Protein AF-K2DX11-F1 (afdb_monomer)

Secondary structure (DSSP, 8-state):
-------GGGGGGGTT----PPPPPPP-S-TTEEE---TTT--EEE-HHHHHEE-S-S-TTSSS-----EE--HHHHHHHHHHHHHHHTT--HHHHHHHHHHHHHHHHHHHHHHHPPPSSS-------SGGG--HHHHHHHHHTT--HHHHHHHHHHHHHHHHHTTPPPP-PPPPPPPP---PPPPHHHHHHHHHHHHHHHHHHHHHHHHHHHHHTT-------HHHHH-HHHHHHHHHHHHHHHHHHHHHHHHHHHH--SS--HHHHHTTS-HHHHHHTT--HHHHHHHHS--HHHHHHHHHHHHHHH---HHHHHHSS-TTSTTSEEE-SS-SS--S--S------S-TTTSPEEEEEEEEGGGTTEEEEEEEETT-TTSHHHHHHHHHHHTHHHHHHHHHHHHHHHHHHHHHHHTT--HHHHHHHHHHHHHHHHHHH-S-EEE-TTS-EEE--SS--EEE--SS--SS-PPEEHHHHHHHHHHHHHHHHTPPPPPP--TTHHHHHHHHHHHHHTTS-HHHHHHHHT-SSHHHHHHHHIIIIIHHHHHHHHHHHHHHHHHHHHTT---HHHHHHHHHH-PPPHHHHHHHHHHHHPEEPTTS-EES-SSS--TTT-TTPPTTSPPSS--TTTT-TTEE--GGGHHHHHHHHHHHHHHHHHS-HHHHHHHTHHHHHHHHHHHHHHHS-HHHHHHHHHHHHHHHHTT-SPBTTTB-------

Structure (mmCIF, N/CA/C/O backbone):
data_AF-K2DX11-F1
#
_entry.id   AF-K2DX11-F1
#
loop_
_atom_site.group_PDB
_atom_site.id
_atom_site.type_symbol
_atom_site.label_atom_id
_atom_site.label_alt_id
_atom_site.label_comp_id
_atom_site.label_asym_id
_atom_site.label_entity_id
_atom_site.label_seq_id
_atom_site.pdbx_PDB_ins_code
_atom_site.Cartn_x
_atom_site.Cartn_y
_atom_site.Cartn_z
_atom_site.occupancy
_atom_site.B_iso_or_equiv
_atom_site.auth_seq_id
_atom_site.auth_comp_id
_atom_site.auth_asym_id
_atom_site.auth_atom_id
_atom_site.pdbx_PDB_model_num
ATOM 1 N N . MET A 1 1 ? 44.050 -4.509 14.480 1.00 32.44 1 MET A N 1
ATOM 2 C CA . MET A 1 1 ? 42.645 -4.930 14.675 1.00 32.44 1 MET A CA 1
ATOM 3 C C . MET A 1 1 ? 42.290 -4.806 16.150 1.00 32.44 1 MET A C 1
ATOM 5 O O . MET A 1 1 ? 42.714 -5.638 16.936 1.00 32.44 1 MET A O 1
ATOM 9 N N . SER A 1 2 ? 41.590 -3.737 16.535 1.00 23.88 2 SER A N 1
ATOM 10 C CA . SER A 1 2 ? 41.114 -3.525 17.909 1.00 23.88 2 SER A CA 1
ATOM 11 C C . SER A 1 2 ? 39.593 -3.639 17.909 1.00 23.88 2 SER A C 1
ATOM 13 O O . SER A 1 2 ? 38.906 -2.872 17.231 1.00 23.88 2 SER A O 1
ATOM 15 N N . ILE A 1 3 ? 39.073 -4.640 18.618 1.00 33.62 3 ILE A N 1
ATOM 16 C CA . ILE A 1 3 ? 37.640 -4.839 18.833 1.00 33.62 3 ILE A CA 1
ATOM 17 C C . ILE A 1 3 ? 37.196 -3.754 19.819 1.00 33.62 3 ILE A C 1
ATOM 19 O O . ILE A 1 3 ? 37.272 -3.925 21.032 1.00 33.62 3 ILE A O 1
ATOM 23 N N . LYS A 1 4 ? 36.766 -2.597 19.301 1.00 30.19 4 LYS A N 1
ATOM 24 C CA . LYS A 1 4 ? 36.111 -1.574 20.124 1.00 30.19 4 LYS A CA 1
ATOM 25 C C . LYS A 1 4 ? 34.808 -2.156 20.676 1.00 30.19 4 LYS A C 1
ATOM 27 O O . LYS A 1 4 ? 33.918 -2.540 19.915 1.00 30.19 4 LYS A O 1
ATOM 32 N N . ASN A 1 5 ? 34.713 -2.200 22.004 1.00 32.50 5 ASN A N 1
ATOM 33 C CA . ASN A 1 5 ? 33.515 -2.551 22.761 1.00 32.50 5 ASN A CA 1
ATOM 34 C C . ASN A 1 5 ? 32.320 -1.717 22.278 1.00 32.50 5 ASN A C 1
ATOM 36 O O . ASN A 1 5 ? 32.187 -0.541 22.615 1.00 32.50 5 ASN A O 1
ATOM 40 N N . LYS A 1 6 ? 31.431 -2.329 21.487 1.00 33.97 6 LYS A N 1
ATOM 41 C CA . LYS A 1 6 ? 30.115 -1.757 21.196 1.00 33.97 6 LYS A CA 1
ATOM 42 C C . LYS A 1 6 ? 29.310 -1.791 22.488 1.00 33.97 6 LYS A C 1
ATOM 44 O O . LYS A 1 6 ? 28.891 -2.858 22.930 1.00 33.97 6 LYS A O 1
ATOM 49 N N . ASN A 1 7 ? 29.126 -0.622 23.088 1.00 33.84 7 ASN A N 1
ATOM 50 C CA . ASN A 1 7 ? 28.260 -0.420 24.239 1.00 33.84 7 ASN A CA 1
ATOM 51 C C . ASN A 1 7 ? 26.835 -0.865 23.867 1.00 33.84 7 ASN A C 1
ATOM 53 O O . ASN A 1 7 ? 26.162 -0.134 23.160 1.00 33.84 7 ASN A O 1
ATOM 57 N N . LYS A 1 8 ? 26.392 -2.065 24.268 1.00 38.06 8 LYS A N 1
ATOM 58 C CA . LYS A 1 8 ? 25.082 -2.657 23.913 1.00 38.06 8 LYS A CA 1
ATOM 59 C C . LYS A 1 8 ? 23.879 -1.981 24.601 1.00 38.06 8 LYS A C 1
ATOM 61 O O . LYS A 1 8 ? 22.748 -2.401 24.374 1.00 38.06 8 LYS A O 1
ATOM 66 N N . ASP A 1 9 ? 24.101 -0.939 25.404 1.00 36.47 9 ASP A N 1
ATOM 67 C CA . ASP A 1 9 ? 23.082 -0.359 26.291 1.00 36.47 9 ASP A CA 1
ATOM 68 C C . ASP A 1 9 ? 22.290 0.831 25.713 1.00 36.47 9 ASP A C 1
ATOM 70 O O . ASP A 1 9 ? 21.432 1.386 26.398 1.00 36.47 9 ASP A O 1
ATOM 74 N N . HIS A 1 10 ? 22.453 1.183 24.431 1.00 40.91 10 HIS A N 1
ATOM 75 C CA . HIS A 1 10 ? 21.603 2.208 23.792 1.00 40.91 10 HIS A CA 1
ATOM 76 C C . HIS A 1 10 ? 20.119 1.802 23.719 1.00 40.91 10 HIS A C 1
ATOM 78 O O . HIS A 1 10 ? 19.256 2.665 23.622 1.00 40.91 10 HIS A O 1
ATOM 84 N N . LEU A 1 11 ? 19.786 0.514 23.863 1.00 36.28 11 LEU A N 1
ATOM 85 C CA . LEU A 1 11 ? 18.394 0.054 23.956 1.00 36.28 11 LEU A CA 1
ATOM 86 C C . LEU A 1 11 ? 17.722 0.390 25.302 1.00 36.28 11 LEU A C 1
ATOM 88 O O . LEU A 1 11 ? 16.495 0.442 25.357 1.00 36.28 11 LEU A O 1
ATOM 92 N N . ARG A 1 12 ? 18.483 0.651 26.378 1.00 35.88 12 ARG A N 1
ATOM 93 C CA . ARG A 1 12 ? 17.912 0.986 27.698 1.00 35.88 12 ARG A CA 1
ATOM 94 C C . ARG A 1 12 ? 17.464 2.444 27.810 1.00 35.88 12 ARG A C 1
ATOM 96 O O . ARG A 1 12 ? 16.507 2.719 28.525 1.00 35.88 12 ARG A O 1
ATOM 103 N N . GLY A 1 13 ? 18.074 3.355 27.048 1.00 30.88 13 GLY A N 1
ATOM 104 C CA . GLY A 1 13 ? 17.664 4.767 26.982 1.00 30.88 13 GLY A CA 1
ATOM 105 C C . GLY A 1 13 ? 16.315 5.011 26.284 1.00 30.88 13 GLY A C 1
ATOM 106 O O . GLY A 1 13 ? 15.790 6.117 26.346 1.00 30.88 13 GLY A O 1
ATOM 107 N N . HIS A 1 14 ? 15.738 3.986 25.646 1.00 38.88 14 HIS A N 1
ATOM 108 C CA . HIS A 1 14 ? 14.497 4.066 24.862 1.00 38.88 14 HIS A CA 1
ATOM 109 C C . HIS A 1 14 ? 13.315 3.298 25.486 1.00 38.88 14 HIS A C 1
ATOM 111 O O . HIS A 1 14 ? 12.288 3.101 24.836 1.00 38.88 14 HIS A O 1
ATOM 117 N N . ALA A 1 15 ? 13.430 2.876 26.749 1.00 26.05 15 ALA A N 1
ATOM 118 C CA . ALA A 1 15 ? 12.401 2.116 27.467 1.00 26.05 15 ALA A CA 1
ATOM 119 C C . ALA A 1 15 ? 11.173 2.946 27.913 1.00 26.05 15 ALA A C 1
ATOM 121 O O . ALA A 1 15 ? 10.350 2.459 28.681 1.00 26.05 15 ALA A O 1
ATOM 122 N N . SER A 1 16 ? 11.020 4.184 27.438 1.00 27.84 16 SER A N 1
ATOM 123 C CA . SER A 1 16 ? 9.890 5.074 27.749 1.00 27.84 16 SER A CA 1
ATOM 124 C C . SER A 1 16 ? 8.776 5.061 26.692 1.00 27.84 16 SER A C 1
ATOM 126 O O . SER A 1 16 ? 7.892 5.918 26.706 1.00 27.84 16 SER A O 1
ATOM 128 N N . ALA A 1 17 ? 8.759 4.073 25.790 1.00 30.77 17 ALA A N 1
ATOM 129 C CA . ALA A 1 17 ? 7.564 3.799 25.004 1.00 30.77 17 ALA A CA 1
ATOM 130 C C . ALA A 1 17 ? 6.489 3.224 25.938 1.00 30.77 17 ALA A C 1
ATOM 132 O O . ALA A 1 17 ? 6.544 2.052 26.311 1.00 30.77 17 ALA A O 1
ATOM 133 N N . ASN A 1 18 ? 5.502 4.047 26.302 1.00 29.70 18 ASN A N 1
ATOM 134 C CA . ASN A 1 18 ? 4.235 3.573 26.850 1.00 29.70 18 ASN A CA 1
ATOM 135 C C . ASN A 1 18 ? 3.569 2.688 25.787 1.00 29.70 18 ASN A C 1
ATOM 137 O O . ASN A 1 18 ? 2.747 3.152 24.995 1.00 29.70 18 ASN A O 1
ATOM 141 N N . LEU A 1 19 ? 3.946 1.409 25.732 1.00 33.59 19 LEU A N 1
ATOM 142 C CA . LEU A 1 19 ? 3.131 0.390 25.093 1.00 33.59 19 LEU A CA 1
ATOM 143 C C . LEU A 1 19 ? 1.770 0.498 25.772 1.00 33.59 19 LEU A C 1
ATOM 145 O O . LEU A 1 19 ? 1.663 0.253 26.972 1.00 33.59 19 LEU A O 1
ATOM 149 N N . VAL A 1 20 ? 0.754 0.940 25.028 1.00 41.19 20 VAL A N 1
ATOM 150 C CA . VAL A 1 20 ? -0.636 0.909 25.492 1.00 41.19 20 VAL A CA 1
ATOM 151 C C . VAL A 1 20 ? -0.866 -0.492 26.047 1.00 41.19 20 VAL A C 1
ATOM 153 O O . VAL A 1 20 ? -0.785 -1.462 25.287 1.00 41.19 20 VAL A O 1
ATOM 156 N N . ALA A 1 21 ? -1.038 -0.586 27.368 1.00 46.06 21 ALA A N 1
ATOM 157 C CA . ALA A 1 21 ? -1.084 -1.861 28.063 1.00 46.06 21 ALA A CA 1
ATOM 158 C C . ALA A 1 21 ? -2.143 -2.758 27.401 1.00 46.06 21 ALA A C 1
ATOM 160 O O . ALA A 1 21 ? -3.224 -2.259 27.061 1.00 46.06 21 ALA A O 1
ATOM 161 N N . PRO A 1 22 ? -1.844 -4.048 27.161 1.00 55.94 22 PRO A N 1
ATOM 162 C CA . PRO A 1 22 ? -2.815 -4.962 26.582 1.00 55.94 22 PRO A CA 1
ATOM 163 C C . PRO A 1 22 ? -4.054 -4.980 27.478 1.00 55.94 22 PRO A C 1
ATOM 165 O O . PRO A 1 22 ? -3.969 -5.287 28.664 1.00 55.94 22 PRO A O 1
ATOM 168 N N . ILE A 1 23 ? -5.200 -4.589 26.922 1.00 62.84 23 ILE A N 1
ATOM 169 C CA . ILE A 1 23 ? -6.458 -4.620 27.663 1.00 62.84 23 ILE A CA 1
ATOM 170 C C . ILE A 1 23 ? -6.918 -6.070 27.701 1.00 62.84 23 ILE A C 1
ATOM 172 O O . ILE A 1 23 ? -7.081 -6.704 26.655 1.00 62.84 23 ILE A O 1
ATOM 176 N N . GLU A 1 24 ? -7.159 -6.574 28.905 1.00 68.50 24 GLU A N 1
ATOM 177 C CA . GLU A 1 24 ? -7.758 -7.886 29.098 1.00 68.50 24 GLU A CA 1
ATOM 178 C C . GLU A 1 24 ? -9.130 -7.940 28.426 1.00 68.50 24 GLU A C 1
ATOM 180 O O . GLU A 1 24 ? -10.042 -7.156 28.730 1.00 68.50 24 GLU A O 1
ATOM 185 N N . ALA A 1 25 ? -9.261 -8.874 27.485 1.00 76.00 25 ALA A N 1
ATOM 186 C CA . ALA A 1 25 ? -10.536 -9.149 26.856 1.00 76.00 25 ALA A CA 1
ATOM 187 C C . ALA A 1 25 ? -11.544 -9.659 27.904 1.00 76.00 25 ALA A C 1
ATOM 189 O O . ALA A 1 25 ? -11.142 -10.307 28.875 1.00 76.00 25 ALA A O 1
ATOM 190 N N . PRO A 1 26 ? -12.849 -9.409 27.714 1.00 76.25 26 PRO A N 1
ATOM 191 C CA . PRO A 1 26 ? -13.880 -10.008 28.550 1.00 76.25 26 PRO A CA 1
ATOM 192 C C . PRO A 1 26 ? -13.763 -11.537 28.543 1.00 76.25 26 PRO A C 1
ATOM 194 O O . PRO A 1 26 ? -13.657 -12.146 27.477 1.00 76.25 26 PRO A O 1
ATOM 197 N N . THR A 1 27 ? -13.822 -12.165 29.714 1.00 71.25 27 THR A N 1
ATOM 198 C CA . THR A 1 27 ? -14.023 -13.611 29.810 1.00 71.25 27 THR A CA 1
ATOM 199 C C . THR A 1 27 ? -15.481 -13.931 29.491 1.00 71.25 27 THR A C 1
ATOM 201 O O . THR A 1 27 ? -16.401 -13.230 29.913 1.00 71.25 27 THR A O 1
ATOM 204 N N . ASN A 1 28 ? -15.700 -14.979 28.702 1.00 73.31 28 ASN A N 1
ATOM 205 C CA . ASN A 1 28 ? -17.024 -15.532 28.444 1.00 73.31 28 ASN A CA 1
ATOM 206 C C . ASN A 1 28 ? -17.063 -16.938 29.039 1.00 73.31 28 ASN A C 1
ATOM 208 O O . ASN A 1 28 ? -16.142 -17.719 28.825 1.00 73.31 28 ASN A O 1
ATOM 212 N N . GLU A 1 29 ? -18.146 -17.276 29.730 1.00 72.81 29 GLU A N 1
ATOM 213 C CA . GLU A 1 29 ? -18.357 -18.625 30.276 1.00 72.81 29 GLU A CA 1
ATOM 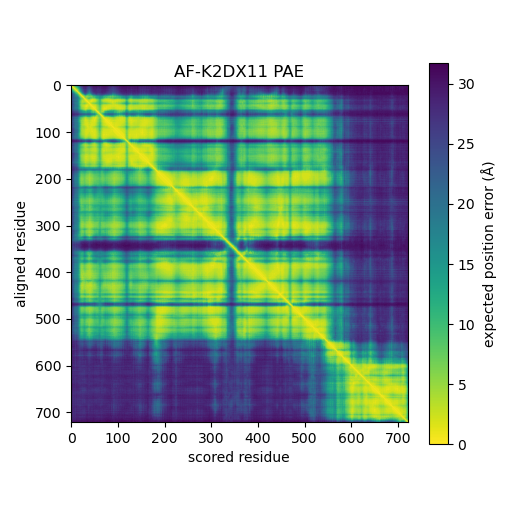214 C C . GLU A 1 29 ? -18.788 -19.635 29.199 1.00 72.81 29 GLU A C 1
ATOM 216 O O . GLU A 1 29 ? -18.707 -20.843 29.395 1.00 72.81 29 GLU A O 1
ATOM 221 N N . ASN A 1 30 ? -19.251 -19.151 28.041 1.00 79.75 30 ASN A N 1
ATOM 222 C CA . ASN A 1 30 ? -19.715 -20.002 26.951 1.00 79.75 30 ASN A CA 1
ATOM 223 C C . ASN A 1 30 ? -18.526 -20.498 26.096 1.00 79.75 30 ASN A C 1
ATOM 225 O O . ASN A 1 30 ? -17.889 -19.667 25.444 1.00 79.75 30 ASN A O 1
ATOM 229 N N . PRO A 1 31 ? -18.282 -21.820 25.986 1.00 82.62 31 PRO A N 1
ATOM 230 C CA . PRO A 1 31 ? -17.149 -22.376 25.235 1.00 82.62 31 PRO A CA 1
ATOM 231 C C . PRO A 1 31 ? -17.223 -22.117 23.719 1.00 82.62 31 PRO A C 1
ATOM 233 O O . PRO A 1 31 ? -16.223 -22.209 23.013 1.00 82.62 31 PRO A O 1
ATOM 236 N N . LEU A 1 32 ? -18.399 -21.760 23.194 1.00 90.25 32 LEU A N 1
ATOM 237 C CA . LEU A 1 32 ? -18.592 -21.386 21.791 1.00 90.25 32 LEU A CA 1
ATOM 238 C C . LEU A 1 32 ? -18.379 -19.889 21.535 1.00 90.25 32 LEU A C 1
ATOM 240 O O . LEU A 1 32 ? -18.508 -19.449 20.389 1.00 90.25 32 LEU A O 1
ATOM 244 N N . LYS A 1 33 ? -18.083 -19.090 22.568 1.00 89.81 33 LYS A N 1
ATOM 245 C CA . LYS A 1 33 ? -17.819 -17.655 22.437 1.00 89.81 33 LYS A CA 1
ATOM 246 C C . LYS A 1 33 ? -16.565 -17.265 23.190 1.00 89.81 33 LYS A C 1
ATOM 248 O O . LYS A 1 33 ? -16.586 -17.157 24.405 1.00 89.81 33 LYS A O 1
ATOM 253 N N . PHE A 1 34 ? -15.517 -16.893 22.476 1.00 89.88 34 PHE A N 1
ATOM 254 C CA . PHE A 1 34 ? -14.280 -16.435 23.101 1.00 89.88 34 PHE A CA 1
ATOM 255 C C . PHE A 1 34 ? -13.710 -15.231 22.358 1.00 89.88 34 PHE A C 1
ATOM 257 O O . PHE A 1 34 ? -13.986 -15.001 21.176 1.00 89.88 34 PHE A O 1
ATOM 264 N N . TRP A 1 35 ? -12.934 -14.426 23.073 1.00 87.94 35 TRP A N 1
ATOM 265 C CA . TRP A 1 35 ? -12.162 -13.341 22.487 1.00 87.94 35 TRP A CA 1
ATOM 266 C C . TRP A 1 35 ? -10.762 -13.839 22.153 1.00 87.94 35 TRP A C 1
ATOM 268 O O . TRP A 1 35 ? -10.128 -14.505 22.966 1.00 87.94 35 TRP A O 1
ATOM 278 N N . THR A 1 36 ? -10.251 -13.487 20.975 1.00 89.12 36 THR A N 1
ATOM 279 C CA . THR A 1 36 ? -8.823 -13.680 20.698 1.00 89.12 36 THR A CA 1
ATOM 280 C C . THR A 1 36 ? -7.988 -12.720 21.552 1.00 89.12 36 THR A C 1
ATOM 282 O O . THR A 1 36 ? -8.414 -11.602 21.832 1.00 89.12 36 THR A O 1
ATOM 285 N N . GLY A 1 37 ? -6.790 -13.142 21.949 1.00 82.50 37 GLY A N 1
ATOM 286 C CA . GLY A 1 37 ? -5.776 -12.355 22.656 1.00 82.50 37 GLY A CA 1
ATOM 287 C C . GLY A 1 37 ? -4.755 -11.699 21.721 1.00 82.50 37 GLY A C 1
ATOM 288 O O . GLY A 1 37 ? -3.574 -11.612 22.055 1.00 82.50 37 GLY A O 1
ATOM 289 N N . HIS A 1 38 ? -5.162 -11.289 20.515 1.00 80.31 38 HIS A N 1
ATOM 290 C CA . HIS A 1 38 ? -4.254 -10.624 19.580 1.00 80.31 38 HIS A CA 1
ATOM 291 C C . HIS A 1 38 ? -3.877 -9.213 20.084 1.00 80.31 38 HIS A C 1
ATOM 293 O O . HIS A 1 38 ? -4.769 -8.380 20.202 1.00 80.31 38 HIS A O 1
ATOM 299 N N . PRO A 1 39 ? -2.587 -8.842 20.225 1.00 70.38 39 PRO A N 1
ATOM 300 C CA . PRO A 1 39 ? -2.146 -7.626 20.937 1.00 70.38 39 PRO A CA 1
ATOM 301 C C . PRO A 1 39 ? -2.813 -6.295 20.544 1.00 70.38 39 PRO A C 1
ATOM 303 O O . PRO A 1 39 ? -2.785 -5.327 21.302 1.00 70.38 39 PRO A O 1
ATOM 306 N N . THR A 1 40 ? -3.371 -6.210 19.334 1.00 69.94 40 THR A N 1
ATOM 307 C CA . THR A 1 40 ? -4.018 -5.000 18.805 1.00 69.94 40 THR A CA 1
ATOM 308 C C . THR A 1 40 ? -5.403 -5.226 18.185 1.00 69.94 40 THR A C 1
ATOM 310 O O . THR A 1 40 ? -6.069 -4.252 17.856 1.00 69.94 40 THR A O 1
ATOM 313 N N . GLU A 1 41 ? -5.856 -6.477 18.019 1.00 76.19 41 GLU A N 1
ATOM 314 C CA . GLU A 1 41 ? -7.070 -6.826 17.241 1.00 76.19 41 GLU A CA 1
ATOM 315 C C . GLU A 1 41 ? -7.826 -8.025 17.850 1.00 76.19 41 GLU A C 1
ATOM 317 O O . GLU A 1 41 ? -8.244 -8.942 17.138 1.00 76.19 41 GLU A O 1
ATOM 322 N N . ASN A 1 42 ? -7.993 -8.047 19.176 1.00 84.56 42 ASN A N 1
ATOM 323 C CA . ASN A 1 42 ? -8.912 -8.969 19.851 1.00 84.56 42 ASN A CA 1
ATOM 324 C C . ASN A 1 42 ? -10.250 -9.037 19.106 1.00 84.56 42 ASN A C 1
ATOM 326 O O . ASN A 1 42 ? -10.920 -8.025 18.916 1.00 84.56 42 ASN A O 1
ATOM 330 N N . THR A 1 43 ? -10.634 -10.228 18.674 1.00 86.88 43 THR A N 1
ATOM 331 C CA . THR A 1 43 ? -11.841 -10.461 17.885 1.00 86.88 43 THR A CA 1
ATOM 332 C C . THR A 1 43 ? -12.743 -11.415 18.644 1.00 86.88 43 THR A C 1
ATOM 334 O O . THR A 1 43 ? -12.289 -12.461 19.098 1.00 86.88 43 THR A O 1
ATOM 337 N N . LEU A 1 44 ? -14.023 -11.067 18.774 1.00 89.94 44 LEU A N 1
ATOM 338 C CA . LEU A 1 44 ? -15.015 -11.979 19.334 1.00 89.94 44 LEU A CA 1
ATOM 339 C C . LEU A 1 44 ? -15.338 -13.052 18.294 1.00 89.94 44 LEU A C 1
ATOM 341 O O . LEU A 1 44 ? -15.924 -12.749 17.250 1.00 89.94 44 LEU A O 1
ATOM 345 N N . VAL A 1 45 ? -14.969 -14.291 18.591 1.00 90.75 45 VAL A N 1
ATOM 346 C CA . VAL A 1 45 ? -15.334 -15.467 17.807 1.00 90.75 45 VAL A CA 1
ATOM 347 C C . VAL A 1 45 ? -16.625 -16.029 18.393 1.00 90.75 45 VAL A C 1
ATOM 349 O O . VAL A 1 45 ? -16.666 -16.387 19.565 1.00 90.75 45 VAL A O 1
ATOM 352 N N . ASP A 1 46 ? -17.685 -16.077 17.585 1.00 91.25 46 ASP A N 1
ATOM 353 C CA . ASP A 1 46 ? -18.980 -16.652 17.966 1.00 91.25 46 ASP A CA 1
ATOM 354 C C . ASP A 1 46 ? -19.280 -17.869 17.081 1.00 91.25 46 ASP A C 1
ATOM 356 O O . ASP A 1 46 ? -19.540 -17.742 15.879 1.00 91.25 46 ASP A O 1
ATOM 360 N N . LEU A 1 47 ? -19.202 -19.057 17.680 1.00 92.88 47 LEU A N 1
ATOM 361 C CA . LEU A 1 47 ? -19.437 -20.344 17.030 1.00 92.88 47 LEU A CA 1
ATOM 362 C C . LEU A 1 47 ? -20.880 -20.839 17.196 1.00 92.88 47 LEU A C 1
ATOM 364 O O . LEU A 1 47 ? -21.244 -21.858 16.610 1.00 92.88 47 LEU A O 1
ATOM 368 N N . HIS A 1 48 ? -21.734 -20.116 17.926 1.00 90.75 48 HIS A N 1
ATOM 369 C CA . HIS A 1 48 ? -23.102 -20.544 18.236 1.00 90.75 48 HIS A CA 1
ATOM 370 C C . HIS A 1 48 ? -23.953 -20.784 16.979 1.00 90.75 48 HIS A C 1
ATOM 372 O O . HIS A 1 48 ? -24.834 -21.646 16.957 1.00 90.75 48 HIS A O 1
ATOM 378 N N . ALA A 1 49 ? -23.669 -20.054 15.897 1.00 89.69 49 ALA A N 1
ATOM 379 C CA . ALA A 1 49 ? -24.331 -20.256 14.613 1.00 89.69 49 ALA A CA 1
ATOM 380 C C . ALA A 1 49 ? -24.110 -21.671 14.041 1.00 89.69 49 ALA A C 1
ATOM 382 O O . ALA A 1 49 ? -24.977 -22.164 13.330 1.00 89.69 49 ALA A O 1
ATOM 383 N N . TYR A 1 50 ? -22.992 -22.337 14.351 1.00 92.69 50 TYR A N 1
ATOM 384 C CA . TYR A 1 50 ? -22.700 -23.703 13.892 1.00 92.69 50 TYR A CA 1
ATOM 385 C C . TYR A 1 50 ? -23.361 -24.784 14.749 1.00 92.69 50 TYR A C 1
ATOM 387 O O . TYR A 1 50 ? -23.597 -25.881 14.243 1.00 92.69 50 TYR A O 1
ATOM 395 N N . ALA A 1 51 ? -23.709 -24.464 16.000 1.00 92.06 51 ALA A N 1
ATOM 396 C CA . ALA A 1 51 ? -24.460 -25.356 16.879 1.00 92.06 51 ALA A CA 1
ATOM 397 C C . ALA A 1 51 ? -25.948 -25.388 16.504 1.00 92.06 51 ALA A C 1
ATOM 399 O O . ALA A 1 51 ? -26.507 -26.459 16.305 1.00 92.06 51 ALA A O 1
ATOM 400 N N . VAL A 1 52 ? -26.573 -24.214 16.343 1.00 91.00 52 VAL A N 1
ATOM 401 C CA . VAL A 1 52 ? -28.023 -24.092 16.077 1.00 91.00 52 VAL A CA 1
ATOM 402 C C . VAL A 1 52 ? -28.365 -24.143 14.586 1.00 91.00 52 VAL A C 1
ATOM 404 O O . VAL A 1 52 ? -29.464 -24.537 14.204 1.00 91.00 52 VAL A O 1
ATOM 407 N N . GLY A 1 53 ? -27.418 -23.777 13.722 1.00 87.75 53 GLY A N 1
ATOM 408 C CA . GLY A 1 53 ? -27.661 -23.588 12.296 1.00 87.75 53 GLY A CA 1
ATOM 409 C C . GLY A 1 53 ? -28.092 -22.160 11.968 1.00 87.75 53 GLY A C 1
ATOM 410 O O . GLY A 1 53 ? -28.321 -21.316 12.838 1.00 87.75 53 GLY A O 1
ATOM 411 N N . SER A 1 54 ? -28.173 -21.863 10.675 1.00 86.00 54 SER A N 1
ATOM 412 C CA . SER A 1 54 ? -28.519 -20.532 10.183 1.00 86.00 54 SER A CA 1
ATOM 413 C C . SER A 1 54 ? -29.404 -20.650 8.954 1.00 86.00 54 SER A C 1
ATOM 415 O O . SER A 1 54 ? -28.973 -21.159 7.928 1.00 86.00 54 SER A O 1
ATOM 417 N N . THR A 1 55 ? -30.642 -20.168 9.044 1.00 78.00 55 THR A N 1
ATOM 418 C CA . THR A 1 55 ? -31.604 -20.140 7.924 1.00 78.00 55 THR A CA 1
ATOM 419 C C . THR A 1 55 ? -31.763 -18.750 7.315 1.00 78.00 55 THR A C 1
ATOM 421 O O . THR A 1 55 ? -32.262 -18.615 6.202 1.00 78.00 55 THR A O 1
ATOM 424 N N . LYS A 1 56 ? -31.315 -17.708 8.023 1.00 73.00 56 LYS A N 1
ATOM 425 C CA . LYS A 1 56 ? -31.418 -16.306 7.606 1.00 73.00 56 LYS A CA 1
ATOM 426 C C . LYS A 1 56 ? -30.058 -15.779 7.181 1.00 73.00 56 LYS A C 1
ATOM 428 O O . LYS A 1 56 ? -29.045 -16.109 7.796 1.00 73.00 56 LYS A O 1
ATOM 433 N N . ASN A 1 57 ? -30.042 -14.918 6.166 1.00 67.06 57 ASN A N 1
ATOM 434 C CA . ASN A 1 57 ? -28.836 -14.193 5.791 1.00 67.06 57 ASN A CA 1
ATOM 435 C C . ASN A 1 57 ? -28.341 -13.373 7.005 1.00 67.06 57 ASN A C 1
ATOM 437 O O . ASN A 1 57 ? -29.066 -12.487 7.458 1.00 67.06 57 ASN A O 1
ATOM 441 N N . PRO A 1 58 ? -27.131 -13.632 7.541 1.00 64.00 58 PRO A N 1
ATOM 442 C CA . PRO A 1 58 ? -26.585 -12.873 8.668 1.00 64.00 58 PRO A CA 1
ATOM 443 C C . PRO A 1 58 ? -26.219 -11.427 8.294 1.00 64.00 58 PRO A C 1
ATOM 445 O O . PRO A 1 58 ? -25.879 -10.626 9.160 1.00 64.00 58 PRO A O 1
ATOM 448 N N . SER A 1 59 ? -26.255 -11.074 7.008 1.00 61.12 59 SER A N 1
ATOM 449 C CA . SER A 1 59 ? -26.009 -9.723 6.507 1.00 61.12 59 SER A CA 1
ATOM 450 C C . SER A 1 59 ? -27.020 -9.386 5.406 1.00 61.12 59 SER A C 1
ATOM 452 O O . SER A 1 59 ? -26.646 -9.345 4.235 1.00 61.12 59 SER A O 1
ATOM 454 N N . PRO A 1 60 ? -28.300 -9.148 5.752 1.00 54.31 60 PRO A N 1
ATOM 455 C CA . PRO A 1 60 ? -29.355 -8.892 4.767 1.00 54.31 60 PRO A CA 1
ATOM 456 C C . PRO A 1 60 ? -29.068 -7.660 3.893 1.00 54.31 60 PRO A C 1
ATOM 458 O O . PRO A 1 60 ? -29.463 -7.638 2.736 1.00 54.31 60 PRO A O 1
ATOM 461 N N . ASN A 1 61 ? -28.300 -6.696 4.418 1.00 51.22 61 ASN A N 1
ATOM 462 C CA . ASN A 1 61 ? -27.901 -5.466 3.724 1.00 51.22 61 ASN A CA 1
ATOM 463 C C . ASN A 1 61 ? -26.425 -5.474 3.259 1.00 51.22 61 ASN A C 1
ATOM 465 O O . ASN A 1 61 ? -25.897 -4.434 2.874 1.00 51.22 61 ASN A O 1
ATOM 469 N N . GLY A 1 62 ? -25.714 -6.604 3.370 1.00 47.75 62 GLY A N 1
ATOM 470 C CA . GLY A 1 62 ? -24.294 -6.708 3.016 1.00 47.75 62 GLY A CA 1
ATOM 471 C C . GLY A 1 62 ? -24.090 -7.206 1.585 1.00 47.75 62 GLY A C 1
ATOM 472 O O . GLY A 1 62 ? -24.733 -8.165 1.174 1.00 47.75 62 GLY A O 1
ATOM 473 N N . GLY A 1 63 ? -23.151 -6.609 0.844 1.00 41.78 63 GLY A N 1
ATOM 474 C CA . GLY A 1 63 ? -22.845 -6.924 -0.565 1.00 41.78 63 GLY A CA 1
ATOM 475 C C . GLY A 1 63 ? -22.166 -8.279 -0.833 1.00 41.78 63 GLY A C 1
ATOM 476 O O . GLY A 1 63 ? -21.364 -8.388 -1.754 1.00 41.78 63 GLY A O 1
ATOM 477 N N . GLY A 1 64 ? -22.429 -9.306 -0.023 1.00 52.19 64 GLY A N 1
ATOM 478 C CA . GLY A 1 64 ? -21.922 -10.663 -0.232 1.00 52.19 64 GLY A CA 1
ATOM 479 C C . GLY A 1 64 ? -23.017 -11.601 -0.737 1.00 52.19 64 GLY A C 1
ATOM 480 O O . GLY A 1 64 ? -24.137 -11.569 -0.235 1.00 52.19 64 GLY A O 1
ATOM 481 N N . SER A 1 65 ? -22.690 -12.490 -1.679 1.00 56.19 65 SER A N 1
ATOM 482 C CA . SER A 1 65 ? -23.611 -13.542 -2.120 1.00 56.19 65 SER A CA 1
ATOM 483 C C . SER A 1 65 ? -23.899 -14.497 -0.954 1.00 56.19 65 SER A C 1
ATOM 485 O O . SER A 1 65 ? -23.049 -15.309 -0.564 1.00 56.19 65 SER A O 1
ATOM 487 N N . TRP A 1 66 ? -25.085 -14.402 -0.358 1.00 68.38 66 TRP A N 1
ATOM 488 C CA . TRP A 1 66 ? -25.540 -15.377 0.625 1.00 68.38 66 TRP A CA 1
ATOM 489 C C . TRP A 1 66 ? -25.796 -16.714 -0.077 1.00 68.38 66 TRP A C 1
ATOM 491 O O . TRP A 1 66 ? -26.781 -16.880 -0.781 1.00 68.38 66 TRP A O 1
ATOM 501 N N . LEU A 1 67 ? -24.893 -17.678 0.115 1.00 70.69 67 LEU A N 1
ATOM 502 C CA . LEU A 1 67 ? -24.981 -19.014 -0.495 1.00 70.69 67 LEU A CA 1
ATOM 503 C C . LEU A 1 67 ? -25.944 -19.957 0.267 1.00 70.69 67 LEU A C 1
ATOM 505 O O . LEU A 1 67 ? -25.641 -21.134 0.427 1.00 70.69 67 LEU A O 1
ATOM 509 N N . GLY A 1 68 ? -27.042 -19.429 0.821 1.00 79.62 68 GLY A N 1
ATOM 510 C CA . GLY A 1 68 ? -28.069 -20.206 1.531 1.00 79.62 68 GLY A CA 1
ATOM 511 C C . GLY A 1 68 ? -27.789 -20.514 3.010 1.00 79.62 68 GLY A C 1
ATOM 512 O O . GLY A 1 68 ? -26.752 -20.141 3.574 1.00 79.62 68 GLY A O 1
ATOM 513 N N . GLY A 1 69 ? -28.755 -21.159 3.665 1.00 86.75 69 GLY A N 1
ATOM 514 C CA . GLY A 1 69 ? -28.660 -21.582 5.065 1.00 86.75 69 GLY A CA 1
ATOM 515 C C . GLY A 1 69 ? -27.778 -22.817 5.284 1.00 86.75 69 GLY A C 1
ATOM 516 O O . GLY A 1 69 ? -27.200 -23.338 4.334 1.00 86.75 69 GLY A O 1
ATOM 517 N N . PHE A 1 70 ? -27.649 -23.256 6.537 1.00 90.75 70 PHE A N 1
ATOM 518 C CA . PHE A 1 70 ? -27.063 -24.552 6.893 1.00 90.75 70 PHE A CA 1
ATOM 519 C C . PHE A 1 70 ? -27.647 -25.113 8.202 1.00 90.75 70 PHE A C 1
ATOM 521 O O . PHE A 1 70 ? -28.072 -24.334 9.066 1.00 90.75 70 PHE A O 1
ATOM 528 N N . LYS A 1 71 ? -27.652 -26.443 8.364 1.00 90.69 71 LYS A N 1
ATOM 529 C CA . LYS A 1 71 ? -28.133 -27.131 9.579 1.00 90.69 71 LYS A CA 1
ATOM 530 C C . LYS A 1 71 ? -27.099 -27.086 10.709 1.00 90.69 71 LYS A C 1
ATOM 532 O O . LYS A 1 71 ? -25.893 -27.157 10.469 1.00 90.69 71 LYS A O 1
ATOM 537 N N . GLY A 1 72 ? -27.574 -26.959 11.947 1.00 91.44 72 GLY A N 1
ATOM 538 C CA . GLY A 1 72 ? -26.736 -26.974 13.148 1.00 91.44 72 GLY A CA 1
ATOM 539 C C . GLY A 1 72 ? -26.173 -28.361 13.459 1.00 91.44 72 GLY A C 1
ATOM 540 O O . GLY A 1 72 ? -26.842 -29.364 13.228 1.00 91.44 72 GLY A O 1
ATOM 541 N N . ARG A 1 73 ? -24.938 -28.411 13.971 1.00 93.56 73 ARG A N 1
ATOM 542 C CA . ARG A 1 73 ? -24.250 -29.635 14.421 1.00 93.56 73 ARG A CA 1
ATOM 543 C C . ARG A 1 73 ? -23.615 -29.364 15.793 1.00 93.56 73 ARG A C 1
ATOM 545 O O . ARG A 1 73 ? -22.423 -29.048 15.836 1.00 93.56 73 ARG A O 1
ATOM 552 N N . PRO A 1 74 ? -24.402 -29.392 16.888 1.00 93.94 74 PRO A N 1
ATOM 553 C CA . PRO A 1 74 ? -23.953 -28.961 18.216 1.00 93.94 74 PRO A CA 1
ATOM 554 C C . PRO A 1 74 ? -22.790 -29.811 18.734 1.00 93.94 74 PRO A C 1
ATOM 556 O O . PRO A 1 74 ? -21.743 -29.265 19.066 1.00 93.94 74 PRO A O 1
ATOM 559 N N . GLU A 1 75 ? -22.916 -31.136 18.664 1.00 93.62 75 GLU A N 1
ATOM 560 C CA . GLU A 1 75 ? -21.884 -32.079 19.115 1.00 93.62 75 GLU A CA 1
ATOM 561 C C . GLU A 1 75 ? -20.555 -31.874 18.370 1.00 93.62 75 GLU A C 1
ATOM 563 O O . GLU A 1 75 ? -19.491 -31.805 18.984 1.00 93.62 75 GLU A O 1
ATOM 568 N N . LEU A 1 76 ? -20.612 -31.674 17.048 1.00 94.19 76 LEU A N 1
ATOM 569 C CA . LEU A 1 76 ? -19.418 -31.486 16.224 1.00 94.19 76 LEU A CA 1
ATOM 570 C C . LEU A 1 76 ? -18.710 -30.161 16.526 1.00 94.19 76 LEU A C 1
ATOM 572 O O . LEU A 1 76 ? -17.479 -30.119 16.585 1.00 94.19 76 LEU A O 1
ATOM 576 N N . ILE A 1 77 ? -19.457 -29.058 16.670 1.00 95.81 77 ILE A N 1
ATOM 577 C CA . ILE A 1 77 ? -18.825 -27.761 16.939 1.00 95.81 77 ILE A CA 1
ATOM 578 C C . ILE A 1 77 ? -18.279 -27.692 18.362 1.00 95.81 77 ILE A C 1
ATOM 580 O O . ILE A 1 77 ? -17.191 -27.153 18.544 1.00 95.81 77 ILE A O 1
ATOM 584 N N . GLU A 1 78 ? -18.971 -28.269 19.344 1.00 93.69 78 GLU A N 1
ATOM 585 C CA . GLU A 1 78 ? -18.461 -28.398 20.711 1.00 93.69 78 GLU A CA 1
ATOM 586 C C . GLU A 1 78 ? -17.192 -29.256 20.736 1.00 93.69 78 GLU A C 1
ATOM 588 O O . GLU A 1 78 ? -16.204 -28.894 21.377 1.00 93.69 78 GLU A O 1
ATOM 593 N N . GLU A 1 79 ? -17.161 -30.339 19.954 1.00 94.00 79 GLU A N 1
ATOM 594 C CA . GLU A 1 79 ? -15.976 -31.178 19.812 1.00 94.00 79 GLU A CA 1
ATOM 595 C C . GLU A 1 79 ? -14.785 -30.404 19.210 1.00 94.00 79 GLU A C 1
ATOM 597 O O . GLU A 1 79 ? -13.648 -30.582 19.667 1.00 94.00 79 GLU A O 1
ATOM 602 N N . LEU A 1 80 ? -15.028 -29.545 18.214 1.00 94.50 80 LEU A N 1
ATOM 603 C CA . LEU A 1 80 ? -14.006 -28.754 17.516 1.00 94.50 80 LEU A CA 1
ATOM 604 C C . LEU A 1 80 ? -13.612 -27.453 18.235 1.00 94.50 80 LEU A C 1
ATOM 606 O O . LEU A 1 80 ? -12.519 -26.941 17.975 1.00 94.50 80 LEU A O 1
ATOM 610 N N . ALA A 1 81 ? -14.453 -26.915 19.123 1.00 92.88 81 ALA A N 1
ATOM 611 C CA . ALA A 1 81 ? -14.265 -25.601 19.741 1.00 92.88 81 ALA A CA 1
ATOM 612 C C . ALA A 1 81 ? -12.883 -25.410 20.398 1.00 92.88 81 ALA A C 1
ATOM 614 O O . ALA A 1 81 ? -12.241 -24.409 20.073 1.00 92.88 81 ALA A O 1
ATOM 615 N N . PRO A 1 82 ? -12.330 -26.367 21.177 1.00 91.50 82 PRO A N 1
ATOM 616 C CA . PRO A 1 82 ? -10.997 -26.209 21.768 1.00 91.50 82 PRO A CA 1
ATOM 617 C C . PRO A 1 82 ? -9.870 -26.099 20.728 1.00 91.50 82 PRO A C 1
ATOM 619 O O . PRO A 1 82 ? -8.911 -25.349 20.907 1.00 91.50 82 PRO A O 1
ATOM 622 N N . ALA A 1 83 ? -9.977 -26.826 19.608 1.00 92.00 83 ALA A N 1
ATOM 623 C CA . ALA A 1 83 ? -8.996 -26.752 18.523 1.00 92.00 83 ALA A CA 1
ATOM 624 C C . ALA A 1 83 ? -9.105 -25.421 17.759 1.00 92.00 83 ALA A C 1
ATOM 626 O O . ALA A 1 83 ? -8.092 -24.836 17.367 1.00 92.00 83 ALA A O 1
ATOM 627 N N . ILE A 1 84 ? -10.332 -24.918 17.580 1.00 93.88 84 ILE A N 1
ATOM 628 C CA . ILE A 1 84 ? -10.590 -23.603 16.985 1.00 93.88 84 ILE A CA 1
ATOM 629 C C . ILE A 1 84 ? -10.023 -22.499 17.883 1.00 93.88 84 ILE A C 1
ATOM 631 O O . ILE A 1 84 ? -9.304 -21.632 17.388 1.00 93.88 84 ILE A O 1
ATOM 635 N N . GLU A 1 85 ? -10.296 -22.545 19.186 1.00 92.06 85 GLU A N 1
ATOM 636 C CA . GLU A 1 85 ? -9.786 -21.584 20.164 1.00 92.06 85 GLU A CA 1
ATOM 637 C C . GLU A 1 85 ? -8.258 -21.567 20.186 1.00 92.06 85 GLU A C 1
ATOM 639 O O . GLU A 1 85 ? -7.660 -20.505 20.011 1.00 92.06 85 GLU A O 1
ATOM 644 N N . SER A 1 86 ? -7.616 -22.736 20.266 1.00 89.81 86 SER A N 1
ATOM 645 C CA . SER A 1 86 ? -6.154 -22.856 20.245 1.00 89.81 86 SER A CA 1
ATOM 646 C C . SER A 1 86 ? -5.525 -22.233 18.991 1.00 89.81 86 SER A C 1
ATOM 648 O O . SER A 1 86 ? -4.554 -21.478 19.083 1.00 89.81 86 SER A O 1
ATOM 650 N N . ARG A 1 87 ? -6.101 -22.471 17.803 1.00 90.75 87 ARG A N 1
ATOM 651 C CA . ARG A 1 87 ? -5.593 -21.885 16.550 1.00 90.75 87 ARG A CA 1
ATOM 652 C C . ARG A 1 87 ? -5.879 -20.395 16.410 1.00 90.75 87 ARG A C 1
ATOM 654 O O . ARG A 1 87 ? -5.129 -19.699 15.723 1.00 90.75 87 ARG A O 1
ATOM 661 N N . LEU A 1 88 ? -6.966 -19.910 17.007 1.00 91.88 88 LEU A N 1
ATOM 662 C CA . LEU A 1 88 ? -7.399 -18.520 16.886 1.00 91.88 88 LEU A CA 1
ATOM 663 C C . LEU A 1 88 ? -6.958 -17.633 18.052 1.00 91.88 88 LEU A C 1
ATOM 665 O O . LEU A 1 88 ? -7.110 -16.419 17.946 1.00 91.88 88 LEU A O 1
ATOM 669 N N . THR A 1 89 ? -6.352 -18.187 19.107 1.00 87.75 89 THR A N 1
ATOM 670 C CA . THR A 1 89 ? -5.998 -17.450 20.333 1.00 87.75 89 THR A CA 1
ATOM 671 C C . THR A 1 89 ? -5.239 -16.158 20.029 1.00 87.75 89 THR A C 1
ATOM 673 O O . THR A 1 89 ? -5.571 -15.118 20.577 1.00 87.75 89 THR A O 1
ATOM 676 N N . LEU A 1 90 ? -4.273 -16.177 19.105 1.00 84.56 90 LEU A N 1
ATOM 677 C CA . LEU A 1 90 ? -3.490 -14.994 18.709 1.00 84.56 90 LEU A CA 1
ATOM 678 C C . LEU A 1 90 ? -3.767 -14.552 17.264 1.00 84.56 90 LEU A C 1
ATOM 680 O O . LEU A 1 90 ? -2.952 -13.870 16.644 1.00 84.56 90 LEU A O 1
ATOM 684 N N . ALA A 1 91 ? -4.892 -14.973 16.687 1.00 84.94 91 ALA A N 1
ATOM 685 C CA . ALA A 1 91 ? -5.219 -14.685 15.299 1.00 84.94 91 ALA A CA 1
ATOM 686 C C . ALA A 1 91 ? -5.785 -13.268 15.117 1.00 84.94 91 ALA A C 1
ATOM 688 O O . ALA A 1 91 ? -6.529 -12.751 15.950 1.00 84.94 91 ALA A O 1
ATOM 689 N N . THR A 1 92 ? -5.472 -12.663 13.969 1.00 83.12 92 THR A N 1
ATOM 690 C CA . THR A 1 92 ? -6.064 -11.391 13.528 1.00 83.12 92 THR A CA 1
ATOM 691 C C . THR A 1 92 ? -7.540 -11.562 13.168 1.00 83.12 92 THR A C 1
ATOM 693 O O . THR A 1 92 ? -7.996 -12.669 12.847 1.00 83.12 92 THR A O 1
ATOM 696 N N . ALA A 1 93 ? -8.283 -10.453 13.114 1.00 84.44 93 ALA A N 1
ATOM 697 C CA . ALA A 1 93 ? -9.702 -10.461 12.748 1.00 84.44 93 ALA A CA 1
ATOM 698 C C . ALA A 1 93 ? -9.952 -11.116 11.377 1.00 84.44 93 ALA A C 1
ATOM 700 O O . ALA A 1 93 ? -10.884 -11.906 11.202 1.00 84.44 93 ALA A O 1
ATOM 701 N N . LYS A 1 94 ? -9.071 -10.848 10.402 1.00 84.62 94 LYS A N 1
ATOM 702 C CA . LYS A 1 94 ? -9.150 -11.425 9.051 1.00 84.62 94 LYS A CA 1
ATOM 703 C C . LYS A 1 94 ? -8.968 -12.944 9.055 1.00 84.62 94 LYS A C 1
ATOM 705 O O . LYS A 1 94 ? -9.679 -13.641 8.332 1.00 84.62 94 LYS A O 1
ATOM 710 N N . THR A 1 95 ? -8.042 -13.458 9.861 1.00 88.19 95 THR A N 1
ATOM 711 C CA . THR A 1 95 ? -7.835 -14.904 10.009 1.00 88.19 95 THR A CA 1
ATOM 712 C C . THR A 1 95 ? -9.047 -15.554 10.672 1.00 88.19 95 THR A C 1
ATOM 714 O O . THR A 1 95 ? -9.543 -16.554 10.160 1.00 88.19 95 THR A O 1
ATOM 717 N N . CYS A 1 96 ? -9.601 -14.947 11.726 1.00 90.88 96 CYS A N 1
ATOM 718 C CA . CYS A 1 96 ? -10.836 -15.424 12.355 1.00 90.88 96 CYS A CA 1
ATOM 719 C C . CYS A 1 96 ? -11.993 -15.488 11.343 1.00 90.88 96 CYS A C 1
ATOM 721 O O . CYS A 1 96 ? -12.670 -16.508 11.225 1.00 90.88 96 CYS A O 1
ATOM 723 N N . ALA A 1 97 ? -12.175 -14.433 10.541 1.00 89.88 97 ALA A N 1
ATOM 724 C CA . ALA A 1 97 ? -13.191 -14.397 9.492 1.00 89.88 97 ALA A CA 1
ATOM 725 C C . ALA A 1 97 ? -12.986 -15.488 8.425 1.00 89.88 97 ALA A C 1
ATOM 727 O O . ALA A 1 97 ? -13.964 -16.074 7.959 1.00 89.88 97 ALA A O 1
ATOM 728 N N . ALA A 1 98 ? -11.736 -15.794 8.054 1.00 90.62 98 ALA A N 1
ATOM 729 C CA . ALA A 1 98 ? -11.420 -16.879 7.126 1.00 90.62 98 ALA A CA 1
ATOM 730 C C . ALA A 1 98 ? -11.797 -18.255 7.700 1.00 90.62 98 ALA A C 1
ATOM 732 O O . ALA A 1 98 ? -12.415 -19.049 6.993 1.00 90.62 98 ALA A O 1
ATOM 733 N N . TYR A 1 99 ? -11.513 -18.506 8.984 1.00 94.25 99 TYR A N 1
ATOM 734 C CA . TYR A 1 99 ? -11.924 -19.734 9.674 1.00 94.25 99 TYR A CA 1
ATOM 735 C C . TYR A 1 99 ? -13.445 -19.876 9.708 1.00 94.25 99 TYR A C 1
ATOM 737 O O . TYR A 1 99 ? -13.976 -20.901 9.290 1.00 94.25 99 TYR A O 1
ATOM 745 N N . LEU A 1 100 ? -14.164 -18.824 10.108 1.00 93.00 100 LEU A N 1
ATOM 746 C CA . LEU A 1 100 ? -15.629 -18.830 10.120 1.00 93.00 100 LEU A CA 1
ATOM 747 C C . LEU A 1 100 ? -16.206 -19.036 8.707 1.00 93.00 100 LEU A C 1
ATOM 749 O O . LEU A 1 100 ? -17.150 -19.799 8.514 1.00 93.00 100 LEU A O 1
ATOM 753 N N . LYS A 1 101 ? -15.629 -18.407 7.677 1.00 90.75 101 LYS A N 1
ATOM 754 C CA . LYS A 1 101 ? -16.063 -18.615 6.287 1.00 90.75 101 LYS A CA 1
ATOM 755 C C . LYS A 1 101 ? -15.840 -20.062 5.832 1.00 90.75 101 LYS A C 1
ATOM 757 O O . LYS A 1 101 ? -16.733 -20.628 5.200 1.00 90.75 101 LYS A O 1
ATOM 762 N N . ALA A 1 102 ? -14.688 -20.650 6.158 1.00 92.81 102 ALA A N 1
ATOM 763 C CA . ALA A 1 102 ? -14.363 -22.034 5.826 1.00 92.81 102 ALA A CA 1
ATOM 764 C C . ALA A 1 102 ? -15.306 -23.017 6.538 1.00 92.81 102 ALA A C 1
ATOM 766 O O . ALA A 1 102 ? -15.872 -23.886 5.878 1.00 92.81 102 ALA A O 1
ATOM 767 N N . LEU A 1 103 ? -15.560 -22.822 7.841 1.00 94.12 103 LEU A N 1
ATOM 768 C CA . LEU A 1 103 ? -16.519 -23.617 8.620 1.00 94.12 103 LEU A CA 1
ATOM 769 C C . LEU A 1 103 ? -17.914 -23.547 8.001 1.00 94.12 103 LEU A C 1
ATOM 771 O O . LEU A 1 103 ? -18.529 -24.572 7.734 1.00 94.12 103 LEU A O 1
ATOM 775 N N . ARG A 1 104 ? -18.392 -22.350 7.652 1.00 92.12 104 ARG A N 1
ATOM 776 C CA . ARG A 1 104 ? -19.698 -22.197 6.995 1.00 92.12 104 ARG A CA 1
ATOM 777 C C . ARG A 1 104 ? -19.781 -22.938 5.663 1.00 92.12 104 ARG A C 1
ATOM 779 O O . ARG A 1 104 ? -20.813 -23.528 5.359 1.00 92.12 104 ARG A O 1
ATOM 786 N N . LYS A 1 105 ? -18.716 -22.899 4.856 1.00 91.81 105 LYS A N 1
ATOM 787 C CA . LYS A 1 105 ? -18.662 -23.642 3.591 1.00 91.81 105 LYS A CA 1
ATOM 788 C C . LYS A 1 105 ? -18.678 -25.155 3.842 1.00 91.81 105 LYS A C 1
ATOM 790 O O . LYS A 1 105 ? -19.373 -25.875 3.132 1.00 91.81 105 LYS A O 1
ATOM 795 N N . PHE A 1 106 ? -17.963 -25.617 4.866 1.00 94.00 106 PHE A N 1
ATOM 796 C CA . PHE A 1 106 ? -17.918 -27.025 5.255 1.00 94.00 106 PHE A CA 1
ATOM 797 C C . PHE A 1 106 ? -19.275 -27.535 5.746 1.00 94.00 106 PHE A C 1
ATOM 799 O O . PHE A 1 106 ? -19.766 -28.515 5.202 1.00 94.00 106 PHE A O 1
ATOM 806 N N . TRP A 1 107 ? -19.949 -26.812 6.646 1.00 93.75 107 TRP A N 1
ATOM 807 C CA . TRP A 1 107 ? -21.292 -27.170 7.130 1.00 93.75 107 TRP A CA 1
ATOM 808 C C . TRP A 1 107 ? -22.301 -27.332 5.989 1.00 93.75 107 TRP A C 1
ATOM 810 O O . TRP A 1 107 ? -23.034 -28.314 5.949 1.00 93.75 107 TRP A O 1
ATOM 820 N N . ARG A 1 108 ? -22.292 -26.414 5.015 1.00 91.50 108 ARG A N 1
ATOM 821 C CA . ARG A 1 108 ? -23.147 -26.522 3.819 1.00 91.50 108 ARG A CA 1
ATOM 822 C C . ARG A 1 108 ? -22.812 -27.736 2.958 1.00 91.50 108 ARG A C 1
ATOM 824 O O . ARG A 1 108 ? -23.699 -28.325 2.361 1.00 91.50 108 ARG A O 1
ATOM 831 N N . THR A 1 109 ? -21.535 -28.096 2.876 1.00 91.62 109 THR A N 1
ATOM 832 C CA . THR A 1 109 ? -21.095 -29.271 2.112 1.00 91.62 109 THR A CA 1
ATOM 833 C C . THR A 1 109 ? -21.577 -30.554 2.782 1.00 91.62 109 THR A C 1
ATOM 835 O O . THR A 1 109 ? -22.062 -31.447 2.096 1.00 91.62 109 THR A O 1
ATOM 838 N N . CYS A 1 110 ? -21.526 -30.613 4.116 1.00 91.12 110 CYS A N 1
ATOM 839 C CA . CYS A 1 110 ? -22.109 -31.713 4.876 1.00 91.12 110 CYS A CA 1
ATOM 840 C C . CYS A 1 110 ? -23.628 -31.793 4.675 1.00 91.12 110 CYS A C 1
ATOM 842 O O . CYS A 1 110 ? -24.133 -32.884 4.454 1.00 91.12 110 CYS A O 1
ATOM 844 N N . ASP A 1 111 ? -24.352 -30.666 4.660 1.00 90.38 111 ASP A N 1
ATOM 845 C CA . ASP A 1 111 ? -25.802 -30.671 4.398 1.00 90.38 111 ASP A CA 1
ATOM 846 C C . ASP A 1 111 ? -26.144 -31.274 3.027 1.00 90.38 111 ASP A C 1
ATOM 848 O O . ASP A 1 111 ? -27.089 -32.052 2.915 1.00 90.38 111 ASP A O 1
ATOM 852 N N . VAL A 1 112 ? -25.367 -30.935 1.991 1.00 88.25 112 VAL A N 1
ATOM 853 C CA . VAL A 1 112 ? -25.538 -31.499 0.643 1.00 88.25 112 VAL A CA 1
ATOM 854 C C . VAL A 1 112 ? -25.264 -33.003 0.652 1.00 88.25 112 VAL A C 1
ATOM 856 O O . VAL A 1 112 ? -26.076 -33.774 0.138 1.00 88.25 112 VAL A O 1
ATOM 859 N N . LEU A 1 113 ? -24.167 -33.434 1.278 1.00 87.69 113 LEU A N 1
ATOM 860 C CA . LEU A 1 113 ? -23.802 -34.849 1.357 1.00 87.69 113 LEU A CA 1
ATOM 861 C C . LEU A 1 113 ? -24.859 -35.671 2.114 1.00 87.69 113 LEU A C 1
ATOM 863 O O . LEU A 1 113 ? -25.285 -36.711 1.628 1.00 87.69 113 LEU A O 1
ATOM 867 N N . GLU A 1 114 ? -25.341 -35.169 3.251 1.00 88.19 114 GLU A N 1
ATOM 868 C CA . GLU A 1 114 ? -26.388 -35.798 4.071 1.00 88.19 114 GLU A CA 1
ATOM 869 C C . GLU A 1 114 ? -27.754 -35.841 3.366 1.00 88.19 114 GLU A C 1
ATOM 871 O O . GLU A 1 114 ? -28.584 -36.694 3.668 1.00 88.19 114 GLU A O 1
ATOM 876 N N . SER A 1 115 ? -28.002 -34.932 2.417 1.00 82.81 115 SER A N 1
ATOM 877 C CA . SER A 1 115 ? -29.214 -34.950 1.584 1.00 82.81 115 SER A CA 1
ATOM 878 C C . SER A 1 115 ? -29.131 -35.897 0.382 1.00 82.81 115 SER A C 1
ATOM 880 O O . SER A 1 115 ? -30.142 -36.129 -0.279 1.00 82.81 115 SER A O 1
ATOM 882 N N . THR A 1 116 ? -27.947 -36.442 0.084 1.00 79.38 116 THR A N 1
ATOM 883 C CA . THR A 1 116 ? -27.739 -37.320 -1.071 1.00 79.38 116 THR A CA 1
ATOM 884 C C . THR A 1 116 ? -28.162 -38.748 -0.716 1.00 79.38 116 THR A C 1
ATOM 886 O O . THR A 1 116 ? -27.580 -39.370 0.171 1.00 79.38 116 THR A O 1
ATOM 889 N N . GLN A 1 117 ? -29.173 -39.281 -1.407 1.00 63.34 117 GLN A N 1
ATOM 890 C CA . GLN A 1 117 ? -29.532 -40.700 -1.325 1.00 63.34 117 GLN A CA 1
ATOM 891 C C . GLN A 1 117 ? -28.570 -41.512 -2.199 1.00 63.34 117 GLN A C 1
ATOM 893 O O . GLN A 1 117 ? -28.487 -41.290 -3.406 1.00 63.34 117 GLN A O 1
ATOM 898 N N . ILE A 1 118 ? -27.826 -42.431 -1.584 1.00 61.91 118 ILE A N 1
ATOM 899 C CA . ILE A 1 118 ? -27.003 -43.412 -2.299 1.00 61.91 118 ILE A CA 1
ATOM 900 C C . ILE A 1 118 ? -27.930 -44.574 -2.685 1.00 61.91 118 ILE A C 1
ATOM 902 O O . ILE A 1 118 ? -28.782 -44.964 -1.892 1.00 61.91 118 ILE A O 1
ATOM 906 N N . GLN A 1 119 ? -27.823 -45.054 -3.927 1.00 49.94 119 GLN A N 1
ATOM 907 C CA . GLN A 1 119 ? -28.835 -45.900 -4.579 1.00 49.94 119 GLN A CA 1
ATOM 908 C C . GLN A 1 119 ? -29.033 -47.309 -3.997 1.00 49.94 119 GLN A C 1
ATOM 910 O O . GLN A 1 119 ? -29.963 -47.968 -4.432 1.00 49.94 119 GLN A O 1
ATOM 915 N N . ASP A 1 120 ? -28.269 -47.734 -2.993 1.00 51.53 120 ASP A N 1
ATOM 916 C CA . ASP A 1 120 ? -28.519 -48.951 -2.218 1.00 51.53 120 ASP A CA 1
ATOM 917 C C . ASP A 1 120 ? -27.962 -48.743 -0.791 1.00 51.53 120 ASP A C 1
ATOM 919 O O . ASP A 1 120 ? -26.766 -48.525 -0.619 1.00 51.53 120 ASP A O 1
ATOM 923 N N . GLU A 1 121 ? -28.856 -48.788 0.205 1.00 49.69 121 GLU A N 1
ATOM 924 C CA . GLU A 1 121 ? -28.640 -48.752 1.671 1.00 49.69 121 GLU A CA 1
ATOM 925 C C . GLU A 1 121 ? -28.112 -47.458 2.355 1.00 49.69 121 GLU A C 1
ATOM 927 O O . GLU A 1 121 ? -27.144 -46.829 1.948 1.00 49.69 121 GLU A O 1
ATOM 932 N N . GLU A 1 122 ? -28.799 -47.101 3.457 1.00 55.50 122 GLU A N 1
ATOM 933 C CA . GLU A 1 122 ? -28.595 -46.001 4.429 1.00 55.50 122 GLU A CA 1
ATOM 934 C C . GLU A 1 122 ? -28.176 -44.612 3.885 1.00 55.50 122 GLU A C 1
ATOM 936 O O . GLU A 1 122 ? -27.047 -44.363 3.470 1.00 55.50 122 GLU A O 1
ATOM 941 N N . SER A 1 123 ? -29.067 -43.620 4.040 1.00 61.09 123 SER A N 1
ATOM 942 C CA . SER A 1 123 ? -28.714 -42.194 3.928 1.00 61.09 123 SER A CA 1
ATOM 943 C C . SER A 1 123 ? -27.462 -41.867 4.750 1.00 61.09 123 SER A C 1
ATOM 945 O O . SER A 1 123 ? -27.361 -42.316 5.898 1.00 61.09 123 SER A O 1
ATOM 947 N N . VAL A 1 124 ? -26.559 -41.032 4.219 1.00 70.75 124 VAL A N 1
ATOM 948 C CA . VAL A 1 124 ? -25.374 -40.572 4.960 1.00 70.75 124 VAL A CA 1
ATOM 949 C C . VAL A 1 124 ? -25.825 -39.946 6.283 1.00 70.75 124 VAL A C 1
ATOM 951 O O . VAL A 1 124 ? -26.483 -38.905 6.299 1.00 70.75 124 VAL A O 1
ATOM 954 N N . LYS A 1 125 ? -25.500 -40.612 7.399 1.00 79.44 125 LYS A N 1
ATOM 955 C CA . LYS A 1 125 ? -25.877 -40.170 8.749 1.00 79.44 125 LYS A CA 1
ATOM 956 C C . LYS A 1 125 ? -25.315 -38.775 9.014 1.00 79.44 125 LYS A C 1
ATOM 958 O O . LYS A 1 125 ? -24.196 -38.464 8.606 1.00 79.44 125 LYS A O 1
ATOM 963 N N . THR A 1 126 ? -26.089 -37.953 9.723 1.00 84.19 126 THR A N 1
ATOM 964 C CA . THR A 1 126 ? -25.676 -36.595 10.086 1.00 84.19 126 THR A CA 1
ATOM 965 C C . THR A 1 126 ? -24.330 -36.612 10.797 1.00 84.19 126 THR A C 1
ATOM 967 O O . THR A 1 126 ? -24.113 -37.387 11.730 1.00 84.19 126 THR A O 1
ATOM 970 N N . LEU A 1 127 ? -23.420 -35.749 10.349 1.00 88.88 127 LEU A N 1
ATOM 971 C CA . LEU A 1 127 ? -22.077 -35.677 10.899 1.00 88.88 127 LEU A CA 1
ATOM 972 C C . LEU A 1 127 ? -22.103 -35.071 12.311 1.00 88.88 127 LEU A C 1
ATOM 974 O O . LEU A 1 127 ? -22.254 -33.859 12.469 1.00 88.88 127 LEU A O 1
ATOM 978 N N . THR A 1 128 ? -21.902 -35.907 13.327 1.00 90.62 128 THR A N 1
ATOM 979 C CA . THR A 1 128 ? -21.872 -35.490 14.739 1.00 90.62 128 THR A CA 1
ATOM 980 C C . THR A 1 128 ? -20.469 -35.407 15.336 1.00 90.62 128 THR A C 1
ATOM 982 O O . THR A 1 128 ? -20.253 -34.630 16.259 1.00 90.62 128 THR A O 1
ATOM 985 N N . SER A 1 129 ? -19.491 -36.144 14.796 1.00 93.00 129 SER A N 1
ATOM 986 C CA . SER A 1 129 ? -18.110 -36.159 15.299 1.00 93.00 129 SER A CA 1
ATOM 987 C C . SER A 1 129 ? -17.071 -36.231 14.179 1.00 93.00 129 SER A C 1
ATOM 989 O O . SER A 1 129 ? -17.304 -36.806 13.114 1.00 93.00 129 SER A O 1
ATOM 991 N N . VAL A 1 130 ? -15.861 -35.728 14.449 1.00 92.31 130 VAL A N 1
ATOM 992 C CA . VAL A 1 130 ? -14.684 -35.860 13.569 1.00 92.31 130 VAL A CA 1
ATOM 993 C C . VAL A 1 130 ? -14.277 -37.316 13.307 1.00 92.31 130 VAL A C 1
ATOM 995 O O . VAL A 1 130 ? -13.491 -37.588 12.393 1.00 92.31 130 VAL A O 1
ATOM 998 N N . ARG A 1 131 ? -14.783 -38.261 14.111 1.00 91.12 131 ARG A N 1
ATOM 999 C CA . ARG A 1 131 ? -14.595 -39.710 13.934 1.00 91.12 131 ARG A CA 1
ATOM 1000 C C . ARG A 1 131 ? -15.290 -40.236 12.683 1.00 91.12 131 ARG A C 1
ATOM 1002 O O . ARG A 1 131 ? -14.765 -41.144 12.049 1.00 91.12 131 ARG A O 1
ATOM 1009 N N . ASN A 1 132 ? -16.420 -39.636 12.320 1.00 89.19 132 ASN A N 1
ATOM 1010 C CA . ASN A 1 132 ? -17.298 -40.071 11.235 1.00 89.19 132 ASN A CA 1
ATOM 1011 C C . ASN A 1 132 ? -16.881 -39.511 9.862 1.00 89.19 132 ASN A C 1
ATOM 1013 O O . ASN A 1 132 ? -17.560 -39.739 8.864 1.00 89.19 132 ASN A O 1
ATOM 1017 N N . LEU A 1 133 ? -15.766 -38.778 9.799 1.00 90.62 133 LEU A N 1
ATOM 1018 C CA . LEU A 1 133 ? -15.235 -38.226 8.557 1.00 90.62 133 LEU A CA 1
ATOM 1019 C C . LEU A 1 133 ? -14.531 -39.296 7.718 1.00 90.62 133 LEU A C 1
ATOM 1021 O O . LEU A 1 133 ? -13.669 -40.028 8.206 1.00 90.62 133 LEU A O 1
ATOM 1025 N N . THR A 1 134 ? -14.879 -39.332 6.434 1.00 88.38 134 THR A N 1
ATOM 1026 C CA . THR A 1 134 ? -14.448 -40.329 5.438 1.00 88.38 134 THR A CA 1
ATOM 1027 C C . THR A 1 134 ? -14.041 -39.655 4.122 1.00 88.38 134 THR A C 1
ATOM 1029 O O . THR A 1 134 ? -14.230 -38.448 3.957 1.00 88.38 134 THR A O 1
ATOM 1032 N N . HIS A 1 135 ? -13.543 -40.425 3.149 1.00 87.88 135 HIS A N 1
ATOM 1033 C CA . HIS A 1 135 ? -13.226 -39.936 1.796 1.00 87.88 135 HIS A CA 1
ATOM 1034 C C . HIS A 1 135 ? -14.433 -39.352 1.037 1.00 87.88 135 HIS A C 1
ATOM 1036 O O . HIS A 1 135 ? -14.256 -38.549 0.126 1.00 87.88 135 HIS A O 1
ATOM 1042 N N . LEU A 1 136 ? -15.672 -39.670 1.438 1.00 88.25 136 LEU A N 1
ATOM 1043 C CA . LEU A 1 136 ? -16.866 -39.041 0.856 1.00 88.25 136 LEU A CA 1
ATOM 1044 C C . LEU A 1 136 ? -16.924 -37.536 1.156 1.00 88.25 136 LEU A C 1
ATOM 1046 O O . LEU A 1 136 ? -17.319 -36.746 0.303 1.00 88.25 136 LEU A O 1
ATOM 1050 N N . HIS A 1 137 ? -16.477 -37.124 2.344 1.00 91.69 137 HIS A N 1
ATOM 1051 C CA . HIS A 1 137 ? -16.439 -35.712 2.726 1.00 91.69 137 HIS A CA 1
ATOM 1052 C C . HIS A 1 137 ? -15.348 -34.958 1.958 1.00 91.69 137 HIS A C 1
ATOM 1054 O O . HIS A 1 137 ? -15.561 -33.823 1.536 1.00 91.69 137 HIS A O 1
ATOM 1060 N N . GLU A 1 138 ? -14.207 -35.607 1.721 1.00 92.56 138 GLU A N 1
ATOM 1061 C CA . GLU A 1 138 ? -13.143 -35.103 0.849 1.00 92.56 138 GLU A CA 1
ATOM 1062 C C . GLU A 1 138 ? -13.663 -34.880 -0.578 1.00 92.56 138 GLU A C 1
ATOM 1064 O O . GLU A 1 138 ? -13.587 -33.764 -1.099 1.00 92.56 138 GLU A O 1
ATOM 1069 N N . ALA A 1 139 ? -14.284 -35.899 -1.180 1.00 89.44 139 ALA A N 1
ATOM 1070 C CA . ALA A 1 139 ? -14.866 -35.807 -2.517 1.00 89.44 139 ALA A CA 1
ATOM 1071 C C . ALA A 1 139 ? -15.951 -34.717 -2.610 1.00 89.44 139 ALA A C 1
ATOM 1073 O O . ALA A 1 139 ? -16.003 -33.964 -3.589 1.00 89.44 139 ALA A O 1
ATOM 1074 N N . ALA A 1 140 ? -16.778 -34.567 -1.570 1.00 90.31 140 ALA A N 1
ATOM 1075 C CA . ALA A 1 140 ? -17.776 -33.504 -1.485 1.00 90.31 140 ALA A CA 1
ATOM 1076 C C . ALA A 1 140 ? -17.129 -32.109 -1.415 1.00 90.31 140 ALA A C 1
ATOM 1078 O O . ALA A 1 140 ? -17.583 -31.184 -2.089 1.00 90.31 140 ALA A O 1
ATOM 1079 N N . MET A 1 141 ? -16.031 -31.945 -0.668 1.00 91.94 141 MET A N 1
ATOM 1080 C CA . MET A 1 141 ? -15.276 -30.687 -0.620 1.00 91.94 141 MET A CA 1
ATOM 1081 C C . MET A 1 141 ? -14.626 -30.344 -1.969 1.00 91.94 141 MET A C 1
ATOM 1083 O O . MET A 1 141 ? -14.638 -29.177 -2.374 1.00 91.94 141 MET A O 1
ATOM 1087 N N . HIS A 1 142 ? -14.104 -31.333 -2.701 1.00 90.69 142 HIS A N 1
ATOM 1088 C CA . HIS A 1 142 ? -13.611 -31.122 -4.066 1.00 90.69 142 HIS A CA 1
ATOM 1089 C C . HIS A 1 142 ? -14.739 -30.711 -5.018 1.00 90.69 142 HIS A C 1
ATOM 1091 O O . HIS A 1 142 ? -14.606 -29.717 -5.735 1.00 90.69 142 HIS A O 1
ATOM 1097 N N . SER A 1 143 ? -15.880 -31.400 -4.955 1.00 88.44 143 SER A N 1
ATOM 1098 C CA . SER A 1 143 ? -17.067 -31.097 -5.768 1.00 88.44 143 SER A CA 1
ATOM 1099 C C . SER A 1 143 ? -17.630 -29.700 -5.471 1.00 88.44 143 SER A C 1
ATOM 1101 O O . SER A 1 143 ? -18.007 -28.962 -6.379 1.00 88.44 143 SER A O 1
ATOM 1103 N N . ALA A 1 144 ? -17.580 -29.269 -4.206 1.00 87.75 144 ALA A N 1
ATOM 1104 C CA . ALA A 1 144 ? -17.944 -27.922 -3.760 1.00 87.75 144 ALA A CA 1
ATOM 1105 C C . ALA A 1 144 ? -16.870 -26.848 -4.058 1.00 87.75 144 ALA A C 1
ATOM 1107 O O . ALA A 1 144 ? -16.956 -25.712 -3.562 1.00 87.75 144 ALA A O 1
ATOM 1108 N N . LYS A 1 145 ? -15.840 -27.190 -4.848 1.00 89.19 145 LYS A N 1
ATOM 1109 C CA . LYS A 1 145 ? -14.755 -26.302 -5.291 1.00 89.19 145 LYS A CA 1
ATOM 1110 C C . LYS A 1 145 ? -14.118 -25.551 -4.122 1.00 89.19 145 LYS A C 1
ATOM 1112 O O . LYS A 1 145 ? -14.100 -24.316 -4.088 1.00 89.19 145 LYS A O 1
ATOM 1117 N N . PHE A 1 146 ? -13.696 -26.264 -3.079 1.00 89.81 146 PHE A N 1
ATOM 1118 C CA . PHE A 1 146 ? -12.902 -25.649 -2.015 1.00 89.81 146 PHE A CA 1
ATOM 1119 C C . PHE A 1 146 ? -11.592 -25.106 -2.587 1.00 89.81 146 PHE A C 1
ATOM 1121 O O . PHE A 1 146 ? -10.885 -25.806 -3.302 1.00 89.81 146 PHE A O 1
ATOM 1128 N N . ASP A 1 147 ? -11.268 -23.855 -2.257 1.00 89.31 147 ASP A N 1
ATOM 1129 C CA . ASP A 1 147 ? -9.921 -23.349 -2.488 1.00 89.31 147 ASP A CA 1
ATOM 1130 C C . ASP A 1 147 ? -8.949 -24.001 -1.490 1.00 89.31 147 ASP A C 1
ATOM 1132 O O . ASP A 1 147 ? -9.346 -24.449 -0.406 1.00 89.31 147 ASP A O 1
ATOM 1136 N N . ARG A 1 148 ? -7.661 -24.029 -1.842 1.00 88.56 148 ARG A N 1
ATOM 1137 C CA . ARG A 1 148 ? -6.608 -24.658 -1.035 1.00 88.56 148 ARG A CA 1
ATOM 1138 C C . ARG A 1 148 ? -6.538 -24.111 0.396 1.00 88.56 148 ARG A C 1
ATOM 1140 O O . ARG A 1 148 ? -6.250 -24.864 1.326 1.00 88.56 148 ARG A O 1
ATOM 1147 N N . SER A 1 149 ? -6.818 -22.821 0.597 1.00 89.31 149 SER A N 1
ATOM 1148 C CA . SER A 1 149 ? -6.764 -22.192 1.920 1.00 89.31 149 SER A CA 1
ATOM 1149 C C . SER A 1 149 ? -7.916 -22.658 2.807 1.00 89.31 149 SER A C 1
ATOM 1151 O O . SER A 1 149 ? -7.671 -23.112 3.924 1.00 89.31 149 SER A O 1
ATOM 1153 N N . SER A 1 150 ? -9.151 -22.601 2.309 1.00 91.88 150 SER A N 1
ATOM 1154 C CA . SER A 1 150 ? -10.349 -23.065 3.012 1.00 91.88 150 SER A CA 1
ATOM 1155 C C . SER A 1 150 ? -10.275 -24.565 3.305 1.00 91.88 150 SER A C 1
ATOM 1157 O O . SER A 1 150 ? -10.594 -24.987 4.415 1.00 91.88 150 SER A O 1
ATOM 1159 N N . PHE A 1 151 ? -9.805 -25.362 2.339 1.00 94.25 151 PHE A N 1
ATOM 1160 C CA . PHE A 1 151 ? -9.593 -26.800 2.511 1.00 94.25 151 PHE A CA 1
ATOM 1161 C C . PHE A 1 151 ? -8.571 -27.084 3.615 1.00 94.25 151 PHE A C 1
ATOM 1163 O O . PHE A 1 151 ? -8.845 -27.838 4.548 1.00 94.25 151 PHE A O 1
ATOM 1170 N N . GLY A 1 152 ? -7.414 -26.417 3.550 1.00 93.62 152 GLY A N 1
ATOM 1171 C CA . GLY A 1 152 ? -6.346 -26.568 4.531 1.00 93.62 152 GLY A CA 1
ATOM 1172 C C . GLY A 1 152 ? -6.772 -26.175 5.946 1.00 93.62 152 GLY A C 1
ATOM 1173 O O . GLY A 1 152 ? -6.418 -26.875 6.889 1.00 93.62 152 GLY A O 1
ATOM 1174 N N . ILE A 1 153 ? -7.556 -25.102 6.110 1.00 94.81 153 ILE A N 1
ATOM 1175 C CA . ILE A 1 153 ? -8.103 -24.696 7.417 1.00 94.81 153 ILE A CA 1
ATOM 1176 C C . ILE A 1 153 ? -8.936 -25.827 8.030 1.00 94.81 153 ILE A C 1
ATOM 1178 O O . ILE A 1 153 ? -8.687 -26.214 9.170 1.00 94.81 153 ILE A O 1
ATOM 1182 N N . ILE A 1 154 ? -9.891 -26.367 7.270 1.00 95.44 154 ILE A N 1
ATOM 1183 C CA . ILE A 1 154 ? -10.803 -27.413 7.746 1.00 95.44 154 ILE A CA 1
ATOM 1184 C C . ILE A 1 154 ? -10.045 -28.695 8.069 1.00 95.44 154 ILE A C 1
ATOM 1186 O O . ILE A 1 154 ? -10.152 -29.198 9.186 1.00 95.44 154 ILE A O 1
ATOM 1190 N N . ARG A 1 155 ? -9.216 -29.173 7.136 1.00 95.00 155 ARG A N 1
ATOM 1191 C CA . ARG A 1 155 ? -8.412 -30.382 7.336 1.00 95.00 155 ARG A CA 1
ATOM 1192 C C . ARG A 1 155 ? -7.532 -30.270 8.581 1.00 95.00 155 ARG A C 1
ATOM 1194 O O . ARG A 1 155 ? -7.523 -31.172 9.404 1.00 95.00 155 ARG A O 1
ATOM 1201 N N . ASN A 1 156 ? -6.847 -29.139 8.758 1.00 94.06 156 ASN A N 1
ATOM 1202 C CA . ASN A 1 156 ? -5.961 -28.935 9.902 1.00 94.06 156 ASN A CA 1
ATOM 1203 C C . ASN A 1 156 ? -6.719 -28.882 11.243 1.00 94.06 156 ASN A C 1
ATOM 1205 O O . ASN A 1 156 ? -6.219 -29.409 12.231 1.00 94.06 156 ASN A O 1
ATOM 1209 N N . LEU A 1 157 ? -7.909 -28.267 11.291 1.00 94.75 157 LEU A N 1
ATOM 1210 C CA . LEU A 1 157 ? -8.755 -28.269 12.495 1.00 94.75 157 LEU A CA 1
ATOM 1211 C C . LEU A 1 157 ? -9.196 -29.684 12.875 1.00 94.75 157 LEU A C 1
ATOM 1213 O O . LEU A 1 157 ? -9.124 -30.074 14.040 1.00 94.75 157 LEU A O 1
ATOM 1217 N N . ILE A 1 158 ? -9.636 -30.451 11.879 1.00 94.62 158 ILE A N 1
ATOM 1218 C CA . ILE A 1 158 ? -10.057 -31.834 12.068 1.00 94.62 158 ILE A CA 1
ATOM 1219 C C . ILE A 1 158 ? -8.875 -32.692 12.525 1.00 94.62 158 ILE A C 1
ATOM 1221 O O . ILE A 1 158 ? -9.008 -33.443 13.487 1.00 94.62 158 ILE A O 1
ATOM 1225 N N . ASP A 1 159 ? -7.716 -32.568 11.879 1.00 93.81 159 ASP A N 1
ATOM 1226 C CA . ASP A 1 159 ? -6.518 -33.338 12.217 1.00 93.81 159 ASP A CA 1
ATOM 1227 C C . ASP A 1 159 ? -6.012 -33.043 13.627 1.00 93.81 159 ASP A C 1
ATOM 1229 O O . ASP A 1 159 ? -5.644 -33.974 14.344 1.00 93.81 159 ASP A O 1
ATOM 1233 N N . ASP A 1 160 ? -6.028 -31.780 14.057 1.00 92.62 160 ASP A N 1
ATOM 1234 C CA . ASP A 1 160 ? -5.675 -31.425 15.432 1.00 92.62 160 ASP A CA 1
ATOM 1235 C C . ASP A 1 160 ? -6.610 -32.111 16.428 1.00 92.62 160 ASP A C 1
ATOM 1237 O O . ASP A 1 160 ? -6.148 -32.727 17.392 1.00 92.62 160 ASP A O 1
ATOM 1241 N N . LYS A 1 161 ? -7.925 -32.087 16.170 1.00 93.50 161 LYS A N 1
ATOM 1242 C CA . LYS A 1 161 ? -8.877 -32.767 17.049 1.00 93.50 161 LYS A CA 1
ATOM 1243 C C . LYS A 1 161 ? -8.712 -34.286 17.015 1.00 93.50 161 LYS A C 1
ATOM 1245 O O . LYS A 1 161 ? -8.739 -34.926 18.064 1.00 93.50 161 LYS A O 1
ATOM 1250 N N . ARG A 1 162 ? -8.488 -34.877 15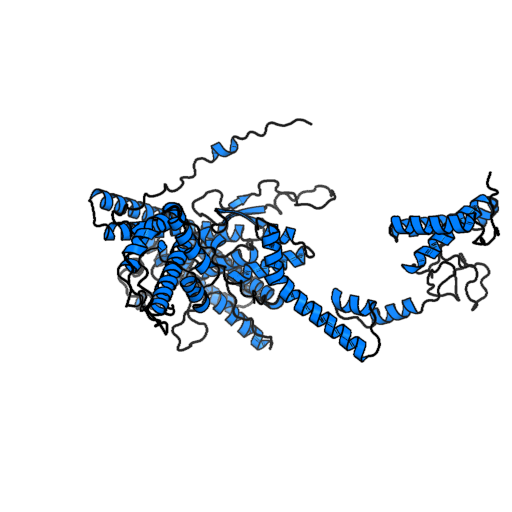.842 1.00 94.00 162 ARG A N 1
ATOM 1251 C CA . ARG A 1 162 ? -8.230 -36.317 15.693 1.00 94.00 162 ARG A CA 1
ATOM 1252 C C . ARG A 1 162 ? -6.979 -36.738 16.459 1.00 94.00 162 ARG A C 1
ATOM 1254 O O . ARG A 1 162 ? -7.032 -37.745 17.157 1.00 94.00 162 ARG A O 1
ATOM 1261 N N . ARG A 1 163 ? -5.905 -35.941 16.433 1.00 92.69 163 ARG A N 1
ATOM 1262 C CA . ARG A 1 163 ? -4.698 -36.174 17.248 1.00 92.69 163 ARG A CA 1
ATOM 1263 C C . ARG A 1 163 ? -4.997 -36.136 18.745 1.00 92.69 163 ARG A C 1
ATOM 1265 O O . ARG A 1 163 ? -4.542 -37.026 19.458 1.00 92.69 163 ARG A O 1
ATOM 1272 N N . LEU A 1 164 ? -5.799 -35.173 19.213 1.00 90.75 164 LEU A N 1
ATOM 1273 C CA . LEU A 1 164 ? -6.241 -35.118 20.617 1.00 90.75 164 LEU A CA 1
ATOM 1274 C C . LEU A 1 164 ? -7.045 -36.365 21.023 1.00 90.75 164 LEU A C 1
ATOM 1276 O O . LEU A 1 164 ? -6.935 -36.831 22.152 1.00 90.75 164 LEU A O 1
ATOM 1280 N N . LEU A 1 165 ? -7.801 -36.947 20.088 1.00 92.19 165 LEU A N 1
ATOM 1281 C CA . LEU A 1 165 ? -8.534 -38.205 20.272 1.00 92.19 165 LEU A CA 1
ATOM 1282 C C . LEU A 1 165 ? -7.688 -39.464 20.004 1.00 92.19 165 LEU A C 1
ATOM 1284 O O . LEU A 1 165 ? -8.234 -40.566 20.010 1.00 92.19 165 LEU A O 1
ATOM 1288 N N . LYS A 1 166 ? -6.376 -39.322 19.762 1.00 93.25 166 LYS A N 1
ATOM 1289 C CA . LYS A 1 166 ? -5.444 -40.409 19.395 1.00 93.25 166 LYS A CA 1
ATOM 1290 C C . LYS A 1 166 ? -5.838 -41.175 18.120 1.00 93.25 166 LYS A C 1
ATOM 1292 O O . LYS A 1 166 ? -5.521 -42.350 17.963 1.00 93.25 166 LYS A O 1
ATOM 1297 N N . LEU A 1 167 ? -6.512 -40.505 17.190 1.00 92.81 167 LEU A N 1
ATOM 1298 C CA . LEU A 1 167 ? -6.877 -41.028 15.874 1.00 92.81 167 LEU A CA 1
ATOM 1299 C C . LEU A 1 167 ? -5.825 -40.642 14.829 1.00 92.81 167 LEU A C 1
ATOM 1301 O O . LEU A 1 167 ? -5.135 -39.628 14.957 1.00 92.81 167 LEU A O 1
ATOM 1305 N N . ARG A 1 168 ? -5.733 -41.426 13.748 1.00 90.06 168 ARG A N 1
ATOM 1306 C CA . ARG A 1 168 ? -4.858 -41.091 12.614 1.00 90.06 168 ARG A CA 1
ATOM 1307 C C . ARG A 1 168 ? -5.358 -39.825 11.892 1.00 90.06 168 ARG A C 1
ATOM 1309 O O . ARG A 1 168 ? -6.577 -39.706 11.702 1.00 90.06 168 ARG A O 1
ATOM 1316 N N . PRO A 1 169 ? -4.456 -38.915 11.471 1.00 91.56 169 PRO A N 1
ATOM 1317 C CA . PRO A 1 169 ? -4.801 -37.783 10.613 1.00 91.56 169 PRO A CA 1
ATOM 1318 C C . PRO A 1 169 ? -5.488 -38.229 9.321 1.00 91.56 169 PRO A C 1
ATOM 1320 O O . PRO A 1 169 ? -5.287 -39.354 8.856 1.00 91.56 169 PRO A O 1
ATOM 1323 N N . LEU A 1 170 ? -6.290 -37.344 8.746 1.00 89.56 170 LEU A N 1
ATOM 1324 C CA . LEU A 1 170 ? -6.899 -37.549 7.444 1.00 89.56 170 LEU A CA 1
ATOM 1325 C C . LEU A 1 170 ? -5.838 -37.351 6.360 1.00 89.56 170 LEU A C 1
ATOM 1327 O O . LEU A 1 170 ? -5.210 -36.298 6.262 1.00 89.56 170 LEU A O 1
ATOM 1331 N N . MET A 1 171 ? -5.660 -38.357 5.508 1.00 90.00 171 MET A N 1
ATOM 1332 C CA . MET A 1 171 ? -4.730 -38.309 4.373 1.00 90.00 171 MET A CA 1
ATOM 1333 C C . MET A 1 171 ? -5.345 -37.595 3.159 1.00 90.00 171 MET A C 1
ATOM 1335 O O . MET A 1 171 ? -5.079 -37.972 2.027 1.00 90.00 171 MET A O 1
ATOM 1339 N N . TRP A 1 172 ? -6.186 -36.585 3.399 1.00 93.44 172 TRP A N 1
ATOM 1340 C CA . TRP A 1 172 ? -6.903 -35.890 2.335 1.00 93.44 172 TRP A CA 1
ATOM 1341 C C . TRP A 1 172 ? -5.966 -35.047 1.471 1.00 93.44 172 TRP A C 1
ATOM 1343 O O . TRP A 1 172 ? -5.139 -34.274 1.988 1.00 93.44 172 TRP A O 1
ATOM 1353 N N . GLU A 1 173 ? -6.142 -35.160 0.160 1.00 90.25 173 GLU A N 1
ATOM 1354 C CA . GLU A 1 173 ? -5.359 -34.461 -0.847 1.00 90.25 173 GLU A CA 1
ATOM 1355 C C . GLU A 1 173 ? -5.845 -33.019 -1.008 1.00 90.25 173 GLU A C 1
ATOM 1357 O O . GLU A 1 173 ? -7.032 -32.717 -1.069 1.00 90.25 173 GLU A O 1
ATOM 1362 N N . SER A 1 174 ? -4.909 -32.070 -1.043 1.00 88.69 174 SER A N 1
ATOM 1363 C CA . SER A 1 174 ? -5.283 -30.666 -1.230 1.00 88.69 174 SER A CA 1
ATOM 1364 C C . SER A 1 174 ? -5.642 -30.390 -2.693 1.00 88.69 174 SER A C 1
ATOM 1366 O O . SER A 1 174 ? -4.937 -30.870 -3.582 1.00 88.69 174 SER A O 1
ATOM 1368 N N . PRO A 1 175 ? -6.656 -29.546 -2.966 1.00 88.62 175 PRO A N 1
ATOM 1369 C CA . PRO A 1 175 ? -6.918 -29.050 -4.312 1.00 88.62 175 PRO A CA 1
ATOM 1370 C C . PRO A 1 175 ? -5.669 -28.409 -4.939 1.00 88.62 175 PRO A C 1
ATOM 1372 O O . PRO A 1 175 ? -4.890 -27.751 -4.239 1.00 88.62 175 PRO A O 1
ATOM 1375 N N . LYS A 1 176 ? -5.498 -28.578 -6.257 1.00 82.50 176 LYS A N 1
ATOM 1376 C CA . LYS A 1 176 ? -4.441 -27.898 -7.023 1.00 82.50 176 LYS A CA 1
ATOM 1377 C C . LYS A 1 176 ? -4.686 -26.389 -7.032 1.00 82.50 176 LYS A C 1
ATOM 1379 O O . LYS A 1 176 ? -5.834 -25.944 -7.080 1.00 82.50 176 LYS A O 1
ATOM 1384 N N . ASP A 1 177 ? -3.605 -25.615 -6.982 1.00 70.69 177 ASP A N 1
ATOM 1385 C CA . ASP A 1 177 ? -3.705 -24.164 -7.119 1.00 70.69 177 ASP A CA 1
ATOM 1386 C C . ASP A 1 177 ? -4.097 -23.818 -8.564 1.00 70.69 177 ASP A C 1
ATOM 1388 O O . ASP A 1 177 ? -3.553 -24.421 -9.493 1.00 70.69 177 ASP A O 1
ATOM 1392 N N . PRO A 1 178 ? -5.039 -22.882 -8.773 1.00 69.19 178 PRO A N 1
ATOM 1393 C CA . PRO A 1 178 ? -5.282 -22.346 -10.103 1.00 69.19 178 PRO A CA 1
ATOM 1394 C C . PRO A 1 178 ? -4.029 -21.614 -10.592 1.00 69.19 178 PRO A C 1
ATOM 1396 O O . PRO A 1 178 ? -3.312 -21.005 -9.790 1.00 69.19 178 PRO A O 1
ATOM 1399 N N . GLU A 1 179 ? -3.790 -21.641 -11.903 1.00 64.62 179 GLU A N 1
ATOM 1400 C CA . GLU A 1 179 ? -2.732 -20.826 -12.493 1.00 64.62 179 GLU A CA 1
ATOM 1401 C C . GLU A 1 179 ? -3.013 -19.341 -12.213 1.00 64.62 179 GLU A C 1
ATOM 1403 O O . GLU A 1 179 ? -4.147 -18.871 -12.375 1.00 64.62 179 GLU A O 1
ATOM 1408 N N . PRO A 1 180 ? -2.017 -18.592 -11.718 1.00 62.84 180 PRO A N 1
ATOM 1409 C CA . PRO A 1 180 ? -2.192 -17.182 -11.429 1.00 62.84 180 PRO A CA 1
ATOM 1410 C C . PRO A 1 180 ? -2.329 -16.404 -12.742 1.00 62.84 180 PRO A C 1
ATOM 1412 O O . PRO A 1 180 ? -1.352 -16.180 -13.441 1.00 62.84 180 PRO A O 1
ATOM 1415 N N . SER A 1 181 ? -3.541 -15.944 -13.047 1.00 58.84 181 SER A N 1
ATOM 1416 C CA . SER A 1 181 ? -3.783 -14.934 -14.081 1.00 58.84 181 SER A CA 1
ATOM 1417 C C . SER A 1 181 ? -3.727 -13.554 -13.425 1.00 58.84 181 SER A C 1
ATOM 1419 O O . SER A 1 181 ? -4.624 -13.166 -12.668 1.00 58.84 181 SER A O 1
ATOM 1421 N N . ARG A 1 182 ? -2.617 -12.844 -13.626 1.00 64.50 182 ARG A N 1
ATOM 1422 C CA . ARG A 1 182 ? -2.468 -11.440 -13.240 1.00 64.50 182 ARG A CA 1
ATOM 1423 C C . ARG A 1 182 ? -1.822 -10.677 -14.380 1.00 64.50 182 ARG A C 1
ATOM 1425 O O . ARG A 1 182 ? -0.647 -10.881 -14.661 1.00 64.50 182 ARG A O 1
ATOM 1432 N N . ASP A 1 183 ? -2.585 -9.759 -14.954 1.00 67.62 183 ASP A N 1
ATOM 1433 C CA . ASP A 1 183 ? -2.078 -8.829 -15.952 1.00 67.62 183 ASP A CA 1
ATOM 1434 C C . ASP A 1 183 ? -1.450 -7.630 -15.239 1.00 67.62 183 ASP A C 1
ATOM 1436 O O . ASP A 1 183 ? -2.077 -6.996 -14.382 1.00 67.62 183 ASP A O 1
ATOM 1440 N N . LEU A 1 184 ? -0.193 -7.329 -15.563 1.00 75.25 184 LEU A N 1
ATOM 1441 C CA . LEU A 1 184 ? 0.453 -6.120 -15.069 1.00 75.25 184 LEU A CA 1
ATOM 1442 C C . LEU A 1 184 ? -0.092 -4.884 -15.778 1.00 75.25 184 LEU A C 1
ATOM 1444 O O . LEU A 1 184 ? -0.333 -4.885 -16.983 1.00 75.25 184 LEU A O 1
ATOM 1448 N N . ILE A 1 185 ? -0.191 -3.792 -15.023 1.00 83.00 185 ILE A N 1
ATOM 1449 C CA . ILE A 1 185 ? -0.477 -2.472 -15.584 1.00 83.00 185 ILE A CA 1
ATOM 1450 C C . ILE A 1 185 ? 0.687 -2.079 -16.516 1.00 83.00 185 ILE A C 1
ATOM 1452 O O . ILE A 1 185 ? 1.843 -2.132 -16.078 1.00 83.00 185 ILE A O 1
ATOM 1456 N N . PRO A 1 186 ? 0.417 -1.662 -17.768 1.00 83.81 186 PRO A N 1
ATOM 1457 C CA . PRO A 1 186 ? 1.451 -1.204 -18.693 1.00 83.81 186 PRO A CA 1
ATOM 1458 C C . PRO A 1 186 ? 2.300 -0.058 -18.124 1.00 83.81 186 PRO A C 1
ATOM 1460 O O . PRO A 1 186 ? 1.806 0.797 -17.390 1.00 83.81 186 PRO A O 1
ATOM 1463 N N . ASP A 1 187 ? 3.578 0.022 -18.510 1.00 81.88 187 ASP A N 1
ATOM 1464 C CA . ASP A 1 187 ? 4.512 1.012 -17.942 1.00 81.88 187 ASP A CA 1
ATOM 1465 C C . ASP A 1 187 ? 4.118 2.463 -18.241 1.00 81.88 187 ASP A C 1
ATOM 1467 O O . ASP A 1 187 ? 4.317 3.352 -17.408 1.00 81.88 187 ASP A O 1
ATOM 1471 N N . ALA A 1 188 ? 3.530 2.710 -19.414 1.00 84.25 188 ALA A N 1
ATOM 1472 C CA . ALA A 1 188 ? 3.015 4.026 -19.780 1.00 84.25 188 ALA A CA 1
ATOM 1473 C C . ALA A 1 188 ? 1.893 4.472 -18.824 1.00 84.25 188 ALA A C 1
ATOM 1475 O O . ALA A 1 188 ? 1.927 5.587 -18.297 1.00 84.25 188 ALA A O 1
ATOM 1476 N N . ASP A 1 189 ? 0.957 3.570 -18.528 1.00 89.06 189 ASP A N 1
ATOM 1477 C CA . ASP A 1 189 ? -0.167 3.797 -17.615 1.00 89.06 189 ASP A CA 1
ATOM 1478 C C . ASP A 1 189 ? 0.326 3.987 -16.180 1.00 89.06 189 ASP A C 1
ATOM 1480 O O . ASP A 1 189 ? -0.043 4.947 -15.501 1.00 89.06 189 ASP A O 1
ATOM 1484 N N . ALA A 1 190 ? 1.244 3.123 -15.743 1.00 88.69 190 ALA A N 1
ATOM 1485 C CA . ALA A 1 190 ? 1.915 3.204 -14.452 1.00 88.69 190 ALA A CA 1
ATOM 1486 C C . ALA A 1 190 ? 2.606 4.563 -14.235 1.00 88.69 190 ALA A C 1
ATOM 1488 O O . ALA A 1 190 ? 2.494 5.168 -13.160 1.00 88.69 190 ALA A O 1
ATOM 1489 N N . LYS A 1 191 ? 3.310 5.069 -15.257 1.00 89.81 191 LYS A N 1
ATOM 1490 C CA . LYS A 1 191 ? 3.995 6.367 -15.220 1.00 89.81 191 LYS A CA 1
ATOM 1491 C C . LYS A 1 191 ? 3.004 7.526 -15.126 1.00 89.81 191 LYS A C 1
ATOM 1493 O O . LYS A 1 191 ? 3.219 8.436 -14.324 1.00 89.81 191 LYS A O 1
ATOM 1498 N N . GLU A 1 192 ? 1.923 7.492 -15.897 1.00 91.75 192 GLU A N 1
ATOM 1499 C CA . GLU A 1 192 ? 0.902 8.543 -15.886 1.00 91.75 192 GLU A CA 1
ATOM 1500 C C . GLU A 1 192 ? 0.138 8.592 -14.555 1.00 91.75 192 GLU A C 1
ATOM 1502 O O . GLU A 1 192 ? -0.025 9.673 -13.985 1.00 91.75 192 GLU A O 1
ATOM 1507 N N . LEU A 1 193 ? -0.212 7.433 -13.986 1.00 93.19 193 LEU A N 1
ATOM 1508 C CA . LEU A 1 193 ? -0.787 7.329 -12.640 1.00 93.19 193 LEU A CA 1
ATOM 1509 C C . LEU A 1 193 ? 0.148 7.925 -11.583 1.00 93.19 193 LEU A C 1
ATOM 1511 O O . LEU A 1 193 ? -0.281 8.728 -10.753 1.00 93.19 193 LEU A O 1
ATOM 1515 N N . LYS A 1 194 ? 1.444 7.588 -11.634 1.00 92.00 194 LYS A N 1
ATOM 1516 C CA . LYS A 1 194 ? 2.451 8.128 -10.707 1.00 92.00 194 LYS A CA 1
ATOM 1517 C C . LYS A 1 194 ? 2.566 9.649 -10.804 1.00 92.00 194 LYS A C 1
ATOM 1519 O O . LYS A 1 194 ? 2.673 10.312 -9.772 1.00 92.00 194 LYS A O 1
ATOM 1524 N N . ILE A 1 195 ? 2.533 10.204 -12.015 1.00 92.94 195 ILE A N 1
ATOM 1525 C CA . ILE A 1 195 ? 2.553 11.657 -12.236 1.00 92.94 195 ILE A CA 1
ATOM 1526 C C . ILE A 1 195 ? 1.268 12.302 -11.706 1.00 92.94 195 ILE A C 1
ATOM 1528 O O . ILE A 1 195 ? 1.349 13.329 -11.034 1.00 92.94 195 ILE A O 1
ATOM 1532 N N . GLY A 1 196 ? 0.104 11.700 -11.960 1.00 94.19 196 GLY A N 1
ATOM 1533 C CA . GLY A 1 196 ? -1.184 12.181 -11.460 1.00 94.19 196 GLY A CA 1
ATOM 1534 C C . GLY A 1 196 ? -1.224 12.260 -9.933 1.00 94.19 196 GLY A C 1
ATOM 1535 O O . GLY A 1 196 ? -1.489 13.325 -9.386 1.00 94.19 196 GLY A O 1
ATOM 1536 N N . ILE A 1 197 ? -0.841 11.178 -9.249 1.00 95.56 197 ILE A N 1
ATOM 1537 C CA . ILE A 1 197 ? -0.786 11.131 -7.777 1.00 95.56 197 ILE A CA 1
ATOM 1538 C C . ILE A 1 197 ? 0.229 12.136 -7.224 1.00 95.56 197 ILE A C 1
ATOM 1540 O O . ILE A 1 197 ? -0.037 12.786 -6.216 1.00 95.56 197 ILE A O 1
ATOM 1544 N N . LYS A 1 198 ? 1.388 12.291 -7.880 1.00 94.06 198 LYS A N 1
ATOM 1545 C CA . LYS A 1 198 ? 2.391 13.295 -7.495 1.00 94.06 198 LYS A CA 1
ATOM 1546 C C . LYS A 1 198 ? 1.812 14.712 -7.553 1.00 94.06 198 LYS A C 1
ATOM 1548 O O . LYS A 1 198 ? 2.013 15.485 -6.626 1.00 94.06 198 LYS A O 1
ATOM 1553 N N . ARG A 1 199 ? 1.096 15.044 -8.632 1.00 94.25 199 ARG A N 1
ATOM 1554 C CA . ARG A 1 199 ? 0.453 16.355 -8.803 1.00 94.25 199 ARG A CA 1
ATOM 1555 C C . ARG A 1 199 ? -0.617 16.602 -7.745 1.00 94.25 199 ARG A C 1
ATOM 1557 O O . ARG A 1 199 ? -0.644 17.690 -7.182 1.00 94.25 199 ARG A O 1
ATOM 1564 N N . ASP A 1 200 ? -1.441 15.600 -7.449 1.00 95.88 200 ASP A N 1
ATOM 1565 C CA . ASP A 1 200 ? -2.472 15.719 -6.415 1.00 95.88 200 ASP A CA 1
ATOM 1566 C C . ASP A 1 200 ? -1.849 15.939 -5.032 1.00 95.88 200 ASP A C 1
ATOM 1568 O O . ASP A 1 200 ? -2.294 16.809 -4.291 1.00 95.88 200 ASP A O 1
ATOM 1572 N N . TRP A 1 201 ? -0.774 15.220 -4.692 1.00 95.69 201 TRP A N 1
ATOM 1573 C CA . TRP A 1 201 ? -0.076 15.426 -3.420 1.00 95.69 201 TRP A CA 1
ATOM 1574 C C . TRP A 1 201 ? 0.565 16.813 -3.310 1.00 95.69 201 TRP A C 1
ATOM 1576 O O . TRP A 1 201 ? 0.429 17.478 -2.283 1.00 95.69 201 TRP A O 1
ATOM 1586 N N . GLU A 1 202 ? 1.206 17.291 -4.375 1.00 93.75 202 GLU A N 1
ATOM 1587 C CA . GLU A 1 202 ? 1.765 18.643 -4.397 1.00 93.75 202 GLU A CA 1
ATOM 1588 C C . GLU A 1 202 ? 0.667 19.710 -4.251 1.00 93.75 202 GLU A C 1
ATOM 1590 O O . GLU A 1 202 ? 0.853 20.698 -3.540 1.00 93.75 202 GLU A O 1
ATOM 1595 N N . GLN A 1 203 ? -0.510 19.488 -4.845 1.00 93.31 203 GLN A N 1
ATOM 1596 C CA . GLN A 1 203 ? -1.666 20.363 -4.657 1.00 93.31 203 GLN A CA 1
ATOM 1597 C C . GLN A 1 203 ? -2.132 20.386 -3.196 1.00 93.31 203 GLN A C 1
ATOM 1599 O O . GLN A 1 203 ? -2.375 21.465 -2.660 1.00 93.31 203 GLN A O 1
ATOM 1604 N N . VAL A 1 204 ? -2.201 19.229 -2.527 1.00 95.38 204 VAL A N 1
ATOM 1605 C CA . VAL A 1 204 ? -2.529 19.151 -1.091 1.00 95.38 204 VAL A CA 1
ATOM 1606 C C . VAL A 1 204 ? -1.534 19.960 -0.260 1.00 95.38 204 VAL A C 1
ATOM 1608 O O . VAL A 1 204 ? -1.942 20.748 0.591 1.00 95.38 204 VAL A O 1
ATOM 1611 N N . ARG A 1 205 ? -0.231 19.836 -0.534 1.00 93.44 205 ARG A N 1
ATOM 1612 C CA . ARG A 1 205 ? 0.804 20.600 0.179 1.00 93.44 205 ARG A CA 1
ATOM 1613 C C . ARG A 1 205 ? 0.654 22.108 -0.007 1.00 93.44 205 ARG A C 1
ATOM 1615 O O . ARG A 1 205 ? 0.777 22.845 0.969 1.00 93.44 205 ARG A O 1
ATOM 1622 N N . LYS A 1 206 ? 0.359 22.567 -1.226 1.00 92.06 206 LYS A N 1
ATOM 1623 C CA . LYS A 1 206 ? 0.081 23.986 -1.501 1.00 92.06 206 LYS A CA 1
ATOM 1624 C C . LYS A 1 206 ? -1.163 24.471 -0.763 1.00 92.06 206 LYS A C 1
ATOM 1626 O O . LYS A 1 206 ? -1.121 25.527 -0.138 1.00 92.06 206 LYS A O 1
ATOM 1631 N N . THR A 1 207 ? -2.237 23.680 -0.766 1.00 92.56 207 THR A N 1
ATOM 1632 C CA . THR A 1 207 ? -3.454 23.975 0.002 1.00 92.56 207 THR A CA 1
ATOM 1633 C C . THR A 1 207 ? -3.159 24.081 1.499 1.00 92.56 207 THR A C 1
ATOM 1635 O O . THR A 1 207 ? -3.632 25.011 2.146 1.00 92.56 207 THR A O 1
ATOM 1638 N N . TRP A 1 208 ? -2.333 23.194 2.060 1.00 93.94 208 TRP A N 1
ATOM 1639 C CA . TRP A 1 208 ? -1.941 23.275 3.470 1.00 93.94 208 TRP A CA 1
ATOM 1640 C C . TRP A 1 208 ? -1.107 24.511 3.778 1.00 93.94 208 TRP A C 1
ATOM 1642 O O . TRP A 1 208 ? -1.437 25.221 4.720 1.00 93.94 208 TRP A O 1
ATOM 1652 N N . ALA A 1 209 ? -0.099 24.823 2.958 1.00 91.81 209 ALA A N 1
ATOM 1653 C CA . ALA A 1 209 ? 0.701 26.036 3.125 1.00 91.81 209 ALA A CA 1
ATOM 1654 C C . ALA A 1 209 ? -0.173 27.302 3.087 1.00 91.81 209 ALA A C 1
ATOM 1656 O O . ALA A 1 209 ? -0.011 28.206 3.907 1.00 91.81 209 ALA A O 1
ATOM 1657 N N . ARG A 1 210 ? -1.161 27.333 2.184 1.00 91.38 210 ARG A N 1
ATOM 1658 C CA . ARG A 1 210 ? -2.165 28.400 2.106 1.00 91.38 210 ARG A CA 1
ATOM 1659 C C . ARG A 1 210 ? -3.013 28.483 3.375 1.00 91.38 210 ARG A C 1
ATOM 1661 O O . ARG A 1 210 ? -3.183 29.570 3.921 1.00 91.38 210 ARG A O 1
ATOM 1668 N N . HIS A 1 211 ? -3.535 27.356 3.857 1.00 92.88 211 HIS A N 1
ATOM 1669 C CA . HIS A 1 211 ? -4.313 27.311 5.095 1.00 92.88 211 HIS A CA 1
ATOM 1670 C C . HIS A 1 211 ? -3.489 27.758 6.311 1.00 92.88 211 HIS A C 1
ATOM 1672 O O . HIS A 1 211 ? -4.004 28.500 7.140 1.00 92.88 211 HIS A O 1
ATOM 1678 N N . ASP A 1 212 ? -2.218 27.370 6.402 1.00 92.19 212 ASP A N 1
ATOM 1679 C CA . ASP A 1 212 ? -1.328 27.728 7.513 1.00 92.19 212 ASP A CA 1
ATOM 1680 C C . ASP A 1 212 ? -0.987 29.223 7.531 1.00 92.19 212 ASP A C 1
ATOM 1682 O O . ASP A 1 212 ? -0.954 29.841 8.600 1.00 92.19 212 ASP A O 1
ATOM 1686 N N . ALA A 1 213 ? -0.818 29.838 6.357 1.00 90.06 213 ALA A N 1
ATOM 1687 C CA . ALA A 1 213 ? -0.678 31.287 6.233 1.00 90.06 213 ALA A CA 1
ATOM 1688 C C . ALA A 1 213 ? -1.943 32.020 6.716 1.00 90.06 213 ALA A C 1
ATOM 1690 O O . ALA A 1 213 ? -1.837 32.937 7.531 1.00 90.06 213 ALA A O 1
ATOM 1691 N N . ILE A 1 214 ? -3.135 31.548 6.322 1.00 90.50 214 ILE A N 1
ATOM 1692 C CA . ILE A 1 214 ? -4.425 32.093 6.791 1.00 90.50 214 ILE A CA 1
ATOM 1693 C C . ILE A 1 214 ? -4.571 31.944 8.309 1.00 90.50 214 ILE A C 1
ATOM 1695 O O . ILE A 1 214 ? -4.998 32.881 8.984 1.00 90.50 214 ILE A O 1
ATOM 1699 N N . GLN A 1 215 ? -4.182 30.794 8.870 1.00 89.25 215 GLN A N 1
ATOM 1700 C CA . GLN A 1 215 ? -4.198 30.588 10.320 1.00 89.25 215 GLN A CA 1
ATOM 1701 C C . GLN A 1 215 ? -3.280 31.566 11.055 1.00 89.25 215 GLN A C 1
ATOM 1703 O O . GLN A 1 215 ? -3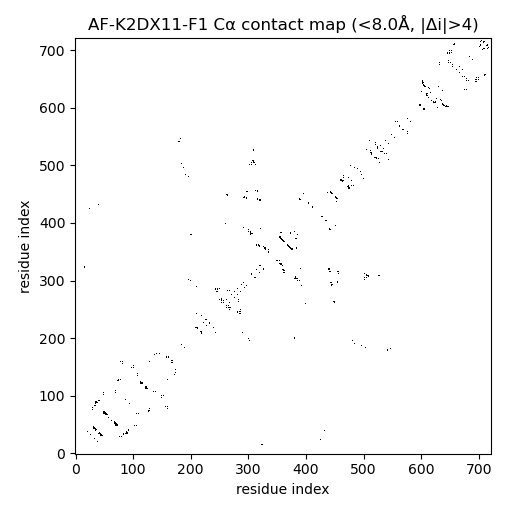.619 32.030 12.143 1.00 89.25 215 GLN A O 1
ATOM 1708 N N . SER A 1 216 ? -2.142 31.884 10.441 1.00 88.31 216 SER A N 1
ATOM 1709 C CA . SER A 1 216 ? -1.119 32.776 10.984 1.00 88.31 216 SER A CA 1
ATOM 1710 C C . SER A 1 216 ? -1.384 34.258 10.690 1.00 88.31 216 SER A C 1
ATOM 1712 O O . SER A 1 216 ? -0.552 35.088 11.045 1.00 88.31 216 SER A O 1
ATOM 1714 N N . GLY A 1 217 ? -2.488 34.607 10.018 1.00 83.00 217 GLY A N 1
ATOM 1715 C CA . GLY A 1 217 ? -2.828 35.989 9.657 1.00 83.00 217 GLY A CA 1
ATOM 1716 C C . GLY A 1 217 ? -1.946 36.612 8.567 1.00 83.00 217 GLY A C 1
ATOM 1717 O O . GLY A 1 217 ? -1.906 37.833 8.453 1.00 83.00 217 GLY A O 1
ATOM 1718 N N . HIS A 1 218 ? -1.231 35.795 7.790 1.00 83.38 218 HIS A N 1
ATOM 1719 C CA . HIS A 1 218 ? -0.403 36.241 6.667 1.00 83.38 218 HIS A CA 1
ATOM 1720 C C . HIS A 1 218 ? -1.166 36.100 5.345 1.00 83.38 218 HIS A C 1
ATOM 1722 O O . HIS A 1 218 ? -2.030 35.231 5.209 1.00 83.38 218 HIS A O 1
ATOM 1728 N N . GLU A 1 219 ? -0.822 36.918 4.348 1.00 75.44 219 GLU A N 1
ATOM 1729 C CA . GLU A 1 219 ? -1.364 36.762 2.998 1.00 75.44 219 GLU A CA 1
ATOM 1730 C C . GLU A 1 219 ? -0.736 35.527 2.321 1.00 75.44 219 GLU A C 1
ATOM 1732 O O . GLU A 1 219 ? 0.491 35.438 2.215 1.00 75.44 219 GLU A O 1
ATOM 1737 N N . PRO A 1 220 ? -1.535 34.530 1.901 1.00 76.81 220 PRO A N 1
ATOM 1738 C CA . PRO A 1 220 ? -0.990 33.294 1.360 1.00 76.81 220 PRO A CA 1
ATOM 1739 C C . PRO A 1 220 ? -0.503 33.479 -0.081 1.00 76.81 220 PRO A C 1
ATOM 1741 O O . PRO A 1 220 ? -1.313 33.570 -1.002 1.00 76.81 220 PRO A O 1
ATOM 1744 N N . ASP A 1 221 ? 0.806 33.408 -0.312 1.00 76.75 221 ASP A N 1
ATOM 1745 C CA . ASP A 1 221 ? 1.392 33.405 -1.657 1.00 76.75 221 ASP A CA 1
ATOM 1746 C C . ASP A 1 221 ? 1.778 31.981 -2.098 1.00 76.75 221 ASP A C 1
ATOM 1748 O O . ASP A 1 221 ? 2.892 31.513 -1.868 1.00 76.75 221 ASP A O 1
ATOM 1752 N N . THR A 1 222 ? 0.826 31.253 -2.693 1.00 80.81 222 THR A N 1
ATOM 1753 C CA . THR A 1 222 ? 1.050 29.876 -3.191 1.00 80.81 222 THR A CA 1
ATOM 1754 C C . THR A 1 222 ? 0.909 29.736 -4.708 1.00 80.81 222 THR A C 1
ATOM 1756 O O . THR A 1 222 ? 1.057 28.635 -5.253 1.00 80.81 222 THR A O 1
ATOM 1759 N N . LEU A 1 223 ? 0.647 30.847 -5.404 1.00 81.50 223 LEU A N 1
ATOM 1760 C CA . LEU A 1 223 ? 0.569 30.883 -6.860 1.00 81.50 223 LEU A CA 1
ATOM 1761 C C . LEU A 1 223 ? 1.971 30.785 -7.468 1.00 81.50 223 LEU A C 1
ATOM 1763 O O . LEU A 1 223 ? 2.916 31.424 -7.011 1.00 81.50 223 LEU A O 1
ATOM 1767 N N . SER A 1 224 ? 2.102 30.002 -8.538 1.00 82.62 224 SER A N 1
ATOM 1768 C CA . SER A 1 224 ? 3.328 30.006 -9.346 1.00 82.62 224 SER A CA 1
ATOM 1769 C C . SER A 1 224 ? 3.496 31.330 -10.097 1.00 82.62 224 SER A C 1
ATOM 1771 O O . SER A 1 224 ? 2.514 32.016 -10.376 1.00 82.62 224 SER A O 1
ATOM 1773 N N . GLU A 1 225 ? 4.728 31.664 -10.491 1.00 83.56 225 GLU A N 1
ATOM 1774 C CA . GLU A 1 225 ? 5.017 32.875 -11.278 1.00 83.56 225 GLU A CA 1
ATOM 1775 C C . GLU A 1 225 ? 4.172 32.963 -12.554 1.00 83.56 225 GLU A C 1
ATOM 1777 O O . GLU A 1 225 ? 3.667 34.029 -12.885 1.00 83.56 225 GLU A O 1
ATOM 1782 N N . TYR A 1 226 ? 3.940 31.830 -13.220 1.00 79.69 226 TYR A N 1
ATOM 1783 C CA . TYR A 1 226 ? 3.072 31.756 -14.394 1.00 79.69 226 TYR A CA 1
ATOM 1784 C C . TYR A 1 226 ? 1.608 32.086 -14.066 1.00 79.69 226 TYR A C 1
ATOM 1786 O O . TYR A 1 226 ? 0.969 32.848 -14.780 1.00 79.69 226 TYR A O 1
ATOM 1794 N N . GLN A 1 227 ? 1.073 31.566 -12.958 1.00 83.00 227 GLN A N 1
ATOM 1795 C CA . GLN A 1 227 ? -0.308 31.854 -12.546 1.00 83.00 227 GLN A CA 1
ATOM 1796 C C . GLN A 1 227 ? -0.503 33.317 -12.143 1.00 83.00 227 GLN A C 1
ATOM 1798 O O . GLN A 1 227 ? -1.587 33.856 -12.329 1.00 83.00 227 GLN A O 1
ATOM 1803 N N . LYS A 1 228 ? 0.544 33.973 -11.631 1.00 84.75 228 LYS A N 1
ATOM 1804 C CA . LYS A 1 228 ? 0.515 35.405 -11.301 1.00 84.75 228 LYS A CA 1
ATOM 1805 C C . LYS A 1 228 ? 0.410 36.304 -12.537 1.00 84.75 228 LYS A C 1
ATOM 1807 O O . LYS A 1 228 ? 0.009 37.455 -12.404 1.00 84.75 228 LYS A O 1
ATOM 1812 N N . GLN A 1 229 ? 0.759 35.800 -13.724 1.00 85.94 229 GLN A N 1
ATOM 1813 C CA . GLN A 1 229 ? 0.623 36.544 -14.981 1.00 85.94 229 GLN A CA 1
ATOM 1814 C C . GLN A 1 229 ? -0.830 36.597 -15.475 1.00 85.94 229 GLN A C 1
ATOM 1816 O O . GLN A 1 229 ? -1.181 37.502 -16.228 1.00 85.94 229 GLN A O 1
ATOM 1821 N N . ASP A 1 230 ? -1.681 35.664 -15.040 1.00 88.25 230 ASP A N 1
ATOM 1822 C CA . ASP A 1 230 ? -3.102 35.651 -15.372 1.00 88.25 230 ASP A CA 1
ATOM 1823 C C . ASP A 1 230 ? -3.923 36.403 -14.312 1.00 88.25 230 ASP A C 1
ATOM 1825 O O . ASP A 1 230 ? -4.164 35.910 -13.206 1.00 88.25 230 ASP A O 1
ATOM 1829 N N . GLN A 1 231 ? -4.388 37.605 -14.667 1.00 84.94 231 GLN A N 1
ATOM 1830 C CA . GLN A 1 231 ? -5.180 38.458 -13.777 1.00 84.94 231 GLN A CA 1
ATOM 1831 C C . GLN A 1 231 ? -6.478 37.791 -13.301 1.00 84.94 231 GLN A C 1
ATOM 1833 O O . GLN A 1 231 ? -6.889 38.031 -12.165 1.00 84.94 231 GLN A O 1
ATOM 1838 N N . ALA A 1 232 ? -7.104 36.936 -14.119 1.00 88.12 232 ALA A N 1
ATOM 1839 C CA . ALA A 1 232 ? -8.329 36.242 -13.727 1.00 88.12 232 ALA A CA 1
ATOM 1840 C C . ALA A 1 232 ? -8.053 35.231 -12.603 1.00 88.12 232 ALA A C 1
ATOM 1842 O O . ALA A 1 232 ? -8.744 35.238 -11.583 1.00 88.12 232 ALA A O 1
ATOM 1843 N N . THR A 1 233 ? -6.987 34.435 -12.747 1.00 86.44 233 THR A N 1
ATOM 1844 C CA . THR A 1 233 ? -6.531 33.489 -11.716 1.00 86.44 233 THR A CA 1
ATOM 1845 C C . THR A 1 233 ? -6.167 34.206 -10.413 1.00 86.44 233 THR A C 1
ATOM 1847 O O . THR A 1 233 ? -6.534 33.747 -9.331 1.00 86.44 233 THR A O 1
ATOM 1850 N N . VAL A 1 234 ? -5.477 35.350 -10.488 1.00 86.00 234 VAL A N 1
ATOM 1851 C CA . VAL A 1 234 ? -5.117 36.145 -9.299 1.00 86.00 234 VAL A CA 1
ATOM 1852 C C . VAL A 1 234 ? -6.362 36.670 -8.582 1.00 86.00 234 VAL A C 1
ATOM 1854 O O . VAL A 1 234 ? -6.447 36.583 -7.355 1.00 86.00 234 VAL A O 1
ATOM 1857 N N . GLN A 1 235 ? -7.344 37.179 -9.327 1.00 87.38 235 GLN A N 1
ATOM 1858 C CA . GLN A 1 235 ? -8.578 37.700 -8.745 1.00 87.38 235 GLN A CA 1
ATOM 1859 C C . GLN A 1 235 ? -9.420 36.592 -8.096 1.00 87.38 235 GLN A C 1
ATOM 1861 O O . GLN A 1 235 ? -9.889 36.765 -6.971 1.00 87.38 235 GLN A O 1
ATOM 1866 N N . GLU A 1 236 ? -9.573 35.441 -8.756 1.00 87.50 236 GLU A N 1
ATOM 1867 C CA . GLU A 1 236 ? -10.264 34.276 -8.186 1.00 87.50 236 GLU A CA 1
ATOM 1868 C C . GLU A 1 236 ? -9.575 33.794 -6.900 1.00 87.50 236 GLU A C 1
ATOM 1870 O O . GLU A 1 236 ? -10.228 33.550 -5.881 1.00 87.50 236 GLU A O 1
ATOM 1875 N N . TYR A 1 237 ? -8.241 33.744 -6.915 1.00 86.56 237 TYR A N 1
ATOM 1876 C CA . TYR A 1 237 ? -7.439 33.357 -5.761 1.00 86.56 237 TYR A CA 1
ATOM 1877 C C . TYR A 1 237 ? -7.616 34.317 -4.572 1.00 86.56 237 TYR A C 1
ATOM 1879 O O . TYR A 1 237 ? -7.750 33.862 -3.431 1.00 86.56 237 TYR A O 1
ATOM 1887 N N . ALA A 1 238 ? -7.677 35.630 -4.823 1.00 86.00 238 ALA A N 1
ATOM 1888 C CA . ALA A 1 238 ? -7.920 36.642 -3.794 1.00 86.00 238 ALA A CA 1
ATOM 1889 C C . ALA A 1 238 ? -9.322 36.517 -3.168 1.00 86.00 238 ALA A C 1
ATOM 1891 O O . ALA A 1 238 ? -9.449 36.505 -1.942 1.00 86.00 238 ALA A O 1
ATOM 1892 N N . VAL A 1 239 ? -10.364 36.336 -3.989 1.00 88.19 239 VAL A N 1
ATOM 1893 C CA . VAL A 1 239 ? -11.747 36.126 -3.514 1.00 88.19 239 VAL A CA 1
ATOM 1894 C C . VAL A 1 239 ? -11.847 34.864 -2.657 1.00 88.19 239 VAL A C 1
ATOM 1896 O O . VAL A 1 239 ? -12.493 34.842 -1.605 1.00 88.19 239 VAL A O 1
ATOM 1899 N N . GLU A 1 240 ? -11.185 33.787 -3.076 1.00 88.56 240 GLU A N 1
ATOM 1900 C CA . GLU A 1 240 ? -11.164 32.560 -2.294 1.00 88.56 240 GLU A CA 1
ATOM 1901 C C . GLU A 1 240 ? -10.384 32.729 -0.977 1.00 88.56 240 GLU A C 1
ATOM 1903 O O . GLU A 1 240 ? -10.832 32.213 0.049 1.00 88.56 240 GLU A O 1
ATOM 1908 N N . ASN A 1 241 ? -9.281 33.491 -0.956 1.00 89.00 241 ASN A N 1
ATOM 1909 C CA . ASN A 1 241 ? -8.555 33.808 0.282 1.00 89.00 241 ASN A CA 1
ATOM 1910 C C . ASN A 1 241 ? -9.437 34.549 1.283 1.00 89.00 241 ASN A C 1
ATOM 1912 O O . ASN A 1 241 ? -9.485 34.164 2.449 1.00 89.00 241 ASN A O 1
ATOM 1916 N N . GLU A 1 242 ? -10.178 35.560 0.831 1.00 88.62 242 GLU A N 1
ATOM 1917 C CA . GLU A 1 242 ? -11.118 36.290 1.681 1.00 88.62 242 GLU A CA 1
ATOM 1918 C C . GLU A 1 242 ? -12.186 35.347 2.258 1.00 88.62 242 GLU A C 1
ATOM 1920 O O . GLU A 1 242 ? -12.456 35.347 3.463 1.00 88.62 242 GLU A O 1
ATOM 1925 N N . SER A 1 243 ? -12.737 34.458 1.421 1.00 91.12 243 SER A N 1
ATOM 1926 C CA . SER A 1 243 ? -13.673 33.422 1.867 1.00 91.12 243 SER A CA 1
ATOM 1927 C C . SER A 1 243 ? -13.059 32.528 2.949 1.00 91.12 243 SER A C 1
ATOM 1929 O O . SER A 1 243 ? -13.709 32.261 3.964 1.00 91.12 243 SER A O 1
ATOM 1931 N N . LEU A 1 244 ? -11.816 32.071 2.778 1.00 92.06 244 LEU A N 1
ATOM 1932 C CA . LEU A 1 244 ? -11.141 31.225 3.762 1.00 92.06 244 LEU A CA 1
ATOM 1933 C C . LEU A 1 244 ? -10.838 31.982 5.064 1.00 92.06 244 LEU A C 1
ATOM 1935 O O . LEU A 1 244 ? -11.085 31.431 6.136 1.00 92.06 244 LEU A O 1
ATOM 1939 N N . CYS A 1 245 ? -10.401 33.241 4.993 1.00 91.12 245 CYS A N 1
ATOM 1940 C CA . CYS A 1 245 ? -10.190 34.101 6.160 1.00 91.12 245 CYS A CA 1
ATOM 1941 C C . CYS A 1 245 ? -11.481 34.277 6.972 1.00 91.12 245 CYS A C 1
ATOM 1943 O O . CYS A 1 245 ? -11.480 34.069 8.186 1.00 91.12 245 CYS A O 1
ATOM 1945 N N . ASN A 1 246 ? -12.605 34.557 6.305 1.00 91.88 246 ASN A N 1
ATOM 1946 C CA . ASN A 1 246 ? -13.914 34.687 6.953 1.00 91.88 246 ASN A CA 1
ATOM 1947 C C . ASN A 1 246 ? -14.351 33.380 7.638 1.00 91.88 246 ASN A C 1
ATOM 1949 O O . ASN A 1 246 ? -14.833 33.382 8.775 1.00 91.88 246 ASN A O 1
ATOM 1953 N N . ASN A 1 247 ? -14.134 32.240 6.974 1.00 93.69 247 ASN A N 1
ATOM 1954 C CA . ASN A 1 247 ? -14.420 30.922 7.543 1.00 93.69 247 ASN A CA 1
ATOM 1955 C C . ASN A 1 247 ? -13.522 30.609 8.751 1.00 93.69 247 ASN A C 1
ATOM 1957 O O . ASN A 1 247 ? -14.016 30.111 9.766 1.00 93.69 247 ASN A O 1
ATOM 1961 N N . TRP A 1 248 ? -12.227 30.926 8.674 1.00 94.31 248 TRP A N 1
ATOM 1962 C CA . TRP A 1 248 ? -11.282 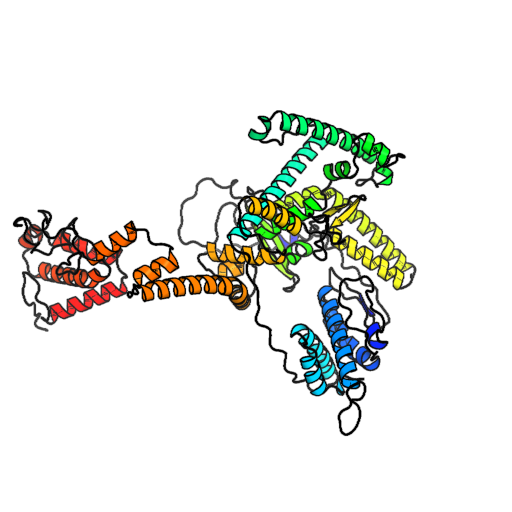30.727 9.770 1.00 94.31 248 TRP A CA 1
ATOM 1963 C C . TRP A 1 248 ? -11.587 31.617 10.975 1.00 94.31 248 TRP A C 1
ATOM 1965 O O . TRP A 1 248 ? -11.544 31.136 12.108 1.00 94.31 248 TRP A O 1
ATOM 1975 N N . ALA A 1 249 ? -11.951 32.882 10.756 1.00 93.12 249 ALA A N 1
ATOM 1976 C CA . ALA A 1 249 ? -12.323 33.807 11.822 1.00 93.12 249 ALA A CA 1
ATOM 1977 C C . ALA A 1 249 ? -13.543 33.297 12.607 1.00 93.12 249 ALA A C 1
ATOM 1979 O O . ALA A 1 249 ? -13.522 33.254 13.840 1.00 93.12 249 ALA A O 1
ATOM 1980 N N . HIS A 1 250 ? -14.583 32.825 11.905 1.00 93.31 250 HIS A N 1
ATOM 1981 C CA . HIS A 1 250 ? -15.753 32.216 12.551 1.00 93.31 250 HIS A CA 1
ATOM 1982 C C . HIS A 1 250 ? -15.383 30.937 13.310 1.00 93.31 250 HIS A C 1
ATOM 1984 O O . HIS A 1 250 ? -15.766 30.780 14.469 1.00 93.31 250 HIS A O 1
ATOM 1990 N N . PHE A 1 251 ? -14.602 30.045 12.694 1.00 92.75 251 PHE A N 1
ATOM 1991 C CA . PHE A 1 251 ? -14.165 28.799 13.326 1.00 92.75 251 PHE A CA 1
ATOM 1992 C C . PHE A 1 251 ? -13.333 29.050 14.594 1.00 92.75 251 PHE A C 1
ATOM 1994 O O . PHE A 1 251 ? -13.590 28.450 15.639 1.00 92.75 251 PHE A O 1
ATOM 2001 N N . SER A 1 252 ? -12.378 29.979 14.523 1.00 92.31 252 SER A N 1
ATOM 2002 C CA . SER A 1 252 ? -11.502 30.357 15.635 1.00 92.31 252 SER A CA 1
ATOM 2003 C C . SER A 1 252 ? -12.280 30.973 16.791 1.00 92.31 252 SER A C 1
ATOM 2005 O O . SER A 1 252 ? -12.042 30.612 17.943 1.00 92.31 252 SER A O 1
ATOM 2007 N N . ARG A 1 253 ? -13.266 31.832 16.498 1.00 94.44 253 ARG A N 1
ATOM 2008 C CA . ARG A 1 253 ? -14.163 32.399 17.513 1.00 94.44 253 ARG A CA 1
ATOM 2009 C C . ARG A 1 253 ? -14.926 31.304 18.258 1.00 94.44 253 ARG A C 1
ATOM 2011 O O . ARG A 1 253 ? -14.881 31.265 19.482 1.00 94.44 253 ARG A O 1
ATOM 2018 N N . ILE A 1 254 ? -15.580 30.388 17.540 1.00 92.69 254 ILE A N 1
ATOM 2019 C CA . ILE A 1 254 ? -16.342 29.292 18.164 1.00 92.69 254 ILE A CA 1
ATOM 2020 C C . ILE A 1 254 ? -15.429 28.368 18.974 1.00 92.69 254 ILE A C 1
ATOM 2022 O O . ILE A 1 254 ? -15.794 27.928 20.068 1.00 92.69 254 ILE A O 1
ATOM 2026 N N . ARG A 1 255 ? -14.221 28.092 18.477 1.00 91.50 255 ARG A N 1
ATOM 2027 C CA . ARG A 1 255 ? -13.218 27.306 19.201 1.00 91.50 255 ARG A CA 1
ATOM 2028 C C . ARG A 1 255 ? -12.790 27.988 20.504 1.00 91.50 255 ARG A C 1
ATOM 2030 O O . ARG A 1 255 ? -12.697 27.309 21.523 1.00 91.50 255 ARG A O 1
ATOM 2037 N N . ALA A 1 256 ? -12.600 29.307 20.494 1.00 91.38 256 ALA A N 1
ATOM 2038 C CA . ALA A 1 256 ? -12.292 30.080 21.696 1.00 91.38 256 ALA A CA 1
ATOM 2039 C C . ALA A 1 256 ? -13.455 30.076 22.705 1.00 91.38 256 ALA A C 1
ATOM 2041 O O . ALA A 1 256 ? -13.224 29.917 23.898 1.00 91.38 256 ALA A O 1
ATOM 2042 N N . THR A 1 257 ? -14.705 30.184 22.239 1.00 91.25 257 THR A N 1
ATOM 2043 C CA . THR A 1 257 ? -15.891 30.184 23.114 1.00 91.25 257 THR A CA 1
ATOM 2044 C C . THR A 1 257 ? -16.186 28.812 23.724 1.00 91.25 257 THR A C 1
ATOM 2046 O O . THR A 1 257 ? -16.553 28.719 24.890 1.00 91.25 257 THR A O 1
ATOM 2049 N N . THR A 1 258 ? -16.047 27.734 22.949 1.00 89.25 258 THR A N 1
ATOM 2050 C CA . THR A 1 258 ? -16.396 26.373 23.402 1.00 89.25 258 THR A CA 1
ATOM 2051 C C . THR A 1 258 ? -15.253 25.649 24.108 1.00 89.25 258 THR A C 1
ATOM 2053 O O . THR A 1 258 ? -15.497 24.645 24.776 1.00 89.25 25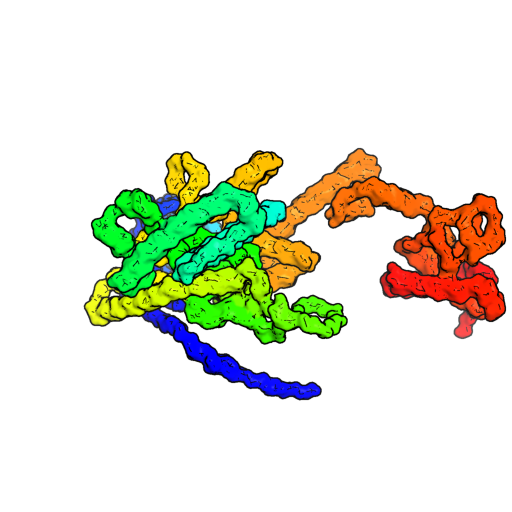8 THR A O 1
ATOM 2056 N N . GLY A 1 259 ? -14.006 26.091 23.915 1.00 86.44 259 GLY A N 1
ATOM 2057 C CA . GLY A 1 259 ? -12.806 25.402 24.397 1.00 86.44 259 GLY A CA 1
ATOM 2058 C C . GLY A 1 259 ? -12.545 24.042 23.731 1.00 86.44 259 GLY A C 1
ATOM 2059 O O . GLY A 1 259 ? -11.618 23.336 24.123 1.00 86.44 259 GLY A O 1
ATOM 2060 N N . LYS A 1 260 ? -13.340 23.645 22.727 1.00 86.19 260 LYS A N 1
ATOM 2061 C CA . LYS A 1 260 ? -13.217 22.346 22.049 1.00 86.19 260 LYS A CA 1
ATOM 2062 C C . LYS A 1 260 ? -12.247 22.445 20.877 1.00 86.19 260 LYS A C 1
ATOM 2064 O O . LYS A 1 260 ? -12.436 23.275 19.993 1.00 86.19 260 LYS A O 1
ATOM 2069 N N . THR A 1 261 ? -11.270 21.537 20.794 1.00 85.50 261 THR A N 1
ATOM 2070 C CA . THR A 1 261 ? -10.372 21.449 19.624 1.00 85.50 261 THR A CA 1
ATOM 2071 C C . THR A 1 261 ? -11.154 21.199 18.332 1.00 85.50 261 THR A C 1
ATOM 2073 O O . THR A 1 261 ? -10.827 21.785 17.304 1.00 85.50 261 THR A O 1
ATOM 2076 N N . ILE A 1 262 ? -12.208 20.377 18.389 1.00 87.31 262 ILE A N 1
ATOM 2077 C CA . ILE A 1 262 ? -13.100 20.091 17.259 1.00 87.31 262 ILE A CA 1
ATOM 2078 C C . ILE A 1 262 ? -14.528 20.491 17.656 1.00 87.31 262 ILE A C 1
ATOM 2080 O O . ILE A 1 262 ? -15.231 19.703 18.293 1.00 87.31 262 ILE A O 1
ATOM 2084 N N . PRO A 1 263 ? -14.975 21.713 17.319 1.00 87.62 263 PRO A N 1
ATOM 2085 C CA . PRO A 1 263 ? -16.354 22.119 17.548 1.00 87.62 263 PRO A CA 1
ATOM 2086 C C . PRO A 1 263 ? -17.337 21.215 16.792 1.00 87.62 263 PRO A C 1
ATOM 2088 O O . PRO A 1 263 ? -17.124 20.852 15.625 1.00 87.62 263 PRO A O 1
ATOM 2091 N N . THR A 1 264 ? -18.438 20.849 17.451 1.00 87.31 264 THR A N 1
ATOM 2092 C CA . THR A 1 264 ? -19.485 20.040 16.820 1.00 87.31 264 THR A CA 1
ATOM 2093 C C . THR A 1 264 ? -20.191 20.837 15.726 1.00 87.31 264 THR A C 1
ATOM 2095 O O . THR A 1 264 ? -20.108 22.061 15.662 1.00 87.31 264 THR A O 1
ATOM 2098 N N . THR A 1 265 ? -20.924 20.152 14.849 1.00 87.62 265 THR A N 1
ATOM 2099 C CA . THR A 1 265 ? -21.726 20.832 13.817 1.00 87.62 265 THR A CA 1
ATOM 2100 C C . THR A 1 265 ? -22.721 21.827 14.427 1.00 87.62 265 THR A C 1
ATOM 2102 O O . THR A 1 265 ? -22.884 22.919 13.895 1.00 87.62 265 THR A O 1
ATOM 2105 N N . ASN A 1 266 ? -23.303 21.500 15.585 1.00 87.50 266 ASN A N 1
ATOM 2106 C CA . ASN A 1 266 ? -24.204 22.400 16.304 1.00 87.50 266 ASN A CA 1
ATOM 2107 C C . ASN A 1 266 ? -23.469 23.606 16.906 1.00 87.50 266 ASN A C 1
ATOM 2109 O O . ASN A 1 266 ? -23.999 24.711 16.867 1.00 87.50 266 ASN A O 1
ATOM 2113 N N . ASP A 1 267 ? -22.245 23.412 17.409 1.00 87.88 267 ASP A N 1
ATOM 2114 C CA . ASP A 1 267 ? -21.421 24.516 17.916 1.00 87.88 267 ASP A CA 1
ATOM 2115 C C . ASP A 1 267 ? -21.075 25.500 16.780 1.00 87.88 267 ASP A C 1
ATOM 2117 O O . ASP A 1 267 ? -21.190 26.710 16.943 1.00 87.88 267 ASP A O 1
ATOM 2121 N N . LEU A 1 268 ? -20.705 24.986 15.599 1.00 88.00 268 LEU A N 1
ATOM 2122 C CA . LEU A 1 268 ? -20.363 25.808 14.427 1.00 88.00 268 LEU A CA 1
ATOM 2123 C C . LEU A 1 268 ? -21.566 26.542 13.827 1.00 88.00 268 LEU A C 1
ATOM 2125 O O . LEU A 1 268 ? -21.392 27.592 13.203 1.00 88.00 268 LEU A O 1
ATOM 2129 N N . PHE A 1 269 ? -22.768 25.994 14.014 1.00 88.69 269 PHE A N 1
ATOM 2130 C CA . PHE A 1 269 ? -24.015 26.648 13.647 1.00 88.69 269 PHE A CA 1
ATOM 2131 C C . PHE A 1 269 ? -24.305 27.893 14.480 1.00 88.69 269 PHE A C 1
ATOM 2133 O O . PHE A 1 269 ? -24.941 28.802 13.955 1.00 88.69 269 PHE A O 1
ATOM 2140 N N . ASP A 1 270 ? -23.812 27.979 15.720 1.00 86.94 270 ASP A N 1
ATOM 2141 C CA . ASP A 1 270 ? -23.941 29.179 16.559 1.00 86.94 270 ASP A CA 1
ATOM 2142 C C . ASP A 1 270 ? -25.401 29.674 16.661 1.00 86.94 270 ASP A C 1
ATOM 2144 O O . ASP A 1 270 ? -25.714 30.844 16.448 1.00 86.94 270 ASP A O 1
ATOM 2148 N N . GLY A 1 271 ? -26.333 28.731 16.856 1.00 84.44 271 GLY A N 1
ATOM 2149 C CA . GLY A 1 271 ? -27.777 28.996 16.912 1.00 84.44 271 GLY A CA 1
ATOM 2150 C C . GLY A 1 271 ? -28.451 29.307 15.566 1.00 84.44 271 GLY A C 1
ATOM 2151 O O . GLY A 1 271 ? -29.657 29.544 15.528 1.00 84.44 271 GLY A O 1
ATOM 2152 N N . LYS A 1 272 ? -27.710 29.289 14.452 1.00 88.75 272 LYS A N 1
ATOM 2153 C CA . LYS A 1 272 ? -28.211 29.542 13.091 1.00 88.75 272 LYS A CA 1
ATOM 2154 C C . LYS A 1 272 ? -28.426 28.235 12.328 1.00 88.75 272 LYS A C 1
ATOM 2156 O O . LYS A 1 272 ? -27.929 27.180 12.700 1.00 88.75 272 LYS A O 1
ATOM 2161 N N . ASN A 1 273 ? -29.167 28.291 11.224 1.00 88.69 273 ASN A N 1
ATOM 2162 C CA . ASN A 1 273 ? -29.306 27.141 10.328 1.00 88.69 273 ASN A CA 1
ATOM 2163 C C . ASN A 1 273 ? -28.227 27.143 9.226 1.00 88.69 273 ASN A C 1
ATOM 2165 O O . ASN A 1 273 ? -27.613 28.168 8.925 1.00 88.69 273 ASN A O 1
ATOM 2169 N N . GLN A 1 274 ? -28.022 25.988 8.587 1.00 86.81 274 GLN A N 1
ATOM 2170 C CA . GLN A 1 274 ? -27.011 25.816 7.538 1.00 86.81 274 GLN A CA 1
ATOM 2171 C C . GLN A 1 274 ? -27.212 26.757 6.340 1.00 86.81 274 GLN A C 1
ATOM 2173 O O . GLN A 1 274 ? -26.241 27.269 5.788 1.00 86.81 274 GLN A O 1
ATOM 2178 N N . ARG A 1 275 ? -28.466 27.004 5.938 1.00 89.62 275 ARG A N 1
ATOM 2179 C CA . ARG A 1 275 ? -28.782 27.870 4.792 1.00 89.62 275 ARG A CA 1
ATOM 2180 C C . ARG A 1 275 ? -28.344 29.310 5.048 1.00 89.62 275 ARG A C 1
ATOM 2182 O O . ARG A 1 275 ? -27.791 29.940 4.156 1.00 89.62 275 ARG A O 1
ATOM 2189 N N . PHE A 1 276 ? -28.550 29.801 6.268 1.00 90.25 276 PHE A N 1
ATOM 2190 C CA . PHE A 1 276 ? -28.104 31.124 6.684 1.00 90.25 276 PHE A CA 1
ATOM 2191 C C . PHE A 1 276 ? -26.579 31.247 6.601 1.00 90.25 276 PHE A C 1
ATOM 2193 O O . PHE A 1 276 ? -26.086 32.191 5.995 1.00 90.25 276 PHE A O 1
ATOM 2200 N N . LEU A 1 277 ? -25.830 30.281 7.149 1.00 89.06 277 LEU A N 1
ATOM 2201 C CA . LEU A 1 277 ? -24.365 30.316 7.083 1.00 89.06 277 LEU A CA 1
ATOM 2202 C C . LEU A 1 277 ? -23.851 30.295 5.641 1.00 89.06 277 LEU A C 1
ATOM 2204 O O . LEU A 1 277 ? -23.018 31.125 5.284 1.00 89.06 277 LEU A O 1
ATOM 2208 N N . ASN A 1 278 ? -24.394 29.410 4.801 1.00 89.94 278 ASN A N 1
ATOM 2209 C CA . ASN A 1 278 ? -24.000 29.328 3.397 1.00 89.94 278 ASN A CA 1
ATOM 2210 C C . ASN A 1 278 ? -24.253 30.656 2.657 1.00 89.94 278 ASN A C 1
ATOM 2212 O O . ASN A 1 278 ? -23.405 31.085 1.879 1.00 89.94 278 ASN A O 1
ATOM 2216 N N . ASN A 1 279 ? -25.373 31.338 2.935 1.00 89.75 279 ASN A N 1
ATOM 2217 C CA . ASN A 1 279 ? -25.669 32.660 2.367 1.00 89.75 279 ASN A CA 1
ATOM 2218 C C . ASN A 1 279 ? -24.677 33.744 2.824 1.00 89.75 279 ASN A C 1
ATOM 2220 O O . ASN A 1 279 ? -24.473 34.720 2.114 1.00 89.75 279 ASN A O 1
ATOM 2224 N N . CYS A 1 280 ? -24.048 33.570 3.987 1.00 87.38 280 CYS A N 1
ATOM 2225 C CA . CYS A 1 280 ? -22.964 34.423 4.475 1.00 87.38 280 CYS A CA 1
ATOM 2226 C C . CYS A 1 280 ? -21.573 33.978 3.979 1.00 87.38 280 CYS A C 1
ATOM 2228 O O . CYS A 1 280 ? -20.567 34.464 4.488 1.00 87.38 280 CYS A O 1
ATOM 2230 N N . GLY A 1 281 ? -21.484 33.021 3.047 1.00 88.88 281 GLY A N 1
ATOM 2231 C CA . GLY A 1 281 ? -20.208 32.487 2.553 1.00 88.88 281 GLY A CA 1
ATOM 2232 C C . GLY A 1 281 ? -19.467 31.587 3.553 1.00 88.88 281 GLY A C 1
ATOM 2233 O O . GLY A 1 281 ? -18.286 31.284 3.362 1.00 88.88 281 GLY A O 1
ATOM 2234 N N . LEU A 1 282 ? -20.146 31.153 4.618 1.00 91.00 282 LEU A N 1
ATOM 2235 C CA . LEU A 1 282 ? -19.599 30.323 5.685 1.00 91.00 282 LEU A CA 1
ATOM 2236 C C . LEU A 1 282 ? -19.966 28.853 5.453 1.00 91.00 282 LEU A C 1
ATOM 2238 O O . LEU A 1 282 ? -21.127 28.461 5.554 1.00 91.00 282 LEU A O 1
ATOM 2242 N N . TYR A 1 283 ? -18.960 28.023 5.179 1.00 91.00 283 TYR A N 1
ATOM 2243 C CA . TYR A 1 283 ? -19.114 26.611 4.846 1.00 91.00 283 TYR A CA 1
ATOM 2244 C C . TYR A 1 283 ? -18.382 25.733 5.860 1.00 91.00 283 TYR A C 1
ATOM 2246 O O . TYR A 1 283 ? -17.160 25.795 5.993 1.00 91.00 283 TYR A O 1
ATOM 2254 N N . LEU A 1 284 ? -19.118 24.834 6.522 1.00 89.31 284 LEU A N 1
ATOM 2255 C CA . LEU A 1 284 ? -18.564 23.925 7.537 1.00 89.31 284 LEU A CA 1
ATOM 2256 C C . LEU A 1 284 ? -17.391 23.076 7.021 1.00 89.31 284 LEU A C 1
ATOM 2258 O O . LEU A 1 284 ? -16.449 22.805 7.765 1.00 89.31 284 LEU A O 1
ATOM 2262 N N . SER A 1 285 ? -17.448 22.652 5.754 1.00 88.75 285 SER A N 1
ATOM 2263 C CA . SER A 1 285 ? -16.373 21.894 5.107 1.00 88.75 285 SER A CA 1
ATOM 2264 C C . SER A 1 285 ? -15.088 22.714 5.008 1.00 88.75 285 SER A C 1
ATOM 2266 O O . SER A 1 285 ? -14.035 22.216 5.394 1.00 88.75 285 SER A O 1
ATOM 2268 N N . LYS A 1 286 ? -15.177 23.980 4.578 1.00 90.50 286 LYS A N 1
ATOM 2269 C CA . LYS A 1 286 ? -14.031 24.896 4.481 1.00 90.50 286 LYS A CA 1
ATOM 2270 C C . LYS A 1 286 ? -13.448 25.212 5.855 1.00 90.50 286 LYS A C 1
ATOM 2272 O O . LYS A 1 286 ? -12.248 25.067 6.044 1.00 90.50 286 LYS A O 1
ATOM 2277 N N . MET A 1 287 ? -14.295 25.548 6.832 1.00 91.75 287 MET A N 1
ATOM 2278 C CA . MET A 1 287 ? -13.862 25.822 8.211 1.00 91.75 287 MET A CA 1
ATOM 2279 C C . MET A 1 287 ? -12.991 24.699 8.785 1.00 91.75 287 MET A C 1
ATOM 2281 O O . MET A 1 287 ? -11.962 24.955 9.403 1.00 91.75 287 MET A O 1
ATOM 2285 N N . ARG A 1 288 ? -13.400 23.444 8.564 1.00 90.88 288 ARG A N 1
ATOM 2286 C CA . ARG A 1 288 ? -12.669 22.271 9.052 1.00 90.88 288 ARG A CA 1
ATOM 2287 C C . ARG A 1 288 ? -11.436 21.956 8.214 1.00 90.88 288 ARG A C 1
ATOM 2289 O O . ARG A 1 288 ? -10.410 21.652 8.808 1.00 90.88 288 ARG A O 1
ATOM 2296 N N . ALA A 1 289 ? -11.517 22.068 6.887 1.00 91.31 289 ALA A N 1
ATOM 2297 C CA . ALA A 1 289 ? -10.396 21.810 5.978 1.00 91.31 289 ALA A CA 1
ATOM 2298 C C . ALA A 1 289 ? -9.208 22.763 6.211 1.00 91.31 289 ALA A C 1
ATOM 2300 O O . ALA A 1 289 ? -8.052 22.376 6.032 1.00 91.31 289 ALA A O 1
ATOM 2301 N N . ILE A 1 290 ? -9.475 23.993 6.674 1.00 91.50 290 ILE A N 1
ATOM 2302 C CA . ILE A 1 290 ? -8.421 24.939 7.069 1.00 91.50 290 ILE A CA 1
ATOM 2303 C C . ILE A 1 290 ? -7.594 24.378 8.231 1.00 91.50 290 ILE A C 1
ATOM 2305 O O . ILE A 1 290 ? -6.373 24.503 8.222 1.00 91.50 290 ILE A O 1
ATOM 2309 N N . ALA A 1 291 ? -8.236 23.739 9.213 1.00 89.06 291 ALA A N 1
ATOM 2310 C CA . ALA A 1 291 ? -7.596 23.261 10.441 1.00 89.06 291 ALA A CA 1
ATOM 2311 C C . ALA A 1 291 ? -7.103 21.809 10.379 1.00 89.06 291 ALA A C 1
ATOM 2313 O O . ALA A 1 291 ? -6.133 21.458 11.048 1.00 89.06 291 ALA A O 1
ATOM 2314 N N . PHE A 1 292 ? -7.785 20.955 9.619 1.00 94.12 292 PHE A N 1
ATOM 2315 C CA . PHE A 1 292 ? -7.616 19.507 9.674 1.00 94.12 292 PHE A CA 1
ATOM 2316 C C . PHE A 1 292 ? -7.704 18.882 8.281 1.00 94.12 292 PHE A C 1
ATOM 2318 O O . PHE A 1 292 ? -8.454 19.385 7.444 1.00 94.12 292 PHE A O 1
ATOM 2325 N N . PRO A 1 293 ? -7.020 17.749 8.040 1.00 94.94 293 PRO A N 1
ATOM 2326 C CA . PRO A 1 293 ? -7.150 17.031 6.782 1.00 94.94 293 PRO A CA 1
ATOM 2327 C C . PRO A 1 293 ? -8.564 16.506 6.542 1.00 94.94 293 PRO A C 1
ATOM 2329 O O . PRO A 1 293 ? -9.239 16.000 7.446 1.00 94.94 293 PRO A O 1
ATOM 2332 N N . THR A 1 294 ? -8.971 16.584 5.287 1.00 93.50 294 THR A N 1
ATOM 2333 C CA . THR A 1 294 ? -10.178 15.998 4.717 1.00 93.50 294 THR A CA 1
ATOM 2334 C C . THR A 1 294 ? -9.949 14.538 4.316 1.00 93.50 294 THR A C 1
ATOM 2336 O O . THR A 1 294 ? -8.818 14.055 4.227 1.00 93.50 294 THR A O 1
ATOM 2339 N N . ALA A 1 295 ? -11.039 13.815 4.040 1.00 92.25 295 ALA A N 1
ATOM 2340 C CA . ALA A 1 295 ? -10.959 12.440 3.543 1.00 92.25 295 ALA A CA 1
ATOM 2341 C C . ALA A 1 295 ? -10.167 12.343 2.226 1.00 92.25 295 ALA A C 1
ATOM 2343 O O . ALA A 1 295 ? -9.383 11.415 2.042 1.00 92.25 295 ALA A O 1
ATOM 2344 N N . GLU A 1 296 ? -10.350 13.304 1.318 1.00 92.81 296 GLU A N 1
ATOM 2345 C CA . GLU A 1 296 ? -9.659 13.338 0.027 1.00 92.81 296 GLU A CA 1
ATOM 2346 C C . GLU A 1 296 ? -8.144 13.485 0.195 1.00 92.81 296 GLU A C 1
ATOM 2348 O O . GLU A 1 296 ? -7.387 12.674 -0.337 1.00 92.81 296 GLU A O 1
ATOM 2353 N N . GLU A 1 297 ? -7.703 14.435 1.021 1.00 95.00 297 GLU A N 1
ATOM 2354 C CA . GLU A 1 297 ? -6.283 14.648 1.321 1.00 95.00 297 GLU A CA 1
ATOM 2355 C C . GLU A 1 297 ? -5.647 13.416 1.983 1.00 95.00 297 GLU A C 1
ATOM 2357 O O . GLU A 1 297 ? -4.517 13.052 1.649 1.00 95.00 297 GLU A O 1
ATOM 2362 N N . ALA A 1 298 ? -6.384 12.723 2.861 1.00 95.00 298 ALA A N 1
ATOM 2363 C CA . ALA A 1 298 ? -5.945 11.461 3.456 1.00 95.00 298 ALA A CA 1
ATOM 2364 C C . ALA A 1 298 ? -5.716 10.379 2.394 1.00 95.00 298 ALA A C 1
ATOM 2366 O O . ALA A 1 298 ? -4.687 9.698 2.402 1.00 95.00 298 ALA A O 1
ATOM 2367 N N . HIS A 1 299 ? -6.664 10.222 1.463 1.00 94.75 299 HIS A N 1
ATOM 2368 C CA . HIS A 1 299 ? -6.547 9.268 0.366 1.00 94.75 299 HIS A CA 1
ATOM 2369 C C . HIS A 1 299 ? -5.386 9.627 -0.574 1.00 94.75 299 HIS A C 1
ATOM 2371 O O . HIS A 1 299 ? -4.629 8.727 -0.939 1.00 94.75 299 HIS A O 1
ATOM 2377 N N . ILE A 1 300 ? -5.204 10.899 -0.934 1.00 95.69 300 ILE A N 1
ATOM 2378 C CA . ILE A 1 300 ? -4.095 11.352 -1.789 1.00 95.69 300 ILE A CA 1
ATOM 2379 C C . ILE A 1 300 ? -2.748 11.043 -1.126 1.00 95.69 300 ILE A C 1
ATOM 2381 O O . ILE A 1 300 ? -1.916 10.359 -1.727 1.00 95.69 300 ILE A O 1
ATOM 2385 N N . ALA A 1 301 ? -2.554 11.476 0.125 1.00 95.12 301 ALA A N 1
ATOM 2386 C CA . ALA A 1 301 ? -1.315 11.255 0.870 1.00 95.12 301 ALA A CA 1
ATOM 2387 C C . ALA A 1 301 ? -0.999 9.756 1.010 1.00 95.12 301 ALA A C 1
ATOM 2389 O O . ALA A 1 301 ? 0.128 9.320 0.763 1.00 95.12 301 ALA A O 1
ATOM 2390 N N . PHE A 1 302 ? -2.016 8.946 1.326 1.00 95.19 302 PHE A N 1
ATOM 2391 C CA . PHE A 1 302 ? -1.881 7.495 1.419 1.00 95.19 302 PHE A CA 1
ATOM 2392 C C . PHE A 1 302 ? -1.396 6.871 0.103 1.00 95.19 302 PHE A C 1
ATOM 2394 O O . PHE A 1 302 ? -0.426 6.111 0.099 1.00 95.19 302 PHE A O 1
ATOM 2401 N N . HIS A 1 303 ? -2.042 7.187 -1.024 1.00 95.25 303 HIS A N 1
ATOM 2402 C CA . HIS A 1 303 ? -1.675 6.610 -2.321 1.00 95.25 303 HIS A CA 1
ATOM 2403 C C . HIS A 1 303 ? -0.316 7.128 -2.817 1.00 95.25 303 HIS A C 1
ATOM 2405 O O . HIS A 1 303 ? 0.437 6.356 -3.415 1.00 95.25 303 HIS A O 1
ATOM 2411 N N . ALA A 1 304 ? 0.035 8.384 -2.519 1.00 94.38 304 ALA A N 1
ATOM 2412 C CA . ALA A 1 304 ? 1.342 8.965 -2.823 1.00 94.38 304 ALA A CA 1
ATOM 2413 C C . ALA A 1 304 ? 2.484 8.255 -2.078 1.00 94.38 304 ALA A C 1
ATOM 2415 O O . ALA A 1 304 ? 3.503 7.917 -2.688 1.00 94.38 304 ALA A O 1
ATOM 2416 N N . ALA A 1 305 ? 2.293 7.933 -0.796 1.00 91.69 305 ALA A N 1
ATOM 2417 C CA . ALA A 1 305 ? 3.246 7.127 -0.035 1.00 91.69 305 ALA A CA 1
ATOM 2418 C C . ALA A 1 305 ? 3.269 5.656 -0.504 1.00 91.69 305 ALA A C 1
ATOM 2420 O O . ALA A 1 305 ? 4.329 5.027 -0.583 1.00 91.69 305 ALA A O 1
ATOM 2421 N N . LEU A 1 306 ? 2.112 5.089 -0.857 1.00 92.19 306 LEU A N 1
ATOM 2422 C CA . LEU A 1 306 ? 1.996 3.690 -1.269 1.00 92.19 306 LEU A CA 1
ATOM 2423 C C . LEU A 1 306 ? 2.726 3.401 -2.588 1.00 92.19 306 LEU A C 1
ATOM 2425 O O . LEU A 1 306 ? 3.514 2.458 -2.647 1.00 92.19 306 LEU A O 1
ATOM 2429 N N . ILE A 1 307 ? 2.524 4.226 -3.620 1.00 91.00 307 ILE A N 1
ATOM 2430 C CA . ILE A 1 307 ? 3.103 4.000 -4.957 1.00 91.00 307 ILE A CA 1
ATOM 2431 C C . ILE A 1 307 ? 4.639 4.075 -4.982 1.00 91.00 307 ILE A C 1
ATOM 2433 O O . ILE A 1 307 ? 5.274 3.519 -5.876 1.00 91.00 307 ILE A O 1
ATOM 2437 N N . ARG A 1 308 ? 5.257 4.736 -3.993 1.00 86.06 308 ARG A N 1
ATOM 2438 C CA . ARG A 1 308 ? 6.719 4.903 -3.898 1.00 86.06 308 ARG A CA 1
ATOM 2439 C C . ARG A 1 308 ? 7.396 4.018 -2.849 1.00 86.06 308 ARG A C 1
ATOM 2441 O O . ARG A 1 308 ? 8.616 3.922 -2.863 1.00 86.06 308 ARG A O 1
ATOM 2448 N N . SER A 1 309 ? 6.642 3.382 -1.952 1.00 83.50 309 SER A N 1
ATOM 2449 C CA . SER A 1 309 ? 7.211 2.567 -0.863 1.00 83.50 309 SER A CA 1
ATOM 2450 C C . SER A 1 309 ? 7.424 1.099 -1.228 1.00 83.50 309 SER A C 1
ATOM 2452 O O . SER A 1 309 ? 8.140 0.388 -0.526 1.00 83.50 309 SER A O 1
ATOM 2454 N N . GLY A 1 310 ? 6.739 0.597 -2.261 1.00 82.38 310 GLY A N 1
ATOM 2455 C CA . GLY A 1 310 ? 6.699 -0.837 -2.559 1.00 82.38 310 GLY A CA 1
ATOM 2456 C C . GLY A 1 310 ? 5.986 -1.670 -1.492 1.00 82.38 310 GLY A C 1
ATOM 2457 O O . GLY A 1 310 ? 6.021 -2.903 -1.531 1.00 82.38 310 GLY A O 1
ATOM 2458 N N . TRP A 1 311 ? 5.347 -1.040 -0.504 1.00 86.19 311 TRP A N 1
ATOM 2459 C CA . TRP A 1 311 ? 4.644 -1.726 0.575 1.00 86.19 311 TRP A CA 1
ATOM 2460 C C . TRP A 1 311 ? 3.258 -2.199 0.126 1.00 86.19 311 TRP A C 1
ATOM 2462 O O . TRP A 1 311 ? 2.700 -1.737 -0.861 1.00 86.19 311 TRP A O 1
ATOM 2472 N N . ASN A 1 312 ? 2.686 -3.169 0.846 1.00 86.44 312 ASN A N 1
ATOM 2473 C CA . ASN A 1 312 ? 1.271 -3.499 0.644 1.00 86.44 312 ASN A CA 1
ATOM 2474 C C . ASN A 1 312 ? 0.405 -2.445 1.353 1.00 86.44 312 ASN A C 1
ATOM 2476 O O . ASN A 1 312 ? 0.817 -1.988 2.425 1.00 86.44 312 ASN A O 1
ATOM 2480 N N . PRO A 1 313 ? -0.828 -2.175 0.879 1.00 88.56 313 PRO A N 1
ATOM 2481 C CA . PRO A 1 313 ? -1.755 -1.264 1.554 1.00 88.56 313 PRO A CA 1
ATOM 2482 C C . PRO A 1 313 ? -1.895 -1.558 3.053 1.00 88.56 313 PRO A C 1
ATOM 2484 O O . PRO A 1 313 ? -1.779 -0.669 3.887 1.00 88.56 313 PRO A O 1
ATOM 2487 N N . SER A 1 314 ? -2.023 -2.837 3.423 1.00 83.81 314 SER A N 1
ATOM 2488 C CA . SER A 1 314 ? -2.136 -3.254 4.825 1.00 83.81 314 SER A CA 1
ATOM 2489 C C . SER A 1 314 ? -0.925 -2.872 5.682 1.00 83.81 314 SER A C 1
ATOM 2491 O O . SER A 1 314 ? -1.093 -2.573 6.861 1.00 83.81 314 SER A O 1
ATOM 2493 N N . THR A 1 315 ? 0.289 -2.904 5.116 1.00 83.56 315 THR A N 1
ATOM 2494 C CA . THR A 1 315 ? 1.515 -2.525 5.838 1.00 83.56 315 THR A CA 1
ATOM 2495 C C . THR A 1 315 ? 1.515 -1.025 6.119 1.00 83.56 315 THR A C 1
ATOM 2497 O O . THR A 1 315 ? 1.848 -0.619 7.223 1.00 83.56 315 THR A O 1
ATOM 2500 N N . LEU A 1 316 ? 1.090 -0.207 5.155 1.00 86.00 316 LEU A N 1
ATOM 2501 C CA . LEU A 1 316 ? 1.069 1.247 5.306 1.00 86.00 316 LEU A CA 1
ATOM 2502 C C . LEU A 1 316 ? -0.077 1.740 6.216 1.00 86.00 316 LEU A C 1
ATOM 2504 O O . LEU A 1 316 ? 0.070 2.756 6.886 1.00 86.00 316 LEU A O 1
ATOM 2508 N N . ILE A 1 317 ? -1.200 1.013 6.278 1.00 86.62 317 ILE A N 1
ATOM 2509 C CA . ILE A 1 317 ? -2.342 1.347 7.154 1.00 86.62 317 ILE A CA 1
ATOM 2510 C C . ILE A 1 317 ? -2.119 0.881 8.594 1.00 86.62 317 ILE A C 1
ATOM 2512 O O . ILE A 1 317 ? -2.364 1.626 9.533 1.00 86.62 317 ILE A O 1
ATOM 2516 N N . THR A 1 318 ? -1.707 -0.378 8.777 1.00 76.81 318 THR A N 1
ATOM 2517 C CA . THR A 1 318 ? -1.706 -1.032 10.102 1.00 76.81 318 THR A CA 1
ATOM 2518 C C . THR A 1 318 ? -0.313 -1.365 10.627 1.00 76.81 318 THR A C 1
ATOM 2520 O O . THR A 1 318 ? -0.171 -1.784 11.779 1.00 76.81 318 THR A O 1
ATOM 2523 N N . GLY A 1 319 ? 0.707 -1.264 9.774 1.00 74.12 319 GLY A N 1
ATOM 2524 C CA . GLY A 1 319 ? 2.081 -1.616 10.113 1.00 74.12 319 GLY A CA 1
ATOM 2525 C C . GLY A 1 319 ? 2.855 -0.475 10.762 1.00 74.12 319 GLY A C 1
ATOM 2526 O O . GLY A 1 319 ? 3.773 -0.761 11.527 1.00 74.12 319 GLY A O 1
ATOM 2527 N N . ILE A 1 320 ? 2.483 0.776 10.486 1.00 79.31 320 ILE A N 1
ATOM 2528 C CA . ILE A 1 320 ? 3.046 1.963 11.135 1.00 79.31 320 ILE A CA 1
ATOM 2529 C C . ILE A 1 320 ? 2.197 2.279 12.361 1.00 79.31 320 ILE A C 1
ATOM 2531 O O . ILE A 1 320 ? 0.977 2.380 12.251 1.00 79.31 320 ILE A O 1
ATOM 2535 N N . ASP A 1 321 ? 2.848 2.437 13.509 1.00 78.25 321 ASP A N 1
ATOM 2536 C CA . ASP A 1 321 ? 2.194 2.888 14.731 1.00 78.25 321 ASP A CA 1
ATOM 2537 C C . ASP A 1 321 ? 2.544 4.360 14.974 1.00 78.25 321 ASP A C 1
ATOM 2539 O O . ASP A 1 321 ? 3.695 4.709 15.252 1.00 78.25 321 ASP A O 1
ATOM 2543 N N . ALA A 1 322 ? 1.548 5.234 14.841 1.00 80.69 322 ALA A N 1
ATOM 2544 C CA . ALA A 1 322 ? 1.705 6.666 15.060 1.00 80.69 322 ALA A CA 1
ATOM 2545 C C . ALA A 1 322 ? 2.014 7.025 16.526 1.00 80.69 322 ALA A C 1
ATOM 2547 O O . ALA A 1 322 ? 2.429 8.152 16.791 1.00 80.69 322 ALA A O 1
ATOM 2548 N N . THR A 1 323 ? 1.824 6.101 17.478 1.00 69.06 323 THR A N 1
ATOM 2549 C CA . THR A 1 323 ? 2.140 6.340 18.895 1.00 69.06 323 THR A CA 1
ATOM 2550 C C . THR A 1 323 ? 3.599 6.044 19.234 1.00 69.06 323 THR A C 1
ATOM 2552 O O . THR A 1 323 ? 4.039 6.346 20.342 1.00 69.06 323 THR A O 1
ATOM 2555 N N . LEU A 1 324 ? 4.354 5.415 18.327 1.00 66.00 324 LEU A N 1
ATOM 2556 C CA . LEU A 1 324 ? 5.753 5.081 18.565 1.00 66.00 324 LEU A CA 1
ATOM 2557 C C . LEU A 1 324 ? 6.667 6.231 18.110 1.00 66.00 324 LEU A C 1
ATOM 2559 O O . LEU A 1 324 ? 6.562 6.675 16.966 1.00 66.00 324 LEU A O 1
ATOM 2563 N N . PRO A 1 325 ? 7.621 6.670 18.954 1.00 51.56 325 PRO A N 1
ATOM 2564 C CA . PRO A 1 325 ? 8.509 7.793 18.637 1.00 51.56 325 PRO A CA 1
ATOM 2565 C C . PRO A 1 325 ? 9.454 7.507 17.458 1.00 51.56 325 PRO A C 1
ATOM 2567 O O . PRO A 1 325 ? 9.963 8.434 16.842 1.00 51.56 325 PRO A O 1
ATOM 2570 N N . ASN A 1 326 ? 9.659 6.230 17.114 1.00 54.75 326 ASN A N 1
ATOM 2571 C CA . ASN A 1 326 ? 10.671 5.790 16.151 1.00 54.75 326 ASN A CA 1
ATOM 2572 C C . ASN A 1 326 ? 10.082 5.377 14.792 1.00 54.75 326 ASN A C 1
ATOM 2574 O O . ASN A 1 326 ? 10.738 4.659 14.043 1.00 54.75 326 ASN A O 1
ATOM 2578 N N . SER A 1 327 ? 8.838 5.729 14.462 1.00 58.09 327 SER A N 1
ATOM 2579 C CA . SER A 1 327 ? 8.230 5.320 13.180 1.00 58.09 327 SER A CA 1
ATOM 2580 C C . SER A 1 327 ? 8.912 5.964 11.966 1.00 58.09 327 SER A C 1
ATOM 2582 O O . SER A 1 327 ? 8.909 5.378 10.880 1.00 58.09 327 SER A O 1
ATOM 2584 N N . ILE A 1 328 ? 9.550 7.122 12.175 1.00 61.25 328 ILE A N 1
ATOM 2585 C CA . ILE A 1 328 ? 10.419 7.811 11.218 1.00 61.25 328 ILE A CA 1
ATOM 2586 C C . ILE A 1 328 ? 11.689 8.235 11.954 1.00 61.25 328 ILE A C 1
ATOM 2588 O O . ILE A 1 328 ? 11.602 8.857 13.010 1.00 61.25 328 ILE A O 1
ATOM 2592 N N . PHE A 1 329 ? 12.859 7.892 11.424 1.00 61.78 329 PHE A N 1
ATOM 2593 C CA . PHE A 1 329 ? 14.146 8.211 12.044 1.00 61.78 329 PHE A CA 1
ATOM 2594 C C . PHE A 1 329 ? 15.219 8.489 10.980 1.00 61.78 329 PHE A C 1
ATOM 2596 O O . PHE A 1 329 ? 15.102 7.987 9.857 1.00 61.78 329 PHE A O 1
ATOM 2603 N N . PRO A 1 330 ? 16.247 9.299 11.293 1.00 56.75 330 PRO A N 1
ATOM 2604 C CA . PRO A 1 330 ? 17.382 9.506 10.394 1.00 56.75 330 PRO A CA 1
ATOM 2605 C C . PRO A 1 330 ? 18.124 8.187 10.132 1.00 56.75 330 PRO A C 1
ATOM 2607 O O . PRO A 1 330 ? 18.122 7.283 10.972 1.00 56.75 330 PRO A O 1
ATOM 2610 N N . HIS A 1 331 ? 18.730 8.044 8.955 1.00 54.53 331 HIS A N 1
ATOM 2611 C CA . HIS A 1 331 ? 19.389 6.801 8.559 1.00 54.53 331 HIS A CA 1
ATOM 2612 C C . HIS A 1 331 ? 20.517 6.376 9.540 1.00 54.53 331 HIS A C 1
ATOM 2614 O O . HIS A 1 331 ? 21.344 7.197 9.922 1.00 54.53 331 HIS A O 1
ATOM 2620 N N . PRO A 1 332 ? 20.590 5.096 9.982 1.00 51.06 332 PRO A N 1
ATOM 2621 C CA . PRO A 1 332 ? 21.411 4.683 11.127 1.00 51.06 332 PRO A CA 1
ATOM 2622 C C . PRO A 1 332 ? 22.913 4.501 10.846 1.00 51.06 332 PRO A C 1
ATOM 2624 O O . PRO A 1 332 ? 23.624 4.069 11.755 1.00 51.06 332 PRO A O 1
ATOM 2627 N N . LYS A 1 333 ? 23.406 4.726 9.618 1.00 48.06 333 LYS A N 1
ATOM 2628 C CA . LYS A 1 333 ? 24.810 4.428 9.266 1.00 48.06 333 LYS A CA 1
ATOM 2629 C C . LYS A 1 333 ? 25.634 5.530 8.591 1.00 48.06 333 LYS A C 1
ATOM 2631 O O . LYS A 1 333 ? 26.844 5.396 8.701 1.00 48.06 333 LYS A O 1
ATOM 2636 N N . ASP A 1 334 ? 25.056 6.558 7.963 1.00 45.75 334 ASP A N 1
ATOM 2637 C CA . ASP A 1 334 ? 25.761 7.791 7.543 1.00 45.75 334 ASP A CA 1
ATOM 2638 C C . ASP A 1 334 ? 24.790 8.792 6.877 1.00 45.75 334 ASP A C 1
ATOM 2640 O O . ASP A 1 334 ? 23.827 8.356 6.242 1.00 45.75 334 ASP A O 1
ATOM 2644 N N . ASP A 1 335 ? 25.112 10.089 6.955 1.00 43.69 335 ASP A N 1
ATOM 2645 C CA . ASP A 1 335 ? 24.567 11.197 6.147 1.00 43.69 335 ASP A CA 1
ATOM 2646 C C . ASP A 1 335 ? 25.301 11.321 4.782 1.00 43.69 335 ASP A C 1
ATOM 2648 O O . ASP A 1 335 ? 25.031 12.240 4.003 1.00 43.69 335 ASP A O 1
ATOM 2652 N N . ARG A 1 336 ? 26.256 10.414 4.483 1.00 33.97 336 ARG A N 1
ATOM 2653 C CA . ARG A 1 336 ? 27.153 10.485 3.310 1.00 33.97 336 ARG A CA 1
ATOM 2654 C C . ARG A 1 336 ? 27.445 9.200 2.498 1.00 33.97 336 ARG A C 1
ATOM 2656 O O . ARG A 1 336 ? 28.172 9.351 1.520 1.00 33.97 336 ARG A O 1
ATOM 2663 N N . GLN A 1 337 ? 26.943 7.975 2.760 1.00 35.25 337 GLN A N 1
ATOM 2664 C CA . GLN A 1 337 ? 27.388 6.819 1.928 1.00 35.25 337 GLN A CA 1
ATOM 2665 C C . GLN A 1 337 ? 26.446 5.622 1.651 1.00 35.25 337 GLN A C 1
ATOM 2667 O O . GLN A 1 337 ? 25.632 5.200 2.470 1.00 35.25 337 GLN A O 1
ATOM 2672 N N . SER A 1 338 ? 26.674 5.076 0.443 1.00 31.89 338 SER A N 1
ATOM 2673 C CA . SER A 1 338 ? 25.918 4.140 -0.407 1.00 31.89 338 SER A CA 1
ATOM 2674 C C . SER A 1 338 ? 25.973 2.642 -0.050 1.00 31.89 338 SER A C 1
ATOM 2676 O O . SER A 1 338 ? 26.905 2.143 0.577 1.00 31.89 338 SER A O 1
ATOM 2678 N N . VAL A 1 339 ? 25.004 1.880 -0.577 1.00 25.50 339 VAL A N 1
ATOM 2679 C CA . VAL A 1 339 ? 24.994 0.404 -0.621 1.00 25.50 339 VAL A CA 1
ATOM 2680 C C . VAL A 1 339 ? 25.700 -0.103 -1.896 1.00 25.50 339 VAL A C 1
ATOM 2682 O O . VAL A 1 339 ? 25.276 0.235 -2.993 1.00 25.50 339 VAL A O 1
ATOM 2685 N N . LEU A 1 340 ? 26.744 -0.930 -1.721 1.00 22.67 340 LEU A N 1
ATOM 2686 C CA . LEU A 1 340 ? 27.476 -1.782 -2.690 1.00 22.67 340 LEU A CA 1
ATOM 2687 C C . LEU A 1 340 ? 27.627 -1.287 -4.150 1.00 22.67 340 LEU A C 1
ATOM 2689 O O . LEU A 1 340 ? 26.899 -1.721 -5.040 1.00 22.67 340 LEU A O 1
ATOM 2693 N N . THR A 1 341 ? 28.723 -0.573 -4.412 1.00 23.19 341 THR A N 1
ATOM 2694 C CA . THR A 1 341 ? 29.518 -0.688 -5.651 1.00 23.19 341 THR A CA 1
ATOM 2695 C C . THR A 1 341 ? 31.000 -0.703 -5.285 1.00 23.19 341 THR A C 1
ATOM 2697 O O . THR A 1 341 ? 31.427 0.010 -4.378 1.00 23.19 341 THR A O 1
ATOM 2700 N N . ALA A 1 342 ? 31.784 -1.539 -5.966 1.00 26.38 342 ALA A N 1
ATOM 2701 C CA . ALA A 1 342 ? 33.235 -1.568 -5.852 1.00 26.38 342 ALA A CA 1
ATOM 2702 C C . ALA A 1 342 ? 33.842 -0.403 -6.652 1.00 26.38 342 ALA A C 1
ATOM 2704 O O . ALA A 1 342 ? 33.981 -0.530 -7.858 1.00 26.38 342 ALA A O 1
ATOM 2705 N N . GLN A 1 343 ? 34.140 0.720 -5.994 1.00 27.17 343 GLN A N 1
ATOM 2706 C CA . GLN A 1 343 ? 35.305 1.595 -6.225 1.00 27.17 343 GLN A CA 1
ATOM 2707 C C . GLN A 1 343 ? 35.170 2.884 -5.408 1.00 27.17 343 GLN A C 1
ATOM 2709 O O . GLN A 1 343 ? 34.095 3.474 -5.312 1.00 27.17 343 GLN A O 1
ATOM 2714 N N . GLU A 1 344 ? 36.288 3.292 -4.812 1.00 33.25 344 GLU A N 1
ATOM 2715 C CA . GLU A 1 344 ? 36.463 4.538 -4.072 1.00 33.25 344 GLU A CA 1
ATOM 2716 C C . GLU A 1 344 ? 36.476 5.732 -5.034 1.00 33.25 344 GLU A C 1
ATOM 2718 O O . GLU A 1 344 ? 37.237 5.744 -6.000 1.00 33.25 344 GLU A O 1
ATOM 2723 N N . VAL A 1 345 ? 35.681 6.764 -4.742 1.00 27.94 345 VAL A N 1
ATOM 2724 C CA . VAL A 1 345 ? 35.914 8.120 -5.253 1.00 27.94 345 VAL A CA 1
ATOM 2725 C C . VAL A 1 345 ? 35.769 9.100 -4.092 1.00 27.94 345 VAL A C 1
ATOM 2727 O O . VAL A 1 345 ? 34.900 8.946 -3.233 1.00 27.94 345 VAL A O 1
ATOM 2730 N N . ALA A 1 346 ? 36.700 10.050 -4.067 1.00 34.00 346 ALA A N 1
ATOM 2731 C CA . ALA A 1 346 ? 37.063 10.924 -2.965 1.00 34.00 346 ALA A CA 1
ATOM 2732 C C . ALA A 1 346 ? 35.959 11.875 -2.471 1.00 34.00 346 ALA A C 1
ATOM 2734 O O . ALA A 1 346 ? 35.072 12.308 -3.205 1.00 34.00 346 ALA A O 1
ATOM 2735 N N . GLU A 1 347 ? 36.093 12.209 -1.189 1.00 42.56 347 GLU A N 1
ATOM 2736 C CA . GLU A 1 347 ? 35.284 13.138 -0.406 1.00 42.56 347 GLU A CA 1
ATOM 2737 C C . GLU A 1 347 ? 35.347 14.579 -0.931 1.00 42.56 347 GLU A C 1
ATOM 2739 O O . GLU A 1 347 ? 36.434 15.104 -1.159 1.00 42.56 347 GLU A O 1
ATOM 2744 N N . GLN A 1 348 ? 34.190 15.248 -0.994 1.00 33.53 348 GLN A N 1
ATOM 2745 C CA . GLN A 1 348 ? 34.043 16.690 -0.745 1.00 33.53 348 GLN A CA 1
ATOM 2746 C C . GLN A 1 348 ? 32.561 17.039 -0.490 1.00 33.53 348 GLN A C 1
ATOM 2748 O O . GLN A 1 348 ? 31.704 16.734 -1.306 1.00 33.53 348 GLN A O 1
ATOM 2753 N N . ASP A 1 349 ? 32.269 17.626 0.676 1.00 39.44 349 ASP A N 1
ATOM 2754 C CA . ASP A 1 349 ? 31.089 18.437 1.052 1.00 39.44 349 ASP A CA 1
ATOM 2755 C C . ASP A 1 349 ? 29.677 18.135 0.483 1.00 39.44 349 ASP A C 1
ATOM 2757 O O . ASP A 1 349 ? 29.081 18.942 -0.223 1.00 39.44 349 ASP A O 1
ATOM 2761 N N . TYR A 1 350 ? 29.046 17.034 0.929 1.00 39.41 350 TYR A N 1
ATOM 2762 C CA . TYR A 1 350 ? 27.621 16.724 0.646 1.00 39.41 350 TYR A CA 1
ATOM 2763 C C . TYR A 1 350 ? 26.730 16.447 1.886 1.00 39.41 350 TYR A C 1
ATOM 2765 O O . TYR A 1 350 ? 25.647 15.879 1.754 1.00 39.41 350 TYR A O 1
ATOM 2773 N N . SER A 1 351 ? 27.136 16.844 3.103 1.00 43.47 351 SER A N 1
ATOM 2774 C CA . SER A 1 351 ? 26.503 16.360 4.360 1.00 43.47 351 SER A CA 1
ATOM 2775 C C . SER A 1 351 ? 25.044 16.783 4.589 1.00 43.47 351 SER A C 1
ATOM 2777 O O . SER A 1 351 ? 24.325 16.052 5.257 1.00 43.47 351 SER A O 1
ATOM 2779 N N . GLU A 1 352 ? 24.571 17.926 4.085 1.00 42.16 352 GLU A N 1
ATOM 2780 C CA . GLU A 1 352 ? 23.177 18.355 4.342 1.00 42.16 352 GLU A CA 1
ATOM 2781 C C . GLU A 1 352 ? 22.211 18.020 3.194 1.00 42.16 352 GLU A C 1
ATOM 2783 O O . GLU A 1 352 ? 20.997 17.938 3.393 1.00 42.16 352 GLU A O 1
ATOM 2788 N N . VAL A 1 353 ? 22.738 17.769 1.992 1.00 40.62 353 VAL A N 1
ATOM 2789 C CA . VAL A 1 353 ? 21.948 17.597 0.759 1.00 40.62 353 VAL A CA 1
ATOM 2790 C C . VAL A 1 353 ? 21.417 16.161 0.597 1.00 40.62 353 VAL A C 1
ATOM 2792 O O . VAL A 1 353 ? 20.441 15.945 -0.129 1.00 40.62 353 VAL A O 1
ATOM 2795 N N . LEU A 1 354 ? 22.014 15.184 1.293 1.00 41.78 354 LEU A N 1
ATOM 2796 C CA . LEU A 1 354 ? 21.719 13.750 1.154 1.00 41.78 354 LEU A CA 1
ATOM 2797 C C . LEU A 1 354 ? 21.133 13.080 2.404 1.00 41.78 354 LEU A C 1
ATOM 2799 O O . LEU A 1 354 ? 20.960 11.868 2.388 1.00 41.78 354 LEU A O 1
ATOM 2803 N N . ALA A 1 355 ? 20.769 13.826 3.453 1.00 48.19 355 ALA A N 1
ATOM 2804 C CA . ALA A 1 355 ? 20.184 13.225 4.654 1.00 48.19 355 ALA A CA 1
ATOM 2805 C C . ALA A 1 355 ? 18.969 12.336 4.300 1.00 48.19 355 ALA A C 1
ATOM 2807 O O . ALA A 1 355 ? 18.007 12.784 3.669 1.00 48.19 355 ALA A O 1
ATOM 2808 N N . GLU A 1 356 ? 19.016 11.063 4.686 1.00 52.84 356 GLU A N 1
ATOM 2809 C CA . GLU A 1 356 ? 17.977 10.068 4.409 1.00 52.84 356 GLU A CA 1
ATOM 2810 C C . GLU A 1 356 ? 17.084 9.855 5.637 1.00 52.84 356 GLU A C 1
ATOM 2812 O O . GLU A 1 356 ? 17.560 9.711 6.766 1.00 52.84 356 GLU A O 1
ATOM 2817 N N . PHE A 1 357 ? 15.769 9.794 5.415 1.00 53.91 357 PHE A N 1
ATOM 2818 C CA . PHE A 1 357 ? 14.806 9.354 6.417 1.00 53.91 357 PHE A CA 1
ATOM 2819 C C . PHE A 1 357 ? 14.399 7.908 6.167 1.00 53.91 357 PHE A C 1
ATOM 2821 O O . PHE A 1 357 ? 14.043 7.514 5.055 1.00 53.91 357 PHE A O 1
ATOM 2828 N N . ASN A 1 358 ? 14.371 7.133 7.245 1.00 56.66 358 ASN A N 1
ATOM 2829 C CA . ASN A 1 358 ? 13.842 5.784 7.263 1.00 56.66 358 ASN A CA 1
ATOM 2830 C C . ASN A 1 358 ? 12.467 5.768 7.908 1.00 56.66 358 ASN A C 1
ATOM 2832 O O . ASN A 1 358 ? 12.277 6.281 9.007 1.00 56.66 358 ASN A O 1
ATOM 2836 N N . MET A 1 359 ? 11.526 5.107 7.246 1.00 67.69 359 MET A N 1
ATOM 2837 C CA . MET A 1 359 ? 10.229 4.741 7.795 1.00 67.69 359 MET A CA 1
ATOM 2838 C C . MET A 1 359 ? 10.222 3.243 8.099 1.00 67.69 359 MET A C 1
ATOM 2840 O O . MET A 1 359 ? 10.581 2.433 7.239 1.00 67.69 359 MET A O 1
ATOM 2844 N N . GLN A 1 360 ? 9.784 2.866 9.301 1.00 70.81 360 GLN A N 1
ATOM 2845 C CA . GLN A 1 360 ? 9.626 1.462 9.689 1.00 70.81 360 GLN A CA 1
ATOM 2846 C C . GLN A 1 360 ? 8.159 1.075 9.867 1.00 70.81 360 GLN A C 1
ATOM 2848 O O . GLN A 1 360 ? 7.345 1.844 10.371 1.00 70.81 360 GLN A O 1
ATOM 2853 N N . GLY A 1 361 ? 7.820 -0.145 9.456 1.00 60.06 361 GLY A N 1
ATOM 2854 C CA . GLY A 1 361 ? 6.471 -0.684 9.590 1.00 60.06 361 GLY A CA 1
ATOM 2855 C C . GLY A 1 361 ? 6.472 -2.196 9.771 1.00 60.06 361 GLY A C 1
ATOM 2856 O O . GLY A 1 361 ? 7.292 -2.912 9.200 1.00 60.06 361 GLY A O 1
ATOM 2857 N N . SER A 1 362 ? 5.540 -2.713 10.567 1.00 65.00 362 SER A N 1
ATOM 2858 C CA . SER A 1 362 ? 5.391 -4.148 10.807 1.00 65.00 362 SER A CA 1
ATOM 2859 C C . SER A 1 362 ? 4.540 -4.821 9.725 1.00 65.00 362 SER A C 1
ATOM 2861 O O . SER A 1 362 ? 3.394 -4.462 9.443 1.00 65.00 362 SER A O 1
ATOM 2863 N N . LYS A 1 363 ? 5.076 -5.878 9.113 1.00 63.31 363 LYS A N 1
ATOM 2864 C CA . LYS A 1 363 ? 4.330 -6.722 8.176 1.00 63.31 363 LYS A CA 1
ATOM 2865 C C . LYS A 1 363 ? 3.564 -7.787 8.952 1.00 63.31 363 LYS A C 1
ATOM 2867 O O . LYS A 1 363 ? 4.030 -8.917 9.092 1.00 63.31 363 LYS A O 1
ATOM 2872 N N . ARG A 1 364 ? 2.353 -7.453 9.413 1.00 62.69 364 ARG A N 1
ATOM 2873 C CA . ARG A 1 364 ? 1.487 -8.361 10.203 1.00 62.69 364 ARG A CA 1
ATOM 2874 C C . ARG A 1 364 ? 1.335 -9.753 9.574 1.00 62.69 364 ARG A C 1
ATOM 2876 O O . ARG A 1 364 ? 1.519 -10.760 10.247 1.00 62.69 364 ARG A O 1
ATOM 2883 N N . ARG A 1 365 ? 1.132 -9.826 8.249 1.00 56.75 365 ARG A N 1
ATOM 2884 C CA . ARG A 1 365 ? 1.003 -11.099 7.503 1.00 56.75 365 ARG A CA 1
ATOM 2885 C C . ARG A 1 365 ? 2.261 -11.983 7.489 1.00 56.75 365 ARG A C 1
ATOM 2887 O O . ARG A 1 365 ? 2.190 -13.118 7.039 1.00 56.75 365 ARG A O 1
ATOM 2894 N N . ALA A 1 366 ? 3.410 -11.450 7.894 1.00 54.47 366 ALA A N 1
ATOM 2895 C CA . ALA A 1 366 ? 4.687 -12.157 7.967 1.00 54.47 366 ALA A CA 1
ATOM 2896 C C . ALA A 1 366 ? 5.187 -12.250 9.419 1.00 54.47 366 ALA A C 1
ATOM 2898 O O . ALA A 1 366 ? 6.387 -12.139 9.664 1.00 54.47 366 ALA A O 1
ATOM 2899 N N . GLY A 1 367 ? 4.263 -12.388 10.378 1.00 57.06 367 GLY A N 1
ATOM 2900 C CA . GLY A 1 367 ? 4.592 -12.528 11.799 1.00 57.06 367 GLY A CA 1
ATOM 2901 C C . GLY A 1 367 ? 5.127 -11.247 12.439 1.00 57.06 367 GLY A C 1
ATOM 2902 O O . GLY A 1 367 ? 5.940 -11.321 13.348 1.00 57.06 367 GLY A O 1
ATOM 2903 N N . GLY A 1 368 ? 4.736 -10.072 11.931 1.00 60.72 368 GLY A N 1
ATOM 2904 C CA . GLY A 1 368 ? 5.165 -8.785 12.491 1.00 60.72 368 GLY A CA 1
ATOM 2905 C C . GLY A 1 368 ? 6.583 -8.355 12.102 1.00 60.72 368 GLY A C 1
ATOM 2906 O O . GLY A 1 368 ? 7.084 -7.380 12.652 1.00 60.72 368 GLY A O 1
ATOM 2907 N N . ARG A 1 369 ? 7.224 -9.028 11.133 1.00 66.25 369 ARG A N 1
ATOM 2908 C CA . ARG A 1 369 ? 8.561 -8.653 10.644 1.00 66.25 369 ARG A CA 1
ATOM 2909 C C . ARG A 1 369 ? 8.601 -7.184 10.212 1.00 66.25 369 ARG A C 1
ATOM 2911 O O . ARG A 1 369 ? 7.767 -6.752 9.414 1.00 66.25 369 ARG A O 1
ATOM 2918 N N . VAL A 1 370 ? 9.600 -6.457 10.703 1.00 69.12 370 VAL A N 1
ATOM 2919 C CA . VAL A 1 370 ? 9.823 -5.046 10.370 1.00 69.12 370 VAL A CA 1
ATOM 2920 C C . VAL A 1 370 ? 10.268 -4.916 8.911 1.00 69.12 370 VAL A C 1
ATOM 2922 O O . VAL A 1 370 ? 11.133 -5.660 8.440 1.00 69.12 370 VAL A O 1
ATOM 2925 N N . GLN A 1 371 ? 9.635 -3.997 8.189 1.00 69.62 371 GLN A N 1
ATOM 2926 C CA . GLN A 1 371 ? 10.033 -3.522 6.871 1.00 69.62 371 GLN A CA 1
ATOM 2927 C C . GLN A 1 371 ? 10.517 -2.082 6.992 1.00 69.62 371 GLN A C 1
ATOM 2929 O O . GLN A 1 371 ? 9.983 -1.314 7.791 1.00 69.62 371 GLN A O 1
ATOM 2934 N N . PHE A 1 372 ? 11.495 -1.737 6.164 1.00 73.56 372 PHE A N 1
ATOM 2935 C CA . PHE A 1 372 ? 12.032 -0.390 6.060 1.00 73.56 372 PHE A CA 1
ATOM 2936 C C . PHE A 1 372 ? 11.680 0.190 4.692 1.00 73.56 372 PHE A C 1
ATOM 2938 O O . PHE A 1 372 ? 11.576 -0.540 3.704 1.00 73.56 372 PHE A O 1
ATOM 2945 N N . CYS A 1 373 ? 11.456 1.495 4.657 1.00 75.19 373 CYS A N 1
ATOM 2946 C CA . CYS A 1 373 ? 11.319 2.288 3.448 1.00 75.19 373 CYS A CA 1
ATOM 2947 C C . CYS A 1 373 ? 12.213 3.511 3.613 1.00 75.19 373 CYS A C 1
ATOM 2949 O O . CYS A 1 373 ? 12.104 4.209 4.620 1.00 75.19 373 CYS A O 1
ATOM 2951 N N . MET A 1 374 ? 13.077 3.753 2.636 1.00 73.62 374 MET A N 1
ATOM 2952 C CA . MET A 1 374 ? 14.039 4.854 2.663 1.00 73.62 374 MET A CA 1
ATOM 2953 C C . MET A 1 374 ? 13.536 5.983 1.762 1.00 73.62 374 MET A C 1
ATOM 2955 O O . MET A 1 374 ? 12.831 5.734 0.779 1.00 73.62 374 MET A O 1
ATOM 2959 N N . GLY A 1 375 ? 13.866 7.221 2.107 1.00 68.06 375 GLY A N 1
ATOM 2960 C CA . GLY A 1 375 ? 13.528 8.398 1.319 1.00 68.06 375 GLY A CA 1
ATOM 2961 C C . GLY A 1 375 ? 14.514 9.529 1.572 1.00 68.06 375 GLY A C 1
ATOM 2962 O O . GLY A 1 375 ? 14.951 9.734 2.700 1.00 68.06 375 GLY A O 1
ATOM 2963 N N . LEU A 1 376 ? 14.851 10.280 0.525 1.00 67.44 376 LEU A N 1
ATOM 2964 C CA . LEU A 1 376 ? 15.702 11.462 0.653 1.00 67.44 376 LEU A CA 1
ATOM 2965 C C . LEU A 1 376 ? 14.926 12.592 1.341 1.00 67.44 376 LEU A C 1
ATOM 2967 O O . LEU A 1 376 ? 13.802 12.901 0.938 1.00 67.44 376 LEU A O 1
ATOM 2971 N N . LYS A 1 377 ? 15.545 13.270 2.313 1.00 65.81 377 LYS A N 1
ATOM 2972 C CA . LYS A 1 377 ? 14.954 14.409 3.039 1.00 65.81 377 LYS A CA 1
ATOM 2973 C C . LYS A 1 377 ? 14.501 15.532 2.111 1.00 65.81 377 LYS A C 1
ATOM 2975 O O . LYS A 1 377 ? 13.442 16.106 2.340 1.00 65.81 377 LYS A O 1
ATOM 2980 N N . ARG A 1 378 ? 15.259 15.802 1.044 1.00 68.94 378 ARG A N 1
ATOM 2981 C CA . ARG A 1 378 ? 14.937 16.840 0.049 1.00 68.94 378 ARG A CA 1
ATOM 2982 C C . ARG A 1 378 ? 13.735 16.520 -0.839 1.00 68.94 378 ARG A C 1
ATOM 2984 O O . ARG A 1 378 ? 13.232 17.430 -1.482 1.00 68.94 378 ARG A O 1
ATOM 2991 N N . ASP A 1 379 ? 13.320 15.253 -0.937 1.00 76.31 379 ASP A N 1
ATOM 2992 C CA . ASP A 1 379 ? 12.173 14.864 -1.761 1.00 76.31 379 ASP A CA 1
ATOM 2993 C C . ASP A 1 379 ? 10.906 14.892 -0.895 1.00 76.31 379 ASP A C 1
ATOM 2995 O O . ASP A 1 379 ? 10.661 13.938 -0.146 1.00 76.31 379 ASP A O 1
ATOM 2999 N N . PRO A 1 380 ? 10.091 15.963 -0.949 1.00 78.44 380 PRO A N 1
ATOM 3000 C CA . PRO A 1 380 ? 8.898 16.090 -0.112 1.00 78.44 380 PRO A CA 1
ATOM 3001 C C . PRO A 1 380 ? 7.831 15.034 -0.425 1.00 78.44 380 PRO A C 1
ATOM 3003 O O . PRO A 1 380 ? 6.901 14.832 0.355 1.00 78.44 380 PRO A O 1
ATOM 3006 N N . ASP A 1 381 ? 7.976 14.339 -1.550 1.00 81.38 381 ASP A N 1
ATOM 3007 C CA . ASP A 1 381 ? 7.084 13.275 -1.971 1.00 81.38 381 ASP A CA 1
ATOM 3008 C C . ASP A 1 381 ? 7.618 11.880 -1.606 1.00 81.38 381 ASP A C 1
ATOM 3010 O O . ASP A 1 381 ? 7.060 10.864 -2.034 1.00 81.38 381 ASP A O 1
ATOM 3014 N N . SER A 1 382 ? 8.735 11.788 -0.879 1.00 83.62 382 SER A N 1
ATOM 3015 C CA . SER A 1 382 ? 9.214 10.501 -0.384 1.00 83.62 382 SER A CA 1
ATOM 3016 C C . SER A 1 382 ? 8.242 9.953 0.676 1.00 83.62 382 SER A C 1
ATOM 3018 O O . SER A 1 382 ? 7.703 10.729 1.470 1.00 83.62 382 SER A O 1
ATOM 3020 N N . PRO A 1 383 ? 7.989 8.628 0.739 1.00 86.75 383 PRO A N 1
ATOM 3021 C CA . PRO A 1 383 ? 7.033 8.072 1.699 1.00 86.75 383 PRO A CA 1
ATOM 3022 C C . PRO A 1 383 ? 7.279 8.481 3.163 1.00 86.75 383 PRO A C 1
ATOM 3024 O O . PRO A 1 383 ? 6.304 8.850 3.819 1.00 86.75 383 PRO A O 1
ATOM 3027 N N . PRO A 1 384 ? 8.527 8.492 3.685 1.00 83.12 384 PRO A N 1
ATOM 3028 C CA . PRO A 1 384 ? 8.793 8.985 5.036 1.00 83.12 384 PRO A CA 1
ATOM 3029 C C . PRO A 1 384 ? 8.390 10.455 5.220 1.00 83.12 384 PRO A C 1
ATOM 3031 O O . PRO A 1 384 ? 7.747 10.783 6.212 1.00 83.12 384 PRO A O 1
ATOM 3034 N N . ASN A 1 385 ? 8.689 11.331 4.254 1.00 83.56 385 ASN A N 1
ATOM 3035 C CA . ASN A 1 385 ? 8.332 12.750 4.338 1.00 83.56 385 ASN A CA 1
ATOM 3036 C C . ASN A 1 385 ? 6.820 12.981 4.278 1.00 83.56 385 ASN A C 1
ATOM 3038 O O . ASN A 1 385 ? 6.299 13.785 5.050 1.00 83.56 385 ASN A O 1
ATOM 3042 N N . ILE A 1 386 ? 6.105 12.242 3.423 1.00 89.00 386 ILE A N 1
ATOM 3043 C CA . ILE A 1 386 ? 4.638 12.294 3.360 1.00 89.00 386 ILE A CA 1
ATOM 3044 C C . ILE A 1 386 ? 4.047 11.916 4.719 1.00 89.00 386 ILE A C 1
ATOM 3046 O O . ILE A 1 386 ? 3.218 12.649 5.257 1.00 89.00 386 ILE A O 1
ATOM 3050 N N . VAL A 1 387 ? 4.496 10.800 5.304 1.00 88.38 387 VAL A N 1
ATOM 3051 C CA . VAL A 1 387 ? 4.009 10.345 6.614 1.00 88.38 387 VAL A CA 1
ATOM 3052 C C . VAL A 1 387 ? 4.374 11.346 7.710 1.00 88.38 387 VAL A C 1
ATOM 3054 O O . VAL A 1 387 ? 3.512 11.663 8.522 1.00 88.38 387 VAL A O 1
ATOM 3057 N N . ALA A 1 388 ? 5.589 11.901 7.727 1.00 85.44 388 ALA A N 1
ATOM 3058 C CA . ALA A 1 388 ? 5.996 12.911 8.708 1.00 85.44 388 ALA A CA 1
ATOM 3059 C C . ALA A 1 388 ? 5.124 14.174 8.638 1.00 85.44 388 ALA A C 1
ATOM 3061 O O . ALA A 1 388 ? 4.601 14.625 9.661 1.00 85.44 388 ALA A O 1
ATOM 3062 N N . ALA A 1 389 ? 4.924 14.713 7.431 1.00 88.38 389 ALA A N 1
ATOM 3063 C CA . ALA A 1 389 ? 4.075 15.878 7.203 1.00 88.38 389 ALA A CA 1
ATOM 3064 C C . ALA A 1 389 ? 2.632 15.603 7.650 1.00 88.38 389 ALA A C 1
ATOM 3066 O O . ALA A 1 389 ? 2.024 16.415 8.347 1.00 88.38 389 ALA A O 1
ATOM 3067 N N . TYR A 1 390 ? 2.107 14.421 7.320 1.00 92.06 390 TYR A N 1
ATOM 3068 C CA . TYR A 1 390 ? 0.759 14.016 7.705 1.00 92.06 390 TYR A CA 1
ATOM 3069 C C . TYR A 1 390 ? 0.619 13.827 9.226 1.00 92.06 390 TYR A C 1
ATOM 3071 O O . TYR A 1 390 ? -0.355 14.285 9.823 1.00 92.06 390 TYR A O 1
ATOM 3079 N N . LEU A 1 391 ? 1.609 13.205 9.882 1.00 89.25 391 LEU A N 1
ATOM 3080 C CA . LEU A 1 391 ? 1.650 13.047 11.338 1.00 89.25 391 LEU A CA 1
ATOM 3081 C C . LEU A 1 391 ? 1.618 14.411 12.037 1.00 89.25 391 LEU A C 1
ATOM 3083 O O . LEU A 1 391 ? 0.809 14.590 12.947 1.00 89.25 391 LEU A O 1
ATOM 3087 N N . SER A 1 392 ? 2.436 15.364 11.583 1.00 88.50 392 SER A N 1
ATOM 3088 C CA . SER A 1 392 ? 2.447 16.734 12.106 1.00 88.50 392 SER A CA 1
ATOM 3089 C C . SER A 1 392 ? 1.074 17.398 11.957 1.00 88.50 392 SER A C 1
ATOM 3091 O O . SER A 1 392 ? 0.496 17.875 12.938 1.00 88.50 392 SER A O 1
ATOM 3093 N N . ARG A 1 393 ? 0.484 17.318 10.758 1.00 90.81 393 ARG A N 1
ATOM 3094 C CA . ARG A 1 393 ? -0.808 17.938 10.440 1.00 90.81 393 ARG A CA 1
ATOM 3095 C C . ARG A 1 393 ? -1.964 17.422 11.301 1.00 90.81 393 ARG A C 1
ATOM 3097 O O . ARG A 1 393 ? -2.851 18.188 11.663 1.00 90.81 393 ARG A O 1
ATOM 3104 N N . THR A 1 394 ? -1.973 16.138 11.657 1.00 92.62 394 THR A N 1
ATOM 3105 C CA . THR A 1 394 ? -3.063 15.529 12.444 1.00 92.62 394 THR A CA 1
ATOM 3106 C C . THR A 1 394 ? -2.754 15.405 13.939 1.00 92.62 394 THR A C 1
ATOM 3108 O O . THR A 1 394 ? -3.440 14.659 14.642 1.00 92.62 394 THR A O 1
ATOM 3111 N N . GLN A 1 395 ? -1.732 16.094 14.455 1.00 89.38 395 GLN A N 1
ATOM 3112 C CA . GLN A 1 395 ? -1.321 15.970 15.858 1.00 89.38 395 GLN A CA 1
ATOM 3113 C C . GLN A 1 395 ? -2.446 16.330 16.841 1.00 89.38 395 GLN A C 1
ATOM 3115 O O . GLN A 1 395 ? -2.686 15.609 17.807 1.00 89.38 395 GLN A O 1
ATOM 3120 N N . SER A 1 396 ? -3.195 17.394 16.556 1.00 90.06 396 SER A N 1
ATOM 3121 C CA . SER A 1 396 ? -4.351 17.832 17.350 1.00 90.06 396 SER A CA 1
ATOM 3122 C C . SER A 1 396 ? -5.482 16.792 17.386 1.00 90.06 396 SER A C 1
ATOM 3124 O O . SER A 1 396 ? -6.075 16.565 18.442 1.00 90.06 396 SER A O 1
ATOM 3126 N N . LEU A 1 397 ? -5.740 16.106 16.264 1.00 92.50 397 LEU A N 1
ATOM 3127 C CA . LEU A 1 397 ? -6.706 15.002 16.189 1.00 92.50 397 LEU A CA 1
ATOM 3128 C C . LEU A 1 397 ? -6.271 13.822 17.057 1.00 92.50 397 LEU A C 1
ATOM 3130 O O . LEU A 1 397 ? -7.099 13.217 17.735 1.00 92.50 397 LEU A O 1
ATOM 3134 N N . ARG A 1 398 ? -4.969 13.510 17.073 1.00 89.81 398 ARG A N 1
ATOM 3135 C CA . ARG A 1 398 ? -4.426 12.445 17.928 1.00 89.81 398 ARG A CA 1
ATOM 3136 C C . ARG A 1 398 ? -4.579 12.772 19.397 1.00 89.81 398 ARG A C 1
ATOM 3138 O O . ARG A 1 398 ? -5.020 11.912 20.150 1.00 89.81 398 ARG A O 1
ATOM 3145 N N . THR A 1 399 ? -4.272 14.003 19.803 1.00 90.12 399 THR A N 1
ATOM 3146 C CA . THR A 1 399 ? -4.492 14.446 21.185 1.00 90.12 399 THR A CA 1
ATOM 3147 C C . THR A 1 399 ? -5.946 14.238 21.605 1.00 90.12 399 THR A C 1
ATOM 3149 O O . THR A 1 399 ? -6.180 13.684 22.677 1.00 90.12 399 THR A O 1
ATOM 3152 N N . GLN A 1 400 ? -6.913 14.589 20.749 1.00 90.31 400 GLN A N 1
ATOM 3153 C CA . GLN A 1 400 ? -8.329 14.335 21.028 1.00 90.31 400 GLN A CA 1
ATOM 3154 C C . GLN A 1 400 ? -8.639 12.832 21.125 1.00 90.31 400 GLN A C 1
ATOM 3156 O O . GLN A 1 400 ? -9.242 12.403 22.102 1.00 90.31 400 GLN A O 1
ATOM 3161 N N . LEU A 1 401 ? -8.167 12.011 20.180 1.00 91.12 401 LEU A N 1
ATOM 3162 C CA . LEU A 1 401 ? -8.371 10.558 20.230 1.00 91.12 401 LEU A CA 1
ATOM 3163 C C . LEU A 1 401 ? -7.774 9.919 21.491 1.00 91.12 401 LEU A C 1
ATOM 3165 O O . LEU A 1 401 ? -8.373 9.001 22.042 1.00 91.12 401 LEU A O 1
ATOM 3169 N N . TYR A 1 402 ? -6.625 10.390 21.981 1.00 89.69 402 TYR A N 1
ATOM 3170 C CA . TYR A 1 402 ? -6.054 9.892 23.235 1.00 89.69 402 TYR A CA 1
ATOM 3171 C C . TYR A 1 402 ? -6.945 10.201 24.443 1.00 89.69 402 TYR A C 1
ATOM 3173 O O . TYR A 1 402 ? -7.076 9.357 25.334 1.00 89.69 402 TYR A O 1
ATOM 3181 N N . LEU A 1 403 ? -7.579 11.377 24.470 1.00 89.56 403 LEU A N 1
ATOM 3182 C CA . LEU A 1 403 ? -8.564 11.720 25.498 1.00 89.56 403 LEU A CA 1
ATOM 3183 C C . LEU A 1 403 ? -9.792 10.807 25.398 1.00 89.56 403 LEU A C 1
ATOM 3185 O O . LEU A 1 403 ? -10.192 10.223 26.406 1.00 89.56 403 LEU A O 1
ATOM 3189 N N . ASP A 1 404 ? -10.311 10.595 24.187 1.00 90.12 404 ASP A N 1
ATOM 3190 C CA . ASP A 1 404 ? -11.466 9.726 23.937 1.00 90.12 404 ASP A CA 1
ATOM 3191 C C . ASP A 1 404 ? -11.174 8.262 24.326 1.00 90.12 404 ASP A C 1
ATOM 3193 O O . ASP A 1 404 ? -12.026 7.575 24.896 1.00 90.12 404 ASP A O 1
ATOM 3197 N N . VAL A 1 405 ? -9.952 7.771 24.068 1.00 89.88 405 VAL A N 1
ATOM 3198 C CA . VAL A 1 405 ? -9.487 6.442 24.506 1.00 89.88 405 VAL A CA 1
ATOM 3199 C C . VAL A 1 405 ? -9.470 6.355 26.031 1.00 89.88 405 VAL A C 1
ATOM 3201 O O . VAL A 1 405 ? -9.982 5.382 26.588 1.00 89.88 405 VAL A O 1
ATOM 3204 N N . LYS A 1 406 ? -8.923 7.367 26.715 1.00 89.62 406 LYS A N 1
ATOM 3205 C CA . LYS A 1 406 ? -8.851 7.403 28.183 1.00 89.62 406 LYS A CA 1
ATOM 3206 C C . LYS A 1 406 ? -10.248 7.406 28.815 1.00 89.62 406 LYS A C 1
ATOM 3208 O O . LYS A 1 406 ? -10.496 6.667 29.768 1.00 89.62 406 LYS A O 1
ATOM 3213 N N . GLU A 1 407 ? -11.179 8.179 28.262 1.00 90.88 407 GLU A N 1
ATOM 3214 C CA . GLU A 1 407 ? -12.576 8.215 28.709 1.00 90.88 407 GLU A CA 1
ATOM 3215 C C . GLU A 1 407 ? -13.293 6.875 28.467 1.00 90.88 407 GLU A C 1
ATOM 3217 O O . GLU A 1 407 ? -13.976 6.337 29.351 1.00 90.88 407 GLU A O 1
ATOM 3222 N N . ALA A 1 408 ? -13.114 6.291 27.278 1.00 90.31 408 ALA A N 1
ATOM 3223 C CA . ALA A 1 408 ? -13.698 5.001 26.930 1.00 90.31 408 ALA A CA 1
ATOM 3224 C C . ALA A 1 408 ? -13.161 3.869 27.818 1.00 90.31 408 ALA A C 1
ATOM 3226 O O . ALA A 1 408 ? -13.939 2.990 28.204 1.00 90.31 408 ALA A O 1
ATOM 3227 N N . GLN A 1 409 ? -11.875 3.919 28.181 1.00 89.62 409 GLN A N 1
ATOM 3228 C CA . GLN A 1 409 ? -11.234 2.985 29.105 1.00 89.62 409 GLN A CA 1
ATOM 3229 C C . GLN A 1 409 ? -11.803 3.114 30.522 1.00 89.62 409 GLN A C 1
ATOM 3231 O O . GLN A 1 409 ? -12.185 2.106 31.113 1.00 89.62 409 GLN A O 1
ATOM 3236 N N . GLY A 1 410 ? -11.956 4.336 31.045 1.00 88.81 410 GLY A N 1
ATOM 3237 C CA . GLY A 1 410 ? -12.589 4.559 32.352 1.00 88.81 410 GLY A CA 1
ATOM 3238 C C . GLY A 1 410 ? -14.054 4.108 32.394 1.00 88.81 410 GLY A C 1
ATOM 3239 O O . GLY A 1 410 ? -14.541 3.611 33.406 1.00 88.81 410 GLY A O 1
ATOM 3240 N N . THR A 1 411 ? -14.774 4.230 31.279 1.00 89.81 411 THR A N 1
ATOM 3241 C CA . THR A 1 411 ? -16.149 3.719 31.154 1.00 89.81 411 THR A CA 1
ATOM 3242 C C . THR A 1 411 ? -16.193 2.194 31.100 1.00 89.81 411 THR A C 1
ATOM 3244 O O . THR A 1 411 ? -17.052 1.589 31.734 1.00 89.81 411 THR A O 1
ATOM 3247 N N . TYR A 1 412 ? -15.257 1.562 30.388 1.00 88.19 412 TYR A N 1
ATOM 3248 C CA . TYR A 1 412 ? -15.139 0.104 30.351 1.00 88.19 412 TYR A CA 1
ATOM 3249 C C . TYR A 1 412 ? -14.842 -0.480 31.737 1.00 88.19 412 TYR A C 1
ATOM 3251 O O . TYR A 1 412 ? -15.511 -1.426 32.144 1.00 88.19 412 TYR A O 1
ATOM 3259 N N . GLN A 1 413 ? -13.913 0.125 32.485 1.00 87.00 413 GLN A N 1
ATOM 3260 C CA . GLN A 1 413 ? -13.582 -0.324 33.838 1.00 87.00 413 GLN A CA 1
ATOM 3261 C C . GLN A 1 413 ? -14.792 -0.228 34.777 1.00 87.00 413 GLN A C 1
ATOM 3263 O O . GLN A 1 413 ? -15.144 -1.216 35.408 1.00 87.00 413 GLN A O 1
ATOM 3268 N N . ARG A 1 414 ? -15.514 0.904 34.769 1.00 89.25 414 ARG A N 1
ATOM 3269 C CA . ARG A 1 414 ? -16.748 1.066 35.560 1.00 89.25 414 ARG A CA 1
ATOM 3270 C C . ARG A 1 414 ? -17.805 0.007 35.241 1.00 89.25 414 ARG A C 1
ATOM 3272 O O . ARG A 1 414 ? -18.436 -0.507 36.154 1.00 89.25 414 ARG A O 1
ATOM 3279 N N . LEU A 1 415 ? -17.995 -0.332 33.963 1.00 88.75 415 LEU A N 1
ATOM 3280 C CA . LEU A 1 415 ? -18.942 -1.378 33.557 1.00 88.75 415 LEU A CA 1
ATOM 3281 C C . LEU A 1 415 ? -18.509 -2.772 34.033 1.00 88.75 415 LEU A C 1
ATOM 3283 O O . LEU A 1 415 ? -19.368 -3.571 34.404 1.00 88.75 415 LEU A O 1
ATOM 3287 N N . LYS A 1 416 ? -17.198 -3.054 34.038 1.00 84.06 416 LYS A N 1
ATOM 3288 C CA . LYS A 1 416 ? -16.634 -4.303 34.571 1.00 84.06 416 LYS A CA 1
ATOM 3289 C C . LYS A 1 416 ? -16.855 -4.392 36.084 1.00 84.06 416 LYS A C 1
ATOM 3291 O O . LYS A 1 416 ? -17.362 -5.404 36.555 1.00 84.06 416 LYS A O 1
ATOM 3296 N N . ASP A 1 417 ? -16.562 -3.316 36.812 1.00 86.62 417 ASP A N 1
ATOM 3297 C CA . ASP A 1 417 ? -16.700 -3.252 38.274 1.00 86.62 417 ASP A CA 1
ATOM 3298 C C . ASP A 1 417 ? -18.173 -3.341 38.723 1.00 86.62 417 ASP A C 1
ATOM 3300 O O . ASP A 1 417 ? -18.478 -3.921 39.760 1.00 86.62 417 ASP A O 1
ATOM 3304 N N . GLN A 1 418 ? -19.104 -2.809 37.923 1.00 89.12 418 GLN A N 1
ATOM 3305 C CA . GLN A 1 418 ? -20.551 -2.860 38.181 1.00 89.12 418 GLN A CA 1
ATOM 3306 C C . GLN A 1 418 ? -21.216 -4.184 37.771 1.00 89.12 418 GLN A C 1
ATOM 3308 O O . GLN A 1 418 ? -22.433 -4.312 37.900 1.00 89.12 418 GLN A O 1
ATOM 3313 N N . GLY A 1 419 ? -20.464 -5.154 37.238 1.00 82.38 419 GLY A N 1
ATOM 3314 C CA . GLY A 1 419 ? -21.029 -6.423 36.770 1.00 82.38 419 GLY A CA 1
ATOM 3315 C C . GLY A 1 419 ? -22.033 -6.255 35.622 1.00 82.38 419 GLY A C 1
ATOM 3316 O O . GLY A 1 419 ? -23.011 -6.997 35.534 1.00 82.38 419 GLY A O 1
ATOM 3317 N N . ALA A 1 420 ? -21.834 -5.258 34.751 1.00 82.12 420 ALA A N 1
ATOM 3318 C CA . ALA A 1 420 ? -22.732 -5.010 33.628 1.00 82.12 420 ALA A CA 1
ATOM 3319 C C . ALA A 1 420 ? -22.800 -6.220 32.679 1.00 82.12 420 ALA A C 1
ATOM 3321 O O . ALA A 1 420 ? -21.827 -6.956 32.501 1.00 82.12 420 ALA A O 1
ATOM 3322 N N . SER A 1 421 ? -23.950 -6.398 32.018 1.00 83.81 421 SER A N 1
ATOM 3323 C CA . SER A 1 421 ? -24.170 -7.536 31.114 1.00 83.81 421 SER A CA 1
ATOM 3324 C C . SER A 1 421 ? -23.059 -7.695 30.065 1.00 83.81 421 SER A C 1
ATOM 3326 O O . SER A 1 421 ? -22.558 -6.716 29.498 1.00 83.81 421 SER A O 1
ATOM 3328 N N . THR A 1 422 ? -22.741 -8.945 29.719 1.00 80.88 422 THR A N 1
ATOM 3329 C CA . THR A 1 422 ? -21.686 -9.301 28.755 1.00 80.88 422 THR A CA 1
ATOM 3330 C C . THR A 1 422 ? -21.847 -8.584 27.410 1.00 80.88 422 THR A C 1
ATOM 3332 O O . THR A 1 422 ? -20.862 -8.217 26.775 1.00 80.88 422 THR A O 1
ATOM 3335 N N . GLN A 1 423 ? -23.081 -8.323 26.962 1.00 83.50 423 GLN A N 1
ATOM 3336 C CA . GLN A 1 423 ? -23.342 -7.606 25.708 1.00 83.50 423 GLN A CA 1
ATOM 3337 C C . GLN A 1 423 ? -22.925 -6.130 25.762 1.00 83.50 423 GLN A C 1
ATOM 3339 O O . GLN A 1 423 ? -22.307 -5.634 24.815 1.00 83.50 423 GLN A O 1
ATOM 3344 N N . VAL A 1 424 ? -23.237 -5.432 26.858 1.00 86.06 424 VAL A N 1
ATOM 3345 C CA . VAL A 1 424 ? -22.879 -4.018 27.053 1.00 86.06 424 VAL A CA 1
ATOM 3346 C C . VAL A 1 424 ? -21.364 -3.880 27.180 1.00 86.06 424 VAL A C 1
ATOM 3348 O O . VAL A 1 424 ? -20.760 -3.058 26.487 1.00 86.06 424 VAL A O 1
ATOM 3351 N N . THR A 1 425 ? -20.742 -4.758 27.967 1.00 84.94 425 THR A N 1
ATOM 3352 C CA . THR A 1 425 ? -19.287 -4.822 28.149 1.00 84.94 425 THR A CA 1
ATOM 3353 C C . THR A 1 425 ? -18.569 -5.116 26.828 1.00 84.94 425 THR A C 1
ATOM 3355 O O . THR A 1 425 ? -17.642 -4.396 26.460 1.00 84.94 425 THR A O 1
ATOM 3358 N N . ASN A 1 426 ? -19.059 -6.076 26.033 1.00 85.38 426 ASN A N 1
ATOM 3359 C CA . ASN A 1 426 ? -18.520 -6.373 24.700 1.00 85.38 426 ASN A CA 1
ATOM 3360 C C . ASN A 1 426 ? -18.656 -5.189 23.730 1.00 85.38 426 ASN A C 1
ATOM 3362 O O . ASN A 1 426 ? -17.742 -4.924 22.948 1.00 85.38 426 ASN A O 1
ATOM 3366 N N . LYS A 1 427 ? -19.784 -4.465 23.752 1.00 88.31 427 LYS A N 1
ATOM 3367 C CA . LYS A 1 427 ? -19.995 -3.286 22.895 1.00 88.31 427 LYS A CA 1
ATOM 3368 C C . LYS A 1 427 ? -19.028 -2.158 23.259 1.00 88.31 427 LYS A C 1
ATOM 3370 O O . LYS A 1 427 ? -18.432 -1.561 22.362 1.00 88.31 427 LYS A O 1
ATOM 3375 N N . GLN A 1 428 ? -18.845 -1.897 24.553 1.00 89.31 428 GLN A N 1
ATOM 3376 C CA . GLN A 1 428 ? -17.899 -0.886 25.020 1.00 89.31 428 GLN A CA 1
ATOM 3377 C C . GLN A 1 428 ? -16.449 -1.283 24.715 1.00 89.31 428 GLN A C 1
ATOM 3379 O O . GLN A 1 428 ? -15.681 -0.443 24.250 1.00 89.31 428 GLN A O 1
ATOM 3384 N N . PHE A 1 429 ? -16.091 -2.557 24.887 1.00 87.56 429 PHE A N 1
ATOM 3385 C CA . PHE A 1 429 ? -14.766 -3.072 24.538 1.00 87.56 429 PHE A CA 1
ATOM 3386 C C . PHE A 1 429 ? -14.451 -2.890 23.045 1.00 87.56 429 PHE A C 1
ATOM 3388 O O . PHE A 1 429 ? -13.387 -2.383 22.696 1.00 87.56 429 PHE A O 1
ATOM 3395 N N . LYS A 1 430 ? -15.405 -3.195 22.149 1.00 87.69 430 LYS A N 1
ATOM 3396 C CA . LYS A 1 430 ? -15.256 -2.933 20.702 1.00 87.69 430 LYS A CA 1
ATOM 3397 C C . LYS A 1 43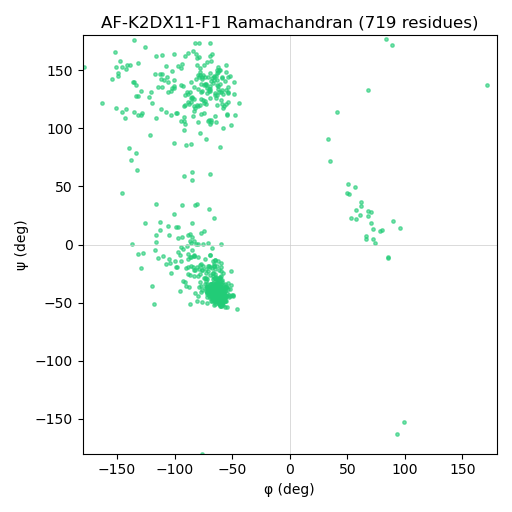0 ? -15.040 -1.452 20.394 1.00 87.69 430 LYS A C 1
ATOM 3399 O O . LYS A 1 430 ? -14.202 -1.121 19.560 1.00 87.69 430 LYS A O 1
ATOM 3404 N N . LYS A 1 431 ? -15.781 -0.558 21.061 1.00 89.56 431 LYS A N 1
ATOM 3405 C CA . LYS A 1 431 ? -15.604 0.894 20.903 1.00 89.56 431 LYS A CA 1
ATOM 3406 C C . LYS A 1 431 ? -14.198 1.323 21.329 1.00 89.56 431 LYS A C 1
ATOM 3408 O O . LYS A 1 431 ? -13.538 2.046 20.591 1.00 89.56 431 LYS A O 1
ATOM 3413 N N . LEU A 1 432 ? -13.736 0.847 22.484 1.00 88.62 432 LEU A N 1
ATOM 3414 C CA . LEU A 1 432 ? -12.401 1.137 23.006 1.00 88.62 432 LEU A CA 1
ATOM 3415 C C . LEU A 1 432 ? -11.301 0.656 22.051 1.00 88.62 432 LEU A C 1
ATOM 3417 O O . LEU A 1 432 ? -10.410 1.428 21.706 1.00 88.62 432 LEU A O 1
ATOM 3421 N N . GLN A 1 433 ? -11.408 -0.574 21.551 1.00 87.00 433 GLN A N 1
ATOM 3422 C CA . GLN A 1 433 ? -10.475 -1.119 20.566 1.00 87.00 433 GLN A CA 1
ATOM 3423 C C . GLN A 1 433 ? -10.462 -0.309 19.262 1.00 87.00 433 GLN A C 1
ATOM 3425 O O . GLN A 1 433 ? -9.391 -0.019 18.731 1.00 87.00 433 GLN A O 1
ATOM 3430 N N . SER A 1 434 ? -11.634 0.094 18.763 1.00 88.44 434 SER A N 1
ATOM 3431 C CA . SER A 1 434 ? -11.742 0.938 17.569 1.00 88.44 434 SER A CA 1
ATOM 3432 C C . SER A 1 434 ? -11.036 2.282 17.766 1.00 88.44 434 SER A C 1
ATOM 3434 O O . SER A 1 434 ? -10.297 2.715 16.887 1.00 88.44 434 SER A O 1
ATOM 3436 N N . LEU A 1 435 ? -11.218 2.933 18.919 1.00 90.31 435 LEU A N 1
ATOM 3437 C CA . LEU A 1 435 ? -10.547 4.199 19.232 1.00 90.31 435 LEU A CA 1
ATOM 3438 C C . LEU A 1 435 ? -9.026 4.026 19.352 1.00 90.31 435 LEU A C 1
ATOM 3440 O O . LEU A 1 435 ? -8.276 4.851 18.839 1.00 90.31 435 LEU A O 1
ATOM 3444 N N . GLN A 1 436 ? -8.558 2.930 19.956 1.00 87.38 436 GLN A N 1
ATOM 3445 C CA . GLN A 1 436 ? -7.128 2.605 20.014 1.00 87.38 436 GLN A CA 1
ATOM 3446 C C . GLN A 1 436 ? -6.530 2.347 18.628 1.00 87.38 436 GLN A C 1
ATOM 3448 O O . GLN A 1 436 ? -5.404 2.762 18.357 1.00 87.38 436 GLN A O 1
ATOM 3453 N N . GLN A 1 437 ? -7.270 1.678 17.741 1.00 86.44 437 GLN A N 1
ATOM 3454 C CA . GLN A 1 437 ? -6.851 1.494 16.354 1.00 86.44 437 GLN A CA 1
ATOM 3455 C C . GLN A 1 437 ? -6.730 2.842 15.636 1.00 86.44 437 GLN A C 1
ATOM 3457 O O . GLN A 1 437 ? -5.738 3.061 14.945 1.00 86.44 437 GLN A O 1
ATOM 3462 N N . GLY A 1 438 ? -7.695 3.744 15.835 1.00 88.62 438 GLY A N 1
ATOM 3463 C CA . GLY A 1 438 ? -7.637 5.111 15.322 1.00 88.62 438 GLY A CA 1
ATOM 3464 C C . GLY A 1 438 ? -6.425 5.879 15.845 1.00 88.62 438 GLY A C 1
ATOM 3465 O O . GLY A 1 438 ? -5.671 6.429 15.054 1.00 88.62 438 GLY A O 1
ATOM 3466 N N . ALA A 1 439 ? -6.168 5.848 17.155 1.00 87.62 439 ALA A N 1
ATOM 3467 C CA . ALA A 1 439 ? -5.035 6.549 17.769 1.00 87.62 439 ALA A CA 1
ATOM 3468 C C . ALA A 1 439 ? -3.665 6.099 17.219 1.00 87.62 439 ALA A C 1
ATOM 3470 O O . ALA A 1 439 ? -2.757 6.917 17.079 1.00 87.62 439 ALA A O 1
ATOM 3471 N N . ARG A 1 440 ? -3.532 4.814 16.863 1.00 85.12 440 ARG A N 1
ATOM 3472 C CA . ARG A 1 440 ? -2.331 4.246 16.221 1.00 85.12 440 ARG A CA 1
ATOM 3473 C C . ARG A 1 440 ? -2.232 4.551 14.725 1.00 85.12 440 ARG A C 1
ATOM 3475 O O . ARG A 1 440 ? -1.160 4.396 14.145 1.00 85.12 440 ARG A O 1
ATOM 3482 N N . ASN A 1 441 ? -3.330 4.944 14.084 1.00 89.94 441 ASN A N 1
ATOM 3483 C CA . ASN A 1 441 ? -3.383 5.144 12.644 1.00 89.94 441 ASN A CA 1
ATOM 3484 C C . ASN A 1 441 ? -2.716 6.469 12.239 1.00 89.94 441 ASN A C 1
ATOM 3486 O O . ASN A 1 441 ? -2.895 7.521 12.859 1.00 89.94 441 ASN A O 1
ATOM 3490 N N . VAL A 1 442 ? -1.949 6.424 11.154 1.00 90.19 442 VAL A N 1
ATOM 3491 C CA . VAL A 1 442 ? -1.345 7.616 10.549 1.00 90.19 442 VAL A CA 1
ATOM 3492 C C . VAL A 1 442 ? -2.413 8.471 9.860 1.00 90.19 442 VAL A C 1
ATOM 3494 O O . VAL A 1 442 ? -2.418 9.691 10.002 1.00 90.19 442 VAL A O 1
ATOM 3497 N N . TRP A 1 443 ? -3.340 7.838 9.148 1.00 94.00 443 TRP A N 1
ATOM 3498 C CA . TRP A 1 443 ? -4.204 8.450 8.140 1.00 94.00 443 TRP A CA 1
ATOM 3499 C C . TRP A 1 443 ? -5.526 8.945 8.732 1.00 94.00 443 TRP A C 1
ATOM 3501 O O . TRP A 1 443 ? -6.604 8.489 8.346 1.00 94.00 443 TRP A O 1
ATOM 3511 N N . LEU A 1 444 ? -5.434 9.850 9.708 1.00 94.88 444 LEU A N 1
ATOM 3512 C CA . LEU A 1 444 ? -6.587 10.505 10.328 1.00 94.88 444 LEU A CA 1
ATOM 3513 C C . LEU A 1 444 ? -7.145 11.624 9.446 1.00 94.88 444 LEU A C 1
ATOM 3515 O O . LEU A 1 444 ? -6.385 12.344 8.803 1.00 94.88 444 LEU A O 1
ATOM 3519 N N . TYR A 1 445 ? -8.458 11.817 9.470 1.00 94.50 445 TYR A N 1
ATOM 3520 C CA . TYR A 1 445 ? -9.128 12.943 8.824 1.00 94.50 445 TYR A CA 1
ATOM 3521 C C . TYR A 1 445 ? -10.426 13.303 9.548 1.00 94.50 445 TYR A C 1
ATOM 3523 O O . TYR A 1 445 ? -10.939 12.530 10.362 1.00 94.50 445 TYR A O 1
ATOM 3531 N N . ILE A 1 446 ? -10.971 14.477 9.239 1.00 92.38 446 ILE A N 1
ATOM 3532 C CA . ILE A 1 446 ? -12.301 14.890 9.689 1.00 92.38 446 ILE A CA 1
ATOM 3533 C C . ILE A 1 446 ? -13.308 14.739 8.547 1.00 92.38 446 ILE A C 1
ATOM 3535 O O . ILE A 1 446 ? -13.058 15.147 7.412 1.00 92.38 446 ILE A O 1
ATOM 3539 N N . ASP A 1 447 ? -14.471 14.160 8.851 1.00 86.19 447 ASP A N 1
ATOM 3540 C CA . ASP A 1 447 ? -15.589 14.125 7.911 1.00 86.19 447 ASP A CA 1
ATOM 3541 C C . ASP A 1 447 ? -16.410 15.430 7.908 1.00 86.19 447 ASP A C 1
ATOM 3543 O O . ASP A 1 447 ? -16.269 16.327 8.744 1.00 86.19 447 ASP A O 1
ATOM 3547 N N . TYR A 1 448 ? -17.356 15.529 6.977 1.00 76.50 448 TYR A N 1
ATOM 3548 C CA . TYR A 1 448 ? -18.244 16.689 6.879 1.00 76.50 448 TYR A CA 1
ATOM 3549 C C . TYR A 1 448 ? -19.138 16.899 8.122 1.00 76.50 448 TYR A C 1
ATOM 3551 O O . TYR A 1 448 ? -19.708 17.979 8.282 1.00 76.50 448 TYR A O 1
ATOM 3559 N N . ARG A 1 449 ? -19.266 15.906 9.016 1.00 81.19 449 ARG A N 1
ATOM 3560 C CA . ARG A 1 449 ? -20.041 15.976 10.269 1.00 81.19 449 ARG A CA 1
ATOM 3561 C C . ARG A 1 449 ? -19.191 16.368 11.478 1.00 81.19 449 ARG A C 1
ATOM 3563 O O . ARG A 1 449 ? -19.759 16.786 12.485 1.00 81.19 449 ARG A O 1
ATOM 3570 N N . GLY A 1 450 ? -17.867 16.321 11.359 1.00 82.44 450 GLY A N 1
ATOM 3571 C CA . GLY A 1 450 ? -16.924 16.710 12.404 1.00 82.44 450 GLY A CA 1
ATOM 3572 C C . GLY A 1 450 ? -16.443 15.531 13.229 1.00 82.44 450 GLY A C 1
ATOM 3573 O O . GLY A 1 450 ? -15.889 15.741 14.302 1.00 82.44 450 GLY A O 1
ATOM 3574 N N . ALA A 1 451 ? -16.679 14.305 12.761 1.00 89.31 451 ALA A N 1
ATOM 3575 C CA . ALA A 1 451 ? -16.158 13.111 13.395 1.00 89.31 451 ALA A CA 1
ATOM 3576 C C . ALA A 1 451 ? -14.741 12.822 12.889 1.00 89.31 451 ALA A C 1
ATOM 3578 O O . ALA A 1 451 ? -14.448 12.953 11.694 1.00 89.31 451 ALA A O 1
ATOM 3579 N N . ILE A 1 452 ? -13.877 12.401 13.814 1.00 92.81 452 ILE A N 1
ATOM 3580 C CA . ILE A 1 452 ? -12.546 11.895 13.489 1.00 92.81 452 ILE A CA 1
ATOM 3581 C C . ILE A 1 452 ? -12.711 10.497 12.899 1.00 92.81 452 ILE A C 1
ATOM 3583 O O . ILE A 1 452 ? -13.253 9.602 13.545 1.00 92.81 452 ILE A O 1
ATOM 3587 N N . ASN A 1 453 ? -12.227 10.317 11.678 1.00 92.88 453 ASN A N 1
ATOM 3588 C CA . ASN A 1 453 ? -12.212 9.045 10.972 1.00 92.88 453 ASN A CA 1
ATOM 3589 C C . ASN A 1 453 ? -10.784 8.729 10.510 1.00 92.88 453 ASN A C 1
ATOM 3591 O O . ASN A 1 453 ? -9.882 9.565 10.593 1.00 92.88 453 ASN A O 1
ATOM 3595 N N . TRP A 1 454 ? -10.567 7.506 10.034 1.00 93.06 454 TRP A N 1
ATOM 3596 C CA . TRP A 1 454 ? -9.270 7.069 9.528 1.00 93.06 454 TRP A CA 1
ATOM 3597 C C . TRP A 1 454 ? -9.412 6.057 8.400 1.00 93.06 454 TRP A C 1
ATOM 3599 O O . TRP A 1 454 ? -10.441 5.395 8.264 1.00 93.06 454 TRP A O 1
ATOM 3609 N N . LEU A 1 455 ? -8.367 5.930 7.583 1.00 92.12 455 LEU A N 1
ATOM 3610 C CA . LEU A 1 455 ? -8.316 4.902 6.545 1.00 92.12 455 LEU A CA 1
ATOM 3611 C C . LEU A 1 455 ? -8.070 3.527 7.182 1.00 92.12 455 LEU A C 1
ATOM 3613 O O . LEU A 1 455 ? -7.078 3.337 7.882 1.00 92.12 455 LEU A O 1
ATOM 3617 N N . ASP A 1 456 ? -8.953 2.558 6.936 1.00 84.25 456 ASP A N 1
ATOM 3618 C CA . ASP A 1 456 ? -8.863 1.190 7.477 1.00 84.25 456 ASP A CA 1
ATOM 3619 C C . ASP A 1 456 ? -8.525 0.125 6.414 1.00 84.25 456 ASP A C 1
ATOM 3621 O O . ASP A 1 456 ? -8.219 -1.024 6.737 1.00 84.25 456 ASP A O 1
ATOM 3625 N N . GLY A 1 457 ? -8.552 0.511 5.135 1.00 79.81 457 GLY A N 1
ATOM 3626 C CA . GLY A 1 457 ? -8.296 -0.359 3.988 1.00 79.81 457 GLY A CA 1
ATOM 3627 C C . GLY A 1 457 ? -9.406 -1.365 3.682 1.00 79.81 457 GLY A C 1
ATOM 3628 O O . GLY A 1 457 ? -9.223 -2.199 2.791 1.00 79.81 457 GLY A O 1
ATOM 3629 N N . ALA A 1 458 ? -10.533 -1.302 4.397 1.00 74.25 458 ALA A N 1
ATOM 3630 C CA . ALA A 1 458 ? -11.703 -2.141 4.167 1.00 74.25 458 ALA A CA 1
ATOM 3631 C C . ALA A 1 458 ? -12.644 -1.519 3.128 1.00 74.25 458 ALA A C 1
ATOM 3633 O O . ALA A 1 458 ? -13.200 -2.246 2.303 1.00 74.25 458 ALA A O 1
ATOM 3634 N N . ASN A 1 459 ? -12.786 -0.189 3.129 1.00 77.12 459 ASN A N 1
ATOM 3635 C CA . ASN A 1 459 ? -13.605 0.527 2.157 1.00 77.12 459 ASN A CA 1
ATOM 3636 C C . ASN A 1 459 ? -12.841 1.686 1.502 1.00 77.12 459 ASN A C 1
ATOM 3638 O O . ASN A 1 459 ? -12.560 2.701 2.131 1.00 77.12 459 ASN A O 1
ATOM 3642 N N . TRP A 1 460 ? -12.550 1.542 0.209 1.00 83.19 460 TRP A N 1
ATOM 3643 C CA . TRP A 1 460 ? -11.916 2.588 -0.600 1.00 83.19 460 TRP A CA 1
ATOM 3644 C C . TRP A 1 460 ? -12.926 3.544 -1.246 1.00 83.19 460 TRP A C 1
ATOM 3646 O O . TRP A 1 460 ? -12.524 4.584 -1.756 1.00 83.19 460 TRP A O 1
ATOM 3656 N N . LYS A 1 461 ? -14.222 3.199 -1.237 1.00 83.94 461 LYS A N 1
ATOM 3657 C CA . LYS A 1 461 ? -15.300 3.924 -1.917 1.00 83.94 461 LYS A CA 1
ATOM 3658 C C . LYS A 1 461 ? -15.908 4.993 -1.003 1.00 83.94 461 LYS A C 1
ATOM 3660 O O . LYS A 1 461 ? -16.906 4.756 -0.314 1.00 83.94 461 LYS A O 1
ATOM 3665 N N . ALA A 1 462 ? -15.292 6.171 -0.984 1.00 81.44 462 ALA A N 1
ATOM 3666 C CA . ALA A 1 462 ? -15.691 7.288 -0.125 1.00 81.44 462 ALA A CA 1
ATOM 3667 C C . ALA A 1 462 ? -16.374 8.445 -0.876 1.00 81.44 462 ALA A C 1
ATOM 3669 O O . ALA A 1 462 ? -17.055 9.250 -0.242 1.00 81.44 462 ALA A O 1
ATOM 3670 N N . PHE A 1 463 ? -16.241 8.512 -2.201 1.00 84.44 463 PHE A N 1
ATOM 3671 C CA . PHE A 1 463 ? -16.564 9.701 -2.988 1.00 84.44 463 PHE A CA 1
ATOM 3672 C C . PHE A 1 463 ? -17.796 9.513 -3.875 1.00 84.44 463 PHE A C 1
ATOM 3674 O O . PHE A 1 463 ? -18.240 8.389 -4.127 1.00 84.44 463 PHE A O 1
ATOM 3681 N N . ALA A 1 464 ? -18.362 10.626 -4.343 1.00 81.25 464 ALA A N 1
ATOM 3682 C CA . ALA A 1 464 ? -19.399 10.594 -5.366 1.00 81.25 464 ALA A CA 1
ATOM 3683 C C . ALA A 1 464 ? -18.814 10.059 -6.687 1.00 81.25 464 ALA A C 1
ATOM 3685 O O . ALA A 1 464 ? -17.658 10.364 -6.996 1.00 81.25 464 ALA A O 1
ATOM 3686 N N . PRO A 1 465 ? -19.566 9.251 -7.453 1.00 78.75 465 PRO A N 1
ATOM 3687 C CA . PRO A 1 465 ? -19.093 8.763 -8.737 1.00 78.75 465 PRO A CA 1
ATOM 3688 C C . PRO A 1 465 ? -18.885 9.927 -9.723 1.00 78.75 465 PRO A C 1
ATOM 3690 O O . PRO A 1 465 ? -19.643 10.897 -9.695 1.00 78.75 465 PRO A O 1
ATOM 3693 N N . PRO A 1 466 ? -17.871 9.843 -10.604 1.00 67.19 466 PRO A N 1
ATOM 3694 C CA . PRO A 1 466 ? -17.559 10.906 -11.560 1.00 67.19 466 PRO A CA 1
ATOM 3695 C C . PRO A 1 466 ? -18.623 11.068 -12.659 1.00 67.19 466 PRO A C 1
ATOM 3697 O O . PRO A 1 466 ? -18.709 12.123 -13.281 1.00 67.19 466 PRO A O 1
ATOM 3700 N N . LEU A 1 467 ? -19.454 10.045 -12.878 1.00 65.88 467 LEU A N 1
ATOM 3701 C CA . LEU A 1 467 ? -20.633 10.096 -13.738 1.00 65.88 467 LEU A CA 1
ATOM 3702 C C . LEU A 1 467 ? -21.885 10.051 -12.861 1.00 65.88 467 LEU A C 1
ATOM 3704 O O . LEU A 1 467 ? -21.935 9.286 -11.897 1.00 65.88 467 LEU A O 1
ATOM 3708 N N . ALA A 1 468 ? -22.918 10.810 -13.235 1.00 53.06 468 ALA A N 1
ATOM 3709 C CA . ALA A 1 468 ? -24.269 10.680 -12.691 1.00 53.06 468 ALA A CA 1
ATOM 3710 C C . ALA A 1 468 ? -24.903 9.353 -13.157 1.00 53.06 468 ALA A C 1
ATOM 3712 O O . ALA A 1 468 ? -25.893 9.321 -13.880 1.00 53.06 468 ALA A O 1
ATOM 3713 N N . SER A 1 469 ? -24.287 8.226 -12.808 1.00 49.16 469 SER A N 1
ATOM 3714 C CA . SER A 1 469 ? -24.889 6.914 -12.974 1.00 49.16 469 SER A CA 1
ATOM 3715 C C . SER A 1 469 ? -26.032 6.793 -11.970 1.00 49.16 469 SER A C 1
ATOM 3717 O O . SER A 1 469 ? -25.824 7.038 -10.784 1.00 49.16 469 SER A O 1
ATOM 3719 N N . ASN A 1 470 ? -27.207 6.339 -12.410 1.00 45.94 470 ASN A N 1
ATOM 3720 C CA . ASN A 1 470 ? -28.348 6.010 -11.539 1.00 45.94 470 ASN A CA 1
ATOM 3721 C C . ASN A 1 470 ? -28.047 4.910 -10.496 1.00 45.94 470 ASN A C 1
ATOM 3723 O O . ASN A 1 470 ? -28.915 4.527 -9.715 1.00 45.94 470 ASN A O 1
ATOM 3727 N N . THR A 1 471 ? -26.826 4.380 -10.472 1.00 54.44 471 THR A N 1
ATOM 3728 C CA . THR A 1 471 ? -26.325 3.490 -9.434 1.00 54.44 471 THR A CA 1
ATOM 3729 C C . THR A 1 471 ? -25.817 4.302 -8.250 1.00 54.44 471 THR A C 1
ATOM 3731 O O . THR A 1 471 ? -24.918 5.126 -8.388 1.00 54.44 471 THR A O 1
ATOM 3734 N N . SER A 1 472 ? -26.336 4.010 -7.059 1.00 56.19 472 SER A N 1
ATOM 3735 C CA . SER A 1 472 ? -25.903 4.563 -5.767 1.00 56.19 472 SER A CA 1
ATOM 3736 C C . SER A 1 472 ? -24.475 4.158 -5.350 1.00 56.19 472 SER A C 1
ATOM 3738 O O . SER A 1 472 ? -24.173 4.105 -4.156 1.00 56.19 472 SER A O 1
ATOM 3740 N N . ASP A 1 473 ? -23.617 3.779 -6.298 1.00 73.69 473 ASP A N 1
ATOM 3741 C CA . ASP A 1 473 ? -22.304 3.214 -6.022 1.00 73.69 473 ASP A CA 1
ATOM 3742 C C . ASP A 1 473 ? -21.282 4.342 -5.835 1.00 73.69 473 ASP A C 1
ATOM 3744 O O . ASP A 1 473 ? -21.162 5.253 -6.654 1.00 73.69 473 ASP A O 1
ATOM 3748 N N . ARG A 1 474 ? -20.571 4.313 -4.706 1.00 82.31 474 ARG A N 1
ATOM 3749 C CA . ARG A 1 474 ? -19.536 5.303 -4.386 1.00 82.31 474 ARG A CA 1
ATOM 3750 C C . ARG A 1 474 ? -18.251 4.988 -5.153 1.00 82.31 474 ARG A C 1
ATOM 3752 O O . ARG A 1 474 ? -17.925 3.821 -5.363 1.00 82.31 474 ARG A O 1
ATOM 3759 N N . ALA A 1 475 ? -17.492 6.022 -5.501 1.00 86.06 475 ALA A N 1
ATOM 3760 C CA . ALA A 1 475 ? -16.188 5.904 -6.146 1.00 86.06 475 ALA A CA 1
ATOM 3761 C C . ALA A 1 475 ? -15.037 5.941 -5.133 1.00 86.06 475 ALA A C 1
ATOM 3763 O O . ALA A 1 475 ? -15.140 6.538 -4.054 1.00 86.06 475 ALA A O 1
ATOM 3764 N N . SER A 1 476 ? -13.928 5.294 -5.483 1.00 90.56 476 SER A N 1
ATOM 3765 C CA . SER A 1 476 ? -12.646 5.448 -4.799 1.00 90.56 476 SER A CA 1
ATOM 3766 C C . SER A 1 476 ? -11.817 6.588 -5.387 1.00 90.56 476 SER A C 1
ATOM 3768 O O . SER A 1 476 ? -12.075 7.057 -6.493 1.00 90.56 476 SER A O 1
ATOM 3770 N N . TYR A 1 477 ? -10.784 7.019 -4.659 1.00 92.75 477 TYR A N 1
ATOM 3771 C CA . TYR A 1 477 ? -9.830 8.011 -5.166 1.00 92.75 477 TYR A CA 1
ATOM 3772 C C . TYR A 1 477 ? -9.181 7.572 -6.491 1.00 92.75 477 TYR A C 1
ATOM 3774 O O . TYR A 1 477 ? -9.035 8.383 -7.401 1.00 92.75 477 TYR A O 1
ATOM 3782 N N . LEU A 1 478 ? -8.843 6.284 -6.634 1.00 92.00 478 LEU A N 1
ATOM 3783 C CA . LEU A 1 478 ? -8.262 5.773 -7.877 1.00 92.00 478 LEU A CA 1
ATOM 3784 C C . LEU A 1 478 ? -9.269 5.792 -9.029 1.00 92.00 478 LEU A C 1
ATOM 3786 O O . LEU A 1 478 ? -8.873 6.093 -10.147 1.00 92.00 478 LEU A O 1
ATOM 3790 N N . ASP A 1 479 ? -10.559 5.565 -8.768 1.00 91.12 479 ASP A N 1
ATOM 3791 C CA . ASP A 1 479 ? -11.595 5.687 -9.803 1.00 91.12 479 ASP A CA 1
ATOM 3792 C C . ASP A 1 479 ? -11.702 7.136 -10.306 1.00 91.12 479 ASP A C 1
ATOM 3794 O O . ASP A 1 479 ? -11.781 7.369 -11.512 1.00 91.12 479 ASP A O 1
ATOM 3798 N N . LEU A 1 480 ? -11.644 8.117 -9.395 1.00 90.75 480 LEU A N 1
ATOM 3799 C CA . LEU A 1 480 ? -11.645 9.542 -9.744 1.00 90.75 480 LEU A CA 1
ATOM 3800 C C . LEU A 1 480 ? -10.400 9.934 -10.547 1.00 90.75 480 LEU A C 1
ATOM 3802 O O . LEU A 1 480 ? -10.505 10.603 -11.578 1.00 90.75 480 LEU A O 1
ATOM 3806 N N . LEU A 1 481 ? -9.223 9.487 -10.099 1.00 92.75 481 LEU A N 1
ATOM 3807 C CA . LEU A 1 481 ? -7.958 9.739 -10.780 1.00 92.75 481 LEU A CA 1
ATOM 3808 C C . LEU A 1 481 ? -7.953 9.123 -12.183 1.00 92.75 481 LEU A C 1
ATOM 3810 O O . LEU A 1 481 ? -7.670 9.822 -13.156 1.00 92.75 481 LEU A O 1
ATOM 3814 N N . THR A 1 482 ? -8.294 7.841 -12.298 1.00 91.69 482 THR A N 1
ATOM 3815 C CA . THR A 1 482 ? -8.340 7.121 -13.574 1.00 91.69 482 THR A CA 1
ATOM 3816 C C . THR A 1 482 ? -9.366 7.742 -14.513 1.00 91.69 482 THR A C 1
ATOM 3818 O O . THR A 1 482 ? -9.062 7.942 -15.685 1.00 91.69 482 THR A O 1
ATOM 3821 N N . HIS A 1 483 ? -10.539 8.153 -14.019 1.00 91.19 483 HIS A N 1
ATOM 3822 C CA . HIS A 1 483 ? -11.522 8.876 -14.828 1.00 91.19 483 HIS A CA 1
ATOM 3823 C C . HIS A 1 483 ? -10.960 10.199 -15.373 1.00 91.19 483 HIS A C 1
ATOM 3825 O O . HIS A 1 483 ? -11.091 10.492 -16.566 1.00 91.19 483 HIS A O 1
ATOM 3831 N N . ARG A 1 484 ? -10.289 10.993 -14.527 1.00 91.81 484 ARG A N 1
ATOM 3832 C CA . ARG A 1 484 ? -9.657 12.257 -14.937 1.00 91.81 484 ARG A CA 1
ATOM 3833 C C . ARG A 1 484 ? -8.584 12.033 -16.007 1.00 91.81 484 ARG A C 1
ATOM 3835 O O . ARG A 1 484 ? -8.572 12.751 -17.006 1.00 91.81 484 ARG A O 1
ATOM 3842 N N . LEU A 1 485 ? -7.714 11.039 -15.826 1.00 92.56 485 LEU A N 1
ATOM 3843 C CA . LEU A 1 485 ? -6.658 10.712 -16.792 1.00 92.56 485 LEU A CA 1
ATOM 3844 C C . LEU A 1 485 ? -7.245 10.165 -18.099 1.00 92.56 485 LEU A C 1
ATOM 3846 O O . LEU A 1 485 ? -6.867 10.624 -19.173 1.00 92.56 485 LEU A O 1
ATOM 3850 N N . ASN A 1 486 ? -8.245 9.285 -18.027 1.00 92.88 486 ASN A N 1
ATOM 3851 C CA . ASN A 1 486 ? -8.921 8.743 -19.206 1.00 92.88 486 ASN A CA 1
ATOM 3852 C C . ASN A 1 486 ? -9.674 9.817 -19.996 1.00 92.88 486 ASN A C 1
ATOM 3854 O O . ASN A 1 486 ? -9.669 9.783 -21.221 1.00 92.88 486 ASN A O 1
ATOM 3858 N N . THR A 1 487 ? -10.236 10.830 -19.331 1.00 90.88 487 THR A N 1
ATOM 3859 C CA . THR A 1 487 ? -10.823 11.998 -20.010 1.00 90.88 487 THR A CA 1
ATOM 3860 C C . THR A 1 487 ? -9.761 12.770 -20.806 1.00 90.88 487 THR A C 1
ATOM 3862 O O . THR A 1 487 ? -10.012 13.212 -21.926 1.00 90.88 487 THR A O 1
ATOM 3865 N N . GLN A 1 488 ? -8.551 12.925 -20.257 1.00 89.69 488 GLN A N 1
ATOM 3866 C CA . GLN A 1 488 ? -7.431 13.568 -20.957 1.00 89.69 488 GLN A CA 1
ATOM 3867 C C . GLN A 1 488 ? -6.859 12.693 -22.079 1.00 89.69 488 GLN A C 1
ATOM 3869 O O . GLN A 1 488 ? -6.404 13.223 -23.090 1.00 89.69 488 GLN A O 1
ATOM 3874 N N . ARG A 1 489 ? -6.865 11.369 -21.910 1.00 89.75 489 ARG A N 1
ATOM 3875 C CA . ARG A 1 489 ? -6.460 10.394 -22.933 1.00 89.75 489 ARG A CA 1
ATOM 3876 C C . ARG A 1 489 ? -7.443 10.320 -24.090 1.00 89.75 489 ARG A C 1
ATOM 3878 O O . ARG A 1 489 ? -7.014 10.320 -25.233 1.00 89.75 489 ARG A O 1
ATOM 3885 N N . ALA A 1 490 ? -8.745 10.378 -23.818 1.00 90.50 490 ALA A N 1
ATOM 3886 C CA . ALA A 1 490 ? -9.775 10.412 -24.852 1.00 90.50 490 ALA A CA 1
ATOM 3887 C C . ALA A 1 490 ? -9.588 11.608 -25.801 1.00 90.50 490 ALA A C 1
ATOM 3889 O O . ALA A 1 490 ? -9.722 11.460 -27.012 1.00 90.50 490 ALA A O 1
ATOM 3890 N N . LYS A 1 491 ? -9.184 12.774 -25.273 1.00 91.56 491 LYS A N 1
ATOM 3891 C CA . LYS A 1 491 ? -8.825 13.949 -26.091 1.00 91.56 491 LYS A CA 1
ATOM 3892 C C . LYS A 1 491 ? -7.602 13.716 -26.989 1.00 91.56 491 LYS A C 1
ATOM 3894 O O . LYS A 1 491 ? -7.494 14.358 -28.025 1.00 91.56 491 LYS A O 1
ATOM 3899 N N . ARG A 1 492 ? -6.695 12.826 -26.581 1.00 90.25 492 ARG A N 1
ATOM 3900 C CA . ARG A 1 492 ? -5.486 12.424 -27.318 1.00 90.25 492 ARG A CA 1
ATOM 3901 C C . ARG A 1 492 ? -5.692 11.185 -28.199 1.00 90.25 492 ARG A C 1
ATOM 3903 O O . ARG A 1 492 ? -4.778 10.831 -28.925 1.00 90.25 492 ARG A O 1
ATOM 3910 N N . GLN A 1 493 ? -6.874 10.561 -28.152 1.00 87.06 493 GLN A N 1
ATOM 3911 C CA . GLN A 1 493 ? -7.177 9.265 -28.780 1.00 87.06 493 GLN A CA 1
ATOM 3912 C C . GLN A 1 493 ? -6.319 8.092 -28.257 1.00 87.06 493 GLN A C 1
ATOM 3914 O O . GLN A 1 493 ? -6.160 7.082 -28.936 1.00 87.06 493 GLN A O 1
ATOM 3919 N N . ASP A 1 494 ? -5.814 8.198 -27.024 1.00 87.00 494 ASP A N 1
ATOM 3920 C CA . ASP A 1 494 ? -5.052 7.132 -26.364 1.00 87.00 494 ASP A CA 1
ATOM 3921 C C . ASP A 1 494 ? -5.985 6.057 -25.769 1.00 87.00 494 ASP A C 1
ATOM 3923 O O . ASP A 1 494 ? -7.120 6.338 -25.366 1.00 87.00 494 ASP A O 1
ATOM 3927 N N . THR A 1 495 ? -5.484 4.826 -25.622 1.00 87.19 495 THR A N 1
ATOM 3928 C CA . THR A 1 495 ? -6.216 3.738 -24.953 1.00 87.19 495 THR A CA 1
ATOM 3929 C C . THR A 1 495 ? -6.479 4.056 -23.475 1.00 87.19 495 THR A C 1
ATOM 3931 O O . THR A 1 495 ? -5.576 4.534 -22.775 1.00 87.19 495 THR A O 1
ATOM 3934 N N . PRO A 1 496 ? -7.687 3.774 -22.953 1.00 88.56 496 PRO A N 1
ATOM 3935 C CA . PRO A 1 496 ? -8.018 4.062 -21.563 1.00 88.56 496 PRO A CA 1
ATOM 3936 C C . PRO A 1 496 ? -7.227 3.166 -20.604 1.00 88.56 496 PRO A C 1
ATOM 3938 O O . PRO A 1 496 ? -7.075 1.969 -20.834 1.00 88.56 496 PRO A O 1
ATOM 3941 N N . ILE A 1 497 ? -6.783 3.748 -19.492 1.00 87.25 497 ILE A N 1
ATOM 3942 C CA . ILE A 1 497 ? -6.218 3.017 -18.358 1.00 87.25 497 ILE A CA 1
ATOM 3943 C C . ILE A 1 497 ? -7.324 2.141 -17.760 1.00 87.25 497 ILE A C 1
ATOM 3945 O O . ILE A 1 497 ? -8.431 2.625 -17.487 1.00 87.25 497 ILE A O 1
ATOM 3949 N N . THR A 1 498 ? -7.021 0.861 -17.551 1.00 85.94 498 THR A N 1
ATOM 3950 C CA . THR A 1 498 ? -7.923 -0.119 -16.931 1.00 85.94 498 THR A CA 1
ATOM 3951 C C . THR A 1 498 ? -8.147 0.161 -15.439 1.00 85.94 498 THR A C 1
ATOM 3953 O O . THR A 1 498 ? -7.534 1.041 -14.840 1.00 85.94 498 THR A O 1
ATOM 3956 N N . VAL A 1 499 ? -9.052 -0.587 -14.799 1.00 83.38 499 VAL A N 1
ATOM 3957 C CA . VAL A 1 499 ? -9.327 -0.434 -13.359 1.00 83.38 499 VAL A CA 1
ATOM 3958 C C . VAL A 1 499 ? -8.086 -0.798 -12.536 1.00 83.38 499 VAL A C 1
ATOM 3960 O O . VAL A 1 499 ? -7.572 -1.908 -12.655 1.00 83.38 499 VAL A O 1
ATOM 3963 N N . VAL A 1 500 ? -7.655 0.118 -11.663 1.00 87.56 500 VAL A N 1
ATOM 3964 C CA . VAL A 1 500 ? -6.461 -0.029 -10.814 1.00 87.56 500 VAL A CA 1
ATOM 3965 C C . VAL A 1 500 ? -6.855 -0.174 -9.351 1.00 87.56 500 VAL A C 1
ATOM 3967 O O . VAL A 1 500 ? -7.678 0.582 -8.834 1.00 87.56 500 VAL A O 1
ATOM 3970 N N . LYS A 1 501 ? -6.233 -1.122 -8.650 1.00 88.81 501 LYS A N 1
ATOM 3971 C CA . LYS A 1 501 ? -6.397 -1.328 -7.208 1.00 88.81 501 LYS A CA 1
ATOM 3972 C C . LYS A 1 501 ? -5.142 -0.876 -6.457 1.00 88.81 501 LYS A C 1
ATOM 3974 O O . LYS A 1 501 ? -4.033 -1.000 -6.973 1.00 88.81 501 LYS A O 1
ATOM 3979 N N . PRO A 1 502 ? -5.257 -0.475 -5.175 1.00 89.38 502 PRO A N 1
ATOM 3980 C CA . PRO A 1 502 ? -4.086 -0.122 -4.368 1.00 89.38 502 PRO A CA 1
ATOM 3981 C C . PRO A 1 502 ? -3.045 -1.251 -4.244 1.00 89.38 502 PRO A C 1
ATOM 3983 O O . PRO A 1 502 ? -1.873 -0.990 -3.993 1.00 89.38 502 PRO A O 1
ATOM 3986 N N . SER A 1 503 ? -3.447 -2.520 -4.398 1.00 87.06 503 SER A N 1
ATOM 3987 C CA . SER A 1 503 ? -2.517 -3.658 -4.412 1.00 87.06 503 SER A CA 1
ATOM 3988 C C . SER A 1 503 ? -1.535 -3.629 -5.580 1.00 87.06 503 SER A C 1
ATOM 3990 O O . SER A 1 503 ? -0.413 -4.103 -5.416 1.00 87.06 503 SER A O 1
ATOM 3992 N N . ASP A 1 504 ? -1.941 -3.060 -6.712 1.00 88.19 504 ASP A N 1
ATOM 3993 C CA . ASP A 1 504 ? -1.224 -3.159 -7.986 1.00 88.19 504 ASP A CA 1
ATOM 3994 C C . ASP A 1 504 ? 0.002 -2.231 -7.990 1.00 88.19 504 ASP A C 1
ATOM 3996 O O . ASP A 1 504 ? 0.997 -2.486 -8.662 1.00 88.19 504 ASP A O 1
ATOM 4000 N N . PHE A 1 505 ? 0.005 -1.206 -7.130 1.00 90.56 505 PHE A N 1
ATOM 4001 C CA . PHE A 1 505 ? 1.156 -0.323 -6.911 1.00 90.56 505 PHE A CA 1
ATOM 4002 C C . PHE A 1 505 ? 2.397 -1.065 -6.425 1.00 90.56 505 PHE A C 1
ATOM 4004 O O . PHE A 1 505 ? 3.519 -0.672 -6.746 1.00 90.56 505 PHE A O 1
ATOM 4011 N N . ARG A 1 506 ? 2.213 -2.152 -5.669 1.00 87.00 506 ARG A N 1
ATOM 4012 C CA . ARG A 1 506 ? 3.332 -2.999 -5.259 1.00 87.00 506 ARG A CA 1
ATOM 4013 C C . ARG A 1 506 ? 3.956 -3.705 -6.461 1.00 87.00 506 ARG A C 1
ATOM 4015 O O . ARG A 1 506 ? 5.179 -3.800 -6.519 1.00 87.00 506 ARG A O 1
ATOM 4022 N N . ASP A 1 507 ? 3.126 -4.164 -7.392 1.00 86.75 507 ASP A N 1
ATOM 4023 C CA . ASP A 1 507 ? 3.555 -4.861 -8.603 1.00 86.75 507 ASP A CA 1
ATOM 4024 C C . ASP A 1 507 ? 4.265 -3.873 -9.555 1.00 86.75 507 ASP A C 1
ATOM 4026 O O . ASP A 1 507 ? 5.381 -4.140 -10.002 1.00 86.75 507 ASP A O 1
ATOM 4030 N N . MET A 1 508 ? 3.704 -2.668 -9.735 1.00 87.31 508 MET A N 1
ATOM 4031 C CA . MET A 1 508 ? 4.336 -1.556 -10.467 1.00 87.31 508 MET A CA 1
ATOM 4032 C C . MET A 1 508 ? 5.713 -1.190 -9.891 1.00 87.31 508 MET A C 1
ATOM 4034 O O . MET A 1 508 ? 6.685 -1.021 -10.627 1.00 87.31 508 MET A O 1
ATOM 4038 N N . TYR A 1 509 ? 5.816 -1.085 -8.563 1.00 87.88 509 TYR A N 1
ATOM 4039 C CA . TYR A 1 509 ? 7.079 -0.778 -7.895 1.00 87.88 509 TYR A CA 1
ATOM 4040 C C . TYR A 1 509 ? 8.103 -1.907 -8.059 1.00 87.88 509 TYR A C 1
ATOM 4042 O O . TYR A 1 509 ? 9.272 -1.641 -8.331 1.00 87.88 509 TYR A O 1
ATOM 4050 N N . ALA A 1 510 ? 7.675 -3.166 -7.932 1.00 87.19 510 ALA A N 1
ATOM 4051 C CA . ALA A 1 510 ? 8.540 -4.325 -8.124 1.00 87.19 510 ALA A CA 1
ATOM 4052 C C . ALA A 1 510 ? 9.141 -4.364 -9.532 1.00 87.19 510 ALA A C 1
ATOM 4054 O O . ALA A 1 510 ? 10.347 -4.567 -9.668 1.00 87.19 510 ALA A O 1
ATOM 4055 N N . ARG A 1 511 ? 8.314 -4.124 -10.557 1.00 85.12 511 ARG A N 1
ATOM 4056 C CA . ARG A 1 511 ? 8.764 -4.042 -11.948 1.00 85.12 511 ARG A CA 1
ATOM 4057 C C . ARG A 1 511 ? 9.756 -2.904 -12.149 1.00 85.12 511 ARG A C 1
ATOM 4059 O O . ARG A 1 511 ? 10.818 -3.120 -12.722 1.00 85.12 511 ARG A O 1
ATOM 4066 N N . TRP A 1 512 ? 9.461 -1.720 -11.613 1.00 85.12 512 TRP A N 1
ATOM 4067 C CA . TRP A 1 512 ? 10.385 -0.589 -11.680 1.00 85.12 512 TRP A CA 1
ATOM 4068 C C . TRP A 1 512 ? 11.752 -0.932 -11.064 1.00 85.12 512 TRP A C 1
ATOM 4070 O O . TRP A 1 512 ? 12.771 -0.711 -11.711 1.00 85.12 512 TRP A O 1
ATOM 4080 N N . VAL A 1 513 ? 11.794 -1.540 -9.870 1.00 83.62 513 VAL A N 1
ATOM 4081 C CA . VAL A 1 513 ? 13.058 -1.982 -9.244 1.00 83.62 513 VAL A CA 1
ATOM 4082 C C . VAL A 1 513 ? 13.770 -3.029 -10.099 1.00 83.62 513 VAL A C 1
ATOM 4084 O O . VAL A 1 513 ? 14.988 -2.962 -10.260 1.00 83.62 513 VAL A O 1
ATOM 4087 N N . TYR A 1 514 ? 13.032 -3.991 -10.653 1.00 82.69 514 TYR A N 1
ATOM 4088 C CA . TYR A 1 514 ? 13.593 -5.028 -11.515 1.00 82.69 514 TYR A CA 1
ATOM 4089 C C . TYR A 1 514 ? 14.288 -4.418 -12.740 1.00 82.69 514 TYR A C 1
ATOM 4091 O O . TYR A 1 514 ? 15.470 -4.671 -12.951 1.00 82.69 514 TYR A O 1
ATOM 4099 N N . ILE A 1 515 ? 13.605 -3.528 -13.467 1.00 78.25 515 ILE A N 1
ATOM 4100 C CA . ILE A 1 515 ? 14.151 -2.836 -14.644 1.00 78.25 515 ILE A CA 1
ATOM 4101 C C . ILE A 1 515 ? 15.356 -1.964 -14.263 1.00 78.25 515 ILE A C 1
ATOM 4103 O O . ILE A 1 515 ? 16.407 -2.058 -14.891 1.00 78.25 515 ILE A O 1
ATOM 4107 N N . GLN A 1 516 ? 15.239 -1.138 -13.216 1.00 77.62 516 GLN A N 1
ATOM 4108 C CA . GLN A 1 516 ? 16.315 -0.222 -12.804 1.00 77.62 516 GLN A CA 1
ATOM 4109 C C . GLN A 1 516 ? 17.571 -0.943 -12.309 1.00 77.62 516 GLN A C 1
ATOM 4111 O O . GLN A 1 516 ? 18.671 -0.418 -12.433 1.00 77.62 516 GLN A O 1
ATOM 4116 N N . SER A 1 517 ? 17.419 -2.142 -11.751 1.00 75.75 517 SER A N 1
ATOM 4117 C CA . SER A 1 517 ? 18.543 -2.959 -11.287 1.00 75.75 517 SER A CA 1
ATOM 4118 C C . SER A 1 517 ? 19.127 -3.879 -12.366 1.00 75.75 517 SER A C 1
ATOM 4120 O O . SER A 1 517 ? 19.946 -4.737 -12.041 1.00 75.75 517 SER A O 1
ATOM 4122 N N . GLY A 1 518 ? 18.697 -3.743 -13.628 1.00 69.81 518 GLY A N 1
ATOM 4123 C CA . GLY A 1 518 ? 19.152 -4.594 -14.732 1.00 69.81 518 GLY A CA 1
ATOM 4124 C C . GLY A 1 518 ? 18.684 -6.050 -14.622 1.00 69.81 518 GLY A C 1
ATOM 4125 O O . GLY A 1 518 ? 19.380 -6.953 -15.072 1.00 69.81 518 GLY A O 1
ATOM 4126 N N . GLY A 1 519 ? 17.534 -6.295 -13.988 1.00 73.50 519 GLY A N 1
ATOM 4127 C CA . GLY A 1 519 ? 16.968 -7.631 -13.797 1.00 73.50 519 GLY A CA 1
ATOM 4128 C C . GLY A 1 519 ? 17.405 -8.341 -12.509 1.00 73.50 519 GLY A C 1
ATOM 4129 O O . GLY A 1 519 ? 17.320 -9.565 -12.400 1.00 73.50 519 GLY A O 1
ATOM 4130 N N . ASN A 1 520 ? 17.879 -7.606 -11.499 1.00 75.12 520 ASN A N 1
ATOM 4131 C CA . ASN A 1 520 ? 18.367 -8.215 -10.266 1.00 75.12 520 ASN A CA 1
ATOM 4132 C C . ASN A 1 520 ? 17.220 -8.618 -9.317 1.00 75.12 520 ASN A C 1
ATOM 4134 O O . ASN A 1 520 ? 16.637 -7.805 -8.593 1.00 75.12 520 ASN A O 1
ATOM 4138 N N . ILE A 1 521 ? 16.946 -9.922 -9.237 1.00 76.69 521 ILE A N 1
ATOM 4139 C CA . ILE A 1 521 ? 15.919 -10.481 -8.345 1.00 76.69 521 ILE A CA 1
ATOM 4140 C C . ILE A 1 521 ? 16.187 -10.225 -6.850 1.00 76.69 521 ILE A C 1
ATOM 4142 O O . ILE A 1 521 ? 15.244 -10.114 -6.059 1.00 76.69 521 ILE A O 1
ATOM 4146 N N . LEU A 1 522 ? 17.452 -10.105 -6.433 1.00 77.31 522 LEU A N 1
ATOM 4147 C CA . LEU A 1 522 ? 17.804 -9.804 -5.042 1.00 77.31 522 LEU A CA 1
ATOM 4148 C C . LEU A 1 522 ? 17.465 -8.354 -4.690 1.00 77.31 522 LEU A C 1
ATOM 4150 O O . LEU A 1 522 ? 16.981 -8.103 -3.585 1.00 77.31 522 LEU A O 1
ATOM 4154 N N . ALA A 1 523 ? 17.621 -7.423 -5.635 1.00 76.00 523 ALA A N 1
ATOM 4155 C CA . ALA A 1 523 ? 17.181 -6.041 -5.456 1.00 76.00 523 ALA A CA 1
ATOM 4156 C C . ALA A 1 523 ? 15.661 -5.980 -5.228 1.00 76.00 523 ALA A C 1
ATOM 4158 O O . ALA A 1 523 ? 15.200 -5.362 -4.266 1.00 76.00 523 ALA A O 1
ATOM 4159 N N . VAL A 1 524 ? 14.882 -6.725 -6.023 1.00 80.62 524 VAL A N 1
ATOM 4160 C CA . VAL A 1 524 ? 13.426 -6.859 -5.832 1.00 80.62 524 VAL A CA 1
ATOM 4161 C C . VAL A 1 524 ? 13.093 -7.503 -4.481 1.00 80.62 524 VAL A C 1
ATOM 4163 O O . VAL A 1 524 ? 12.193 -7.044 -3.777 1.00 80.62 524 VAL A O 1
ATOM 4166 N N . MET A 1 525 ? 13.825 -8.544 -4.068 1.00 81.44 525 MET A N 1
ATOM 4167 C CA . MET A 1 525 ? 13.629 -9.205 -2.771 1.00 81.44 525 MET A CA 1
ATOM 4168 C C . MET A 1 525 ? 13.810 -8.235 -1.596 1.00 81.44 525 MET A C 1
ATOM 4170 O O . MET A 1 525 ? 12.986 -8.246 -0.674 1.00 81.44 525 MET A O 1
ATOM 4174 N N . ILE A 1 526 ? 14.861 -7.410 -1.636 1.00 79.69 526 ILE A N 1
ATOM 4175 C CA . ILE A 1 526 ? 15.155 -6.394 -0.619 1.00 79.69 526 ILE A CA 1
ATOM 4176 C C . ILE A 1 526 ? 14.064 -5.320 -0.629 1.00 79.69 526 ILE A C 1
ATOM 4178 O O . ILE A 1 526 ? 13.439 -5.085 0.406 1.00 79.69 526 ILE A O 1
ATOM 4182 N N . ALA A 1 527 ? 13.764 -4.750 -1.798 1.00 78.38 527 ALA A N 1
ATOM 4183 C CA . ALA A 1 527 ? 12.801 -3.661 -1.950 1.00 78.38 527 ALA A CA 1
ATOM 4184 C C . ALA A 1 527 ? 11.377 -4.061 -1.514 1.00 78.38 527 ALA A C 1
ATOM 4186 O O . ALA A 1 527 ? 10.663 -3.308 -0.855 1.00 78.38 527 ALA A O 1
ATOM 4187 N N . LEU A 1 528 ? 10.967 -5.299 -1.800 1.00 82.06 528 LEU A N 1
ATOM 4188 C CA . LEU A 1 528 ? 9.673 -5.841 -1.381 1.00 82.06 528 LEU A CA 1
ATOM 4189 C C . LEU A 1 528 ? 9.668 -6.392 0.056 1.00 82.06 528 LEU A C 1
ATOM 4191 O O . LEU A 1 528 ? 8.592 -6.727 0.588 1.00 82.06 528 LEU A O 1
ATOM 4195 N N . GLY A 1 529 ? 10.838 -6.521 0.685 1.00 74.88 529 GLY A N 1
ATOM 4196 C CA . GLY A 1 529 ? 11.036 -7.128 1.998 1.00 74.88 529 GLY A CA 1
ATOM 4197 C C . GLY A 1 529 ? 10.516 -8.566 2.055 1.00 74.88 529 GLY A C 1
ATOM 4198 O O . GLY A 1 529 ? 9.702 -8.919 2.921 1.00 74.88 529 GLY A O 1
ATOM 4199 N N . HIS A 1 530 ? 10.898 -9.383 1.073 1.00 80.62 530 HIS A N 1
ATOM 4200 C CA . HIS A 1 530 ? 10.645 -10.822 1.070 1.00 80.62 530 HIS A CA 1
ATOM 4201 C C . HIS A 1 530 ? 11.696 -11.551 1.913 1.00 80.62 530 HIS A C 1
ATOM 4203 O O . HIS A 1 530 ? 12.863 -11.184 1.946 1.00 80.62 530 HIS A O 1
ATOM 4209 N N . ALA A 1 531 ? 11.267 -12.591 2.632 1.00 76.56 531 ALA A N 1
ATOM 4210 C CA . ALA A 1 531 ? 12.148 -13.332 3.533 1.00 76.56 531 ALA A CA 1
ATOM 4211 C C . ALA A 1 531 ? 12.987 -14.397 2.819 1.00 76.56 531 ALA A C 1
ATOM 4213 O O . ALA A 1 531 ? 14.039 -14.779 3.317 1.00 76.56 531 ALA A O 1
ATOM 4214 N N . ARG A 1 532 ? 12.482 -14.917 1.697 1.00 78.12 532 ARG A N 1
ATOM 4215 C CA . ARG A 1 532 ? 13.048 -16.056 0.974 1.00 78.12 532 ARG A CA 1
ATOM 4216 C C . ARG A 1 532 ? 13.053 -15.747 -0.512 1.00 78.12 532 ARG A C 1
ATOM 4218 O O . ARG A 1 532 ? 12.047 -15.254 -1.024 1.00 78.12 532 ARG A O 1
ATOM 4225 N N . LEU A 1 533 ? 14.124 -16.141 -1.194 1.00 79.19 533 LEU A N 1
ATOM 4226 C CA . LEU A 1 533 ? 14.255 -15.981 -2.641 1.00 79.19 533 LEU A CA 1
ATOM 4227 C C . LEU A 1 533 ? 13.119 -16.679 -3.400 1.00 79.19 533 LEU A C 1
ATOM 4229 O O . LEU A 1 533 ? 12.550 -16.082 -4.302 1.00 79.19 533 LEU A O 1
ATOM 4233 N N . LYS A 1 534 ? 12.692 -17.871 -2.954 1.00 75.38 534 LYS A N 1
ATOM 4234 C CA . LYS A 1 534 ? 11.549 -18.609 -3.531 1.00 75.38 534 LYS A CA 1
ATOM 4235 C C . LYS A 1 534 ? 10.259 -17.781 -3.590 1.00 75.38 534 LYS A C 1
ATOM 4237 O O . LYS A 1 534 ? 9.488 -17.906 -4.530 1.00 75.38 534 LYS A O 1
ATOM 4242 N N . SER A 1 535 ? 10.008 -16.938 -2.585 1.00 79.56 535 SER A N 1
ATOM 4243 C CA . SER A 1 535 ? 8.835 -16.053 -2.588 1.00 79.56 535 SER A CA 1
ATOM 4244 C C . SER A 1 535 ? 8.971 -14.922 -3.600 1.00 79.56 535 SER A C 1
ATOM 4246 O O . SER A 1 535 ? 7.961 -14.429 -4.085 1.00 79.56 535 SER A O 1
ATOM 4248 N N . THR A 1 536 ? 10.198 -14.486 -3.881 1.00 81.50 536 THR A N 1
ATOM 4249 C CA . THR A 1 536 ? 10.476 -13.470 -4.892 1.00 81.50 536 THR A CA 1
ATOM 4250 C C . THR A 1 536 ? 10.464 -14.070 -6.290 1.00 81.50 536 THR A C 1
ATOM 4252 O O . THR A 1 536 ? 9.808 -13.481 -7.132 1.00 81.50 536 THR A O 1
ATOM 4255 N N . SER A 1 537 ? 11.072 -15.237 -6.544 1.00 77.56 537 SER A N 1
ATOM 4256 C CA . SER A 1 537 ? 11.049 -15.830 -7.896 1.00 77.56 537 SER A CA 1
ATOM 4257 C C . SER A 1 537 ? 9.631 -16.187 -8.311 1.00 77.56 537 SER A C 1
ATOM 4259 O O . SER A 1 537 ? 9.175 -15.658 -9.311 1.00 77.56 537 SER A O 1
ATOM 4261 N N . GLY A 1 538 ? 8.854 -16.863 -7.457 1.00 74.50 538 GLY A N 1
ATOM 4262 C CA . GLY A 1 538 ? 7.438 -17.099 -7.749 1.00 74.50 538 GLY A CA 1
ATOM 4263 C C . GLY A 1 538 ? 6.609 -15.812 -7.879 1.00 74.50 538 GLY A C 1
ATOM 4264 O O . GLY A 1 538 ? 5.549 -15.823 -8.484 1.00 74.50 538 GLY A O 1
ATOM 4265 N N . TYR A 1 539 ? 7.049 -14.680 -7.324 1.00 79.00 539 TYR A N 1
ATOM 4266 C CA . TYR A 1 539 ? 6.370 -13.399 -7.529 1.00 79.00 539 TYR A CA 1
ATOM 4267 C C . TYR A 1 539 ? 6.771 -12.736 -8.853 1.00 79.00 539 TYR A C 1
ATOM 4269 O O . TYR A 1 539 ? 5.907 -12.198 -9.536 1.00 79.00 539 TYR A O 1
ATOM 4277 N N . VAL A 1 540 ? 8.053 -12.767 -9.219 1.00 78.56 540 VAL A N 1
ATOM 4278 C CA . VAL A 1 540 ? 8.551 -12.231 -10.494 1.00 78.56 540 VAL A CA 1
ATOM 4279 C C . VAL A 1 540 ? 8.041 -13.092 -11.654 1.00 78.56 540 VAL A C 1
ATOM 4281 O O . VAL A 1 540 ? 7.523 -12.535 -12.607 1.00 78.56 540 VAL A O 1
ATOM 4284 N N . GLU A 1 541 ? 8.071 -14.421 -11.538 1.00 72.75 541 GLU A N 1
ATOM 4285 C CA . GLU A 1 541 ? 7.525 -15.372 -12.520 1.00 72.75 541 GLU A CA 1
ATOM 4286 C C . GLU A 1 541 ? 6.038 -15.128 -12.798 1.00 72.75 541 GLU A C 1
ATOM 4288 O O . GLU A 1 541 ? 5.644 -15.005 -13.951 1.00 72.75 541 GLU A O 1
ATOM 4293 N N . ASN A 1 542 ? 5.228 -14.982 -11.745 1.00 70.62 542 ASN A N 1
ATOM 4294 C CA . ASN A 1 542 ? 3.777 -14.842 -11.886 1.00 70.62 542 ASN A CA 1
ATOM 4295 C C . ASN A 1 542 ? 3.305 -13.446 -12.305 1.00 70.62 542 ASN A C 1
ATOM 4297 O O . ASN A 1 542 ? 2.161 -13.312 -12.727 1.00 70.62 542 ASN A O 1
ATOM 4301 N N . ASN A 1 543 ? 4.117 -12.405 -12.098 1.00 70.94 543 ASN A N 1
ATOM 4302 C CA . ASN A 1 543 ? 3.696 -11.030 -12.371 1.00 70.94 543 ASN A CA 1
ATOM 4303 C C . ASN A 1 543 ? 4.558 -10.374 -13.458 1.00 70.94 543 ASN A C 1
ATOM 4305 O O . ASN A 1 543 ? 4.013 -9.832 -14.403 1.00 70.94 543 ASN A O 1
ATOM 4309 N N . ILE A 1 544 ? 5.889 -10.404 -13.348 1.00 71.19 544 ILE A N 1
ATOM 4310 C CA . ILE A 1 544 ? 6.799 -9.662 -14.241 1.00 71.19 544 ILE A CA 1
ATOM 4311 C C . ILE A 1 544 ? 7.125 -10.470 -15.500 1.00 71.19 544 ILE A C 1
ATOM 4313 O O . ILE A 1 544 ? 6.968 -9.959 -16.605 1.00 71.19 544 ILE A O 1
ATOM 4317 N N . PHE A 1 545 ? 7.553 -11.727 -15.351 1.00 66.00 545 PHE A N 1
ATOM 4318 C CA . PHE A 1 545 ? 8.004 -12.534 -16.484 1.00 66.00 545 PHE A CA 1
ATOM 4319 C C . PHE A 1 545 ? 6.875 -13.011 -17.379 1.00 66.00 545 PHE A C 1
ATOM 4321 O O . PHE A 1 545 ? 7.100 -13.071 -18.575 1.00 66.00 545 PHE A O 1
ATOM 4328 N N . SER A 1 546 ? 5.685 -13.313 -16.862 1.00 60.03 546 SER A N 1
ATOM 4329 C CA . SER A 1 546 ? 4.529 -13.607 -17.719 1.00 60.03 546 SER A CA 1
ATOM 4330 C C . SER A 1 546 ? 4.260 -12.448 -18.689 1.00 60.03 546 SER A C 1
ATOM 4332 O O . SER A 1 546 ? 4.224 -12.650 -19.895 1.00 60.03 546 SER A O 1
ATOM 4334 N N . ALA A 1 547 ? 4.222 -11.210 -18.189 1.00 57.53 547 ALA A N 1
ATOM 4335 C CA . ALA A 1 547 ? 3.960 -10.030 -19.013 1.00 57.53 547 ALA A CA 1
ATOM 4336 C C . ALA A 1 547 ? 5.136 -9.628 -19.933 1.00 57.53 547 ALA A C 1
ATOM 4338 O O . ALA A 1 547 ? 4.921 -9.219 -21.075 1.00 57.53 547 ALA A O 1
ATOM 4339 N N . GLU A 1 548 ? 6.384 -9.709 -19.453 1.00 58.53 548 GLU A N 1
ATOM 4340 C CA . GLU A 1 548 ? 7.566 -9.334 -20.246 1.00 58.53 548 GLU A CA 1
ATOM 4341 C C . GLU A 1 548 ? 7.983 -10.419 -21.241 1.00 58.53 548 GLU A C 1
ATOM 4343 O O . GLU A 1 548 ? 8.368 -10.077 -22.360 1.00 58.53 548 GLU A O 1
ATOM 4348 N N . ASN A 1 549 ? 7.865 -11.705 -20.888 1.00 56.53 549 ASN A N 1
ATOM 4349 C CA . ASN A 1 549 ? 8.132 -12.794 -21.825 1.00 56.53 549 ASN A CA 1
ATOM 4350 C C . ASN A 1 549 ? 7.081 -12.831 -22.923 1.00 56.53 549 ASN A C 1
ATOM 4352 O O . ASN A 1 549 ? 7.476 -13.012 -24.062 1.00 56.53 549 ASN A O 1
ATOM 4356 N N . ASP A 1 550 ? 5.797 -12.590 -22.653 1.00 56.75 550 ASP A N 1
ATOM 4357 C CA . ASP A 1 550 ? 4.794 -12.575 -23.726 1.00 56.75 550 ASP A CA 1
ATOM 4358 C C . ASP A 1 550 ? 5.093 -11.472 -24.751 1.00 56.75 550 ASP A C 1
ATOM 4360 O O . ASP A 1 550 ? 5.065 -11.712 -25.958 1.00 56.75 550 ASP A O 1
ATOM 4364 N N . ALA A 1 551 ? 5.498 -10.282 -24.295 1.00 60.97 551 ALA A N 1
ATOM 4365 C CA . ALA A 1 551 ? 5.886 -9.188 -25.184 1.00 60.97 551 ALA A CA 1
ATOM 4366 C C . ALA A 1 551 ? 7.225 -9.443 -25.903 1.00 60.97 551 ALA A C 1
ATOM 4368 O O . ALA A 1 551 ? 7.351 -9.153 -27.094 1.00 60.97 551 ALA A O 1
ATOM 4369 N N . ALA A 1 552 ? 8.233 -9.979 -25.208 1.00 60.09 552 ALA A N 1
ATOM 4370 C CA . ALA A 1 552 ? 9.545 -10.276 -25.782 1.00 60.09 552 ALA A CA 1
ATOM 4371 C C . ALA A 1 552 ? 9.498 -11.467 -26.750 1.00 60.09 552 ALA A C 1
ATOM 4373 O O . ALA A 1 552 ? 10.099 -11.400 -27.820 1.00 60.09 552 ALA A O 1
ATOM 4374 N N . ILE A 1 553 ? 8.741 -12.516 -26.420 1.00 61.25 553 ILE A N 1
ATOM 4375 C CA . ILE A 1 553 ? 8.449 -13.657 -27.294 1.00 61.25 553 ILE A CA 1
ATOM 4376 C C . ILE A 1 553 ? 7.626 -13.175 -28.477 1.00 61.25 553 ILE A C 1
ATOM 4378 O O . ILE A 1 553 ? 7.982 -13.499 -29.600 1.00 61.25 553 ILE A O 1
ATOM 4382 N N . SER A 1 554 ? 6.594 -12.350 -28.281 1.00 64.00 554 SER A N 1
ATOM 4383 C CA . SER A 1 554 ? 5.836 -11.794 -29.404 1.00 64.00 554 SER A CA 1
ATOM 4384 C C . SER A 1 554 ? 6.737 -10.982 -30.335 1.00 64.00 554 SER A C 1
ATOM 4386 O O . SER A 1 554 ? 6.674 -11.183 -31.543 1.00 64.00 554 SER A O 1
ATOM 4388 N N . LYS A 1 555 ? 7.616 -10.116 -29.810 1.00 68.75 555 LYS A N 1
ATOM 4389 C CA . LYS A 1 555 ? 8.584 -9.354 -30.622 1.00 68.75 555 LYS A CA 1
ATOM 4390 C C . LYS A 1 555 ? 9.580 -10.259 -31.342 1.00 68.75 555 LYS A C 1
ATOM 4392 O O . LYS A 1 555 ? 9.811 -10.068 -32.530 1.00 68.75 555 LYS A O 1
ATOM 4397 N N . PHE A 1 556 ? 10.143 -11.244 -30.646 1.00 73.00 556 PHE A N 1
ATOM 4398 C CA . PHE A 1 556 ? 11.059 -12.222 -31.230 1.00 73.00 556 PHE A CA 1
ATOM 4399 C C . PHE A 1 556 ? 10.375 -13.030 -32.333 1.00 73.00 556 PHE A C 1
ATOM 4401 O O . PHE A 1 556 ? 10.891 -13.094 -33.440 1.00 73.00 556 PHE A O 1
ATOM 4408 N N . MET A 1 557 ? 9.198 -13.595 -32.064 1.00 73.56 557 MET A N 1
ATOM 4409 C CA . MET A 1 557 ? 8.433 -14.391 -33.023 1.00 73.56 557 MET A CA 1
ATOM 4410 C C . MET A 1 557 ? 8.018 -13.544 -34.225 1.00 73.56 557 MET A C 1
ATOM 4412 O O . MET A 1 557 ? 8.175 -14.002 -35.349 1.00 73.56 557 MET A O 1
ATOM 4416 N N . THR A 1 558 ? 7.578 -12.300 -34.011 1.00 77.75 558 THR A N 1
ATOM 4417 C CA . THR A 1 558 ? 7.261 -11.358 -35.099 1.00 77.75 558 THR A CA 1
ATOM 4418 C C . THR A 1 558 ? 8.495 -11.104 -35.963 1.00 77.75 558 THR A C 1
ATOM 4420 O O . THR A 1 558 ? 8.463 -11.378 -37.155 1.00 77.75 558 THR A O 1
ATOM 4423 N N . ALA A 1 559 ? 9.627 -10.722 -35.361 1.00 75.00 559 ALA A N 1
ATOM 4424 C CA . ALA A 1 559 ? 10.868 -10.467 -36.094 1.00 75.00 559 ALA A CA 1
ATOM 4425 C C . ALA A 1 559 ? 11.421 -11.717 -36.811 1.00 75.00 559 ALA A C 1
ATOM 4427 O O . ALA A 1 559 ? 11.992 -11.609 -37.897 1.00 75.00 559 ALA A O 1
ATOM 4428 N N . VAL A 1 560 ? 11.245 -12.913 -36.234 1.00 77.75 560 VAL A N 1
ATOM 4429 C CA . VAL A 1 560 ? 11.599 -14.187 -36.878 1.00 77.75 560 VAL A CA 1
ATOM 4430 C C . VAL A 1 560 ? 10.696 -14.459 -38.077 1.00 77.75 560 VAL A C 1
ATOM 4432 O O . VAL A 1 560 ? 11.211 -14.787 -39.144 1.00 77.75 560 VAL A O 1
ATOM 4435 N N . PHE A 1 561 ? 9.374 -14.330 -37.935 1.00 79.31 561 PHE A N 1
ATOM 4436 C CA . PHE A 1 561 ? 8.438 -14.577 -39.033 1.00 79.31 561 PHE A CA 1
ATOM 4437 C C . PHE A 1 561 ? 8.579 -13.547 -40.156 1.00 79.31 561 PHE A C 1
ATOM 4439 O O . PHE A 1 561 ? 8.580 -13.945 -41.319 1.00 79.31 561 PHE A O 1
ATOM 4446 N N . ASP A 1 562 ? 8.802 -12.275 -39.830 1.00 77.75 562 ASP A N 1
ATOM 4447 C CA . ASP A 1 562 ? 9.078 -11.220 -40.810 1.00 77.75 562 ASP A CA 1
ATOM 4448 C C . ASP A 1 562 ? 10.383 -11.504 -41.574 1.00 77.75 562 ASP A C 1
ATOM 4450 O O . ASP A 1 562 ? 10.426 -11.438 -42.805 1.00 77.75 562 ASP A O 1
ATOM 4454 N N . GLY A 1 563 ? 11.444 -11.911 -40.866 1.00 72.69 563 GLY A N 1
ATOM 4455 C CA . GLY A 1 563 ? 12.716 -12.299 -41.484 1.00 72.69 563 GLY A CA 1
ATOM 4456 C C . GLY A 1 563 ? 12.614 -13.559 -42.355 1.00 72.69 563 GLY A C 1
ATOM 4457 O O . GLY A 1 563 ? 13.214 -13.634 -43.431 1.00 72.69 563 GLY A O 1
ATOM 4458 N N . LEU A 1 564 ? 11.820 -14.548 -41.930 1.00 76.06 564 LEU A N 1
ATOM 4459 C CA . LEU A 1 564 ? 11.536 -15.751 -42.717 1.00 76.06 564 LEU A CA 1
ATOM 4460 C C . LEU A 1 564 ? 10.698 -15.438 -43.963 1.00 76.06 564 LEU A C 1
ATOM 4462 O O . LEU A 1 564 ? 10.971 -16.010 -45.017 1.00 76.06 564 LEU A O 1
ATOM 4466 N N . ALA A 1 565 ? 9.738 -14.512 -43.879 1.00 71.81 565 ALA A N 1
ATOM 4467 C CA . ALA A 1 565 ? 8.926 -14.080 -45.018 1.00 71.81 565 ALA A CA 1
ATOM 4468 C C . ALA A 1 565 ? 9.772 -13.423 -46.125 1.00 71.81 565 ALA A C 1
ATOM 4470 O O . ALA A 1 565 ? 9.488 -13.597 -47.309 1.00 71.81 565 ALA A O 1
ATOM 4471 N N . VAL A 1 566 ? 10.849 -12.726 -45.750 1.00 76.06 566 VAL A N 1
ATOM 4472 C CA . VAL A 1 566 ? 11.819 -12.102 -46.674 1.00 76.06 566 VAL A CA 1
ATOM 4473 C C . VAL A 1 566 ? 12.904 -13.104 -47.130 1.00 76.06 566 VAL A C 1
ATOM 4475 O O . VAL A 1 566 ? 13.725 -12.806 -47.997 1.00 76.06 566 VAL A O 1
ATOM 4478 N N . GLY A 1 567 ? 12.905 -14.329 -46.589 1.00 64.50 567 GLY A N 1
ATOM 4479 C CA . GLY A 1 567 ? 13.787 -15.424 -47.005 1.00 64.50 567 GLY A CA 1
ATOM 4480 C C . GLY A 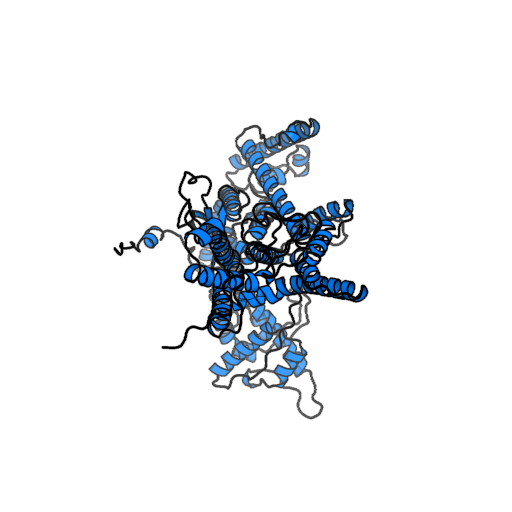1 567 ? 15.209 -15.373 -46.435 1.00 64.50 567 GLY A C 1
ATOM 4481 O O . GLY A 1 567 ? 16.076 -16.119 -46.896 1.00 64.50 567 GLY A O 1
ATOM 4482 N N . ARG A 1 568 ? 15.479 -14.520 -45.437 1.00 64.56 568 ARG A N 1
ATOM 4483 C CA . ARG A 1 568 ? 16.778 -14.437 -44.747 1.00 64.56 568 ARG A CA 1
ATOM 4484 C C . ARG A 1 568 ? 16.593 -14.10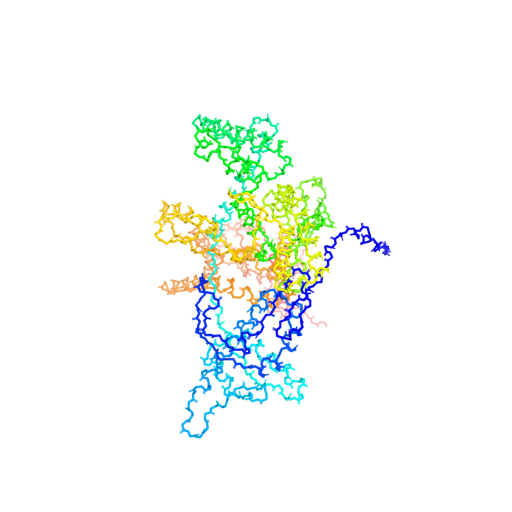0 -43.269 1.00 64.56 568 ARG A C 1
ATOM 4486 O O . ARG A 1 568 ? 16.222 -12.985 -42.923 1.00 64.56 568 ARG A O 1
ATOM 4493 N N . LEU A 1 569 ? 16.949 -15.046 -42.399 1.00 72.19 569 LEU A N 1
ATOM 4494 C CA . LEU A 1 569 ? 17.029 -14.821 -40.956 1.00 72.19 569 LEU A CA 1
ATOM 4495 C C . LEU A 1 569 ? 18.466 -14.452 -40.566 1.00 72.19 569 LEU A C 1
ATOM 4497 O O . LEU A 1 569 ? 19.354 -15.304 -40.546 1.00 72.19 569 LEU A O 1
ATOM 4501 N N . ASP A 1 570 ? 18.695 -13.180 -40.253 1.00 69.69 570 ASP A N 1
ATOM 4502 C CA . ASP A 1 570 ? 19.984 -12.690 -39.767 1.00 69.69 570 ASP A CA 1
ATOM 4503 C C . ASP A 1 570 ? 19.977 -12.587 -38.238 1.00 69.69 570 ASP A C 1
ATOM 4505 O O . ASP A 1 570 ? 19.271 -11.763 -37.657 1.00 69.69 570 ASP A O 1
ATOM 4509 N N . LEU A 1 571 ? 20.787 -13.419 -37.581 1.00 71.62 571 LEU A N 1
ATOM 4510 C CA . LEU A 1 571 ? 20.858 -13.495 -36.120 1.00 71.62 571 LEU A CA 1
ATOM 4511 C C . LEU A 1 571 ? 21.371 -12.197 -35.473 1.00 71.62 571 LEU A C 1
ATOM 4513 O O . LEU A 1 571 ? 20.984 -11.895 -34.345 1.00 71.62 571 LEU A O 1
ATOM 4517 N N . THR A 1 572 ? 22.210 -11.417 -36.164 1.00 72.25 572 THR A N 1
ATOM 4518 C CA . THR A 1 572 ? 22.718 -10.132 -35.658 1.00 72.25 572 THR A CA 1
ATOM 4519 C C . THR A 1 572 ? 21.611 -9.081 -35.657 1.00 72.25 572 THR A C 1
ATOM 4521 O O . THR A 1 572 ? 21.420 -8.384 -34.661 1.00 72.25 572 THR A O 1
ATOM 4524 N N . ILE A 1 573 ? 20.847 -9.011 -36.749 1.00 76.31 573 ILE A N 1
ATOM 4525 C CA . ILE A 1 573 ? 19.699 -8.106 -36.883 1.00 76.31 573 ILE A CA 1
ATOM 4526 C C . ILE A 1 573 ? 18.603 -8.514 -35.895 1.00 76.31 573 ILE A C 1
ATOM 4528 O O . ILE A 1 573 ? 18.080 -7.668 -35.179 1.00 76.31 573 ILE A O 1
ATOM 4532 N N . LEU A 1 574 ? 18.318 -9.813 -35.770 1.00 76.38 574 LEU A N 1
ATOM 4533 C CA . LEU A 1 574 ? 17.331 -10.334 -34.825 1.00 76.38 574 LEU A CA 1
ATOM 4534 C C . LEU A 1 574 ? 17.694 -10.010 -33.368 1.00 76.38 574 LEU A C 1
ATOM 4536 O O . LEU A 1 574 ? 16.847 -9.548 -32.607 1.00 76.38 574 LEU A O 1
ATOM 4540 N N . ALA A 1 575 ? 18.955 -10.208 -32.973 1.00 71.81 575 ALA A N 1
ATOM 4541 C CA . ALA A 1 575 ? 19.414 -9.866 -31.629 1.00 71.81 575 ALA A CA 1
ATOM 4542 C C . ALA A 1 575 ? 19.300 -8.358 -31.348 1.00 71.81 575 ALA A C 1
ATOM 4544 O O . ALA A 1 575 ? 18.896 -7.978 -30.247 1.00 71.81 575 ALA A O 1
ATOM 4545 N N . GLN A 1 576 ? 19.608 -7.513 -32.337 1.00 79.88 576 GLN A N 1
ATOM 4546 C CA . GLN A 1 576 ? 19.450 -6.062 -32.242 1.00 79.88 576 GLN A CA 1
ATOM 4547 C C . GLN A 1 576 ? 17.974 -5.662 -32.096 1.00 79.88 576 GLN A C 1
ATOM 4549 O O . GLN A 1 576 ? 17.637 -4.942 -31.157 1.00 79.88 576 GLN A O 1
ATOM 4554 N N . LEU A 1 577 ? 17.093 -6.186 -32.954 1.00 75.50 577 LEU A N 1
ATOM 4555 C CA . LEU A 1 577 ? 15.652 -5.907 -32.932 1.00 75.50 577 LEU A CA 1
ATOM 4556 C C . LEU A 1 577 ? 15.011 -6.275 -31.589 1.00 75.50 577 LEU A C 1
ATOM 4558 O O . LEU A 1 577 ? 14.192 -5.529 -31.054 1.00 75.50 577 LEU A O 1
ATOM 4562 N N . VAL A 1 578 ? 15.418 -7.408 -31.013 1.00 69.31 578 VAL A N 1
ATOM 4563 C CA . VAL A 1 578 ? 14.863 -7.911 -29.750 1.00 69.31 578 VAL A CA 1
ATOM 4564 C C . VAL A 1 578 ? 15.397 -7.144 -28.537 1.00 69.31 578 VAL A C 1
ATOM 4566 O O . VAL A 1 578 ? 14.638 -6.886 -27.605 1.00 69.31 578 VAL A O 1
ATOM 4569 N N . ARG A 1 579 ? 16.686 -6.777 -28.521 1.00 68.06 579 ARG A N 1
ATOM 4570 C CA . ARG A 1 579 ? 17.335 -6.154 -27.348 1.00 68.06 579 ARG A CA 1
ATOM 4571 C C . ARG A 1 579 ? 17.264 -4.632 -27.332 1.00 68.06 579 ARG A C 1
ATOM 4573 O O . ARG A 1 579 ? 17.182 -4.041 -26.259 1.00 68.06 579 ARG A O 1
ATOM 4580 N N . HIS A 1 580 ? 17.341 -4.007 -28.500 1.00 72.19 580 HIS A N 1
ATOM 4581 C CA . HIS A 1 580 ? 17.611 -2.576 -28.637 1.00 72.19 580 HIS A CA 1
ATOM 4582 C C . HIS A 1 580 ? 16.582 -1.840 -29.508 1.00 72.19 580 HIS A C 1
ATOM 4584 O O . HIS A 1 580 ? 16.589 -0.612 -29.523 1.00 72.19 580 HIS A O 1
ATOM 4590 N N . GLY A 1 581 ? 15.662 -2.561 -30.157 1.00 70.25 581 GLY A N 1
ATOM 4591 C CA . GLY A 1 581 ? 14.592 -1.979 -30.970 1.00 70.25 581 GLY A CA 1
ATOM 4592 C C . GLY A 1 581 ? 14.954 -1.853 -32.451 1.00 70.25 581 GLY A C 1
ATOM 4593 O O . GLY A 1 581 ? 15.859 -2.529 -32.936 1.00 70.25 581 GLY A O 1
ATOM 4594 N N . GLU A 1 582 ? 14.199 -1.029 -33.178 1.00 76.69 582 GLU A N 1
ATOM 4595 C CA . GLU A 1 582 ? 14.291 -0.897 -34.638 1.00 76.69 582 GLU A CA 1
ATOM 4596 C C . GLU A 1 582 ? 15.707 -0.537 -35.116 1.00 76.69 582 GLU A C 1
ATOM 4598 O O . GLU A 1 582 ? 16.410 0.268 -34.499 1.00 76.69 582 GLU A O 1
ATOM 4603 N N . LEU A 1 583 ? 16.131 -1.135 -36.235 1.00 73.81 583 LEU A N 1
ATOM 4604 C CA . LEU A 1 583 ? 17.363 -0.728 -36.907 1.00 73.81 583 LEU A CA 1
ATOM 4605 C C . LEU A 1 583 ? 17.128 0.569 -37.678 1.00 73.81 583 LEU A C 1
ATOM 4607 O O . LEU A 1 583 ? 16.202 0.660 -38.480 1.00 73.81 583 LEU A O 1
ATOM 4611 N N . THR A 1 584 ? 18.033 1.531 -37.519 1.00 78.56 584 THR A N 1
ATOM 4612 C CA . THR A 1 584 ? 18.122 2.661 -38.448 1.00 78.56 584 THR A CA 1
ATOM 4613 C C . THR A 1 584 ? 18.763 2.213 -39.766 1.00 78.56 584 THR A C 1
ATOM 4615 O O . THR A 1 584 ? 19.563 1.269 -39.792 1.00 78.56 584 THR A O 1
ATOM 4618 N N . GLU A 1 585 ? 18.466 2.908 -40.870 1.00 74.75 585 GLU A N 1
ATOM 4619 C CA . GLU A 1 585 ? 19.119 2.634 -42.162 1.00 74.75 585 GLU A CA 1
ATOM 4620 C C . GLU A 1 585 ? 20.645 2.760 -42.077 1.00 74.75 585 GLU A C 1
ATOM 4622 O O . GLU A 1 585 ? 21.367 1.973 -42.686 1.00 74.75 585 GLU A O 1
ATOM 4627 N N . GLU A 1 586 ? 21.147 3.687 -41.258 1.00 76.81 586 GLU A N 1
ATOM 4628 C CA . GLU A 1 586 ? 22.580 3.860 -41.014 1.00 76.81 586 GLU A CA 1
ATOM 4629 C C . GLU A 1 586 ? 23.207 2.608 -40.379 1.00 76.81 586 GLU A C 1
ATOM 4631 O O . GLU A 1 586 ? 24.260 2.142 -40.816 1.00 76.81 586 GLU A O 1
ATOM 4636 N N . MET A 1 587 ? 22.548 2.010 -39.379 1.00 75.56 587 MET A N 1
ATOM 4637 C CA . MET A 1 587 ? 23.029 0.782 -38.735 1.00 75.56 587 MET A CA 1
ATOM 4638 C C . MET A 1 587 ? 23.031 -0.402 -39.702 1.00 75.56 587 MET A C 1
ATOM 4640 O O . MET A 1 587 ? 23.963 -1.209 -39.691 1.00 75.56 587 MET A O 1
ATOM 4644 N N . HIS A 1 588 ? 22.014 -0.487 -40.561 1.00 75.31 588 HIS A N 1
ATOM 4645 C CA . HIS A 1 588 ? 21.933 -1.516 -41.591 1.00 75.31 588 HIS A CA 1
ATOM 4646 C C . HIS A 1 588 ? 23.033 -1.339 -42.653 1.00 75.31 588 HIS A C 1
ATOM 4648 O O . HIS A 1 588 ? 23.725 -2.301 -42.997 1.00 75.31 588 HIS A O 1
ATOM 4654 N N . GLY A 1 589 ? 23.266 -0.101 -43.103 1.00 75.12 589 GLY A N 1
ATOM 4655 C CA . GLY A 1 589 ? 24.338 0.256 -44.033 1.00 75.12 589 GLY A CA 1
ATOM 4656 C C . GLY A 1 589 ? 25.725 -0.073 -43.482 1.00 75.12 589 GLY A C 1
ATOM 4657 O O . GLY A 1 589 ? 26.503 -0.750 -44.152 1.00 75.12 589 GLY A O 1
ATOM 4658 N N . ARG A 1 590 ? 26.000 0.290 -42.222 1.00 75.56 590 ARG A N 1
ATOM 4659 C CA . ARG A 1 590 ? 27.267 -0.037 -41.547 1.00 75.56 590 ARG A CA 1
ATOM 4660 C C . ARG A 1 590 ? 27.486 -1.541 -41.421 1.00 75.56 590 ARG A C 1
ATOM 4662 O O . ARG A 1 590 ? 28.600 -2.015 -41.620 1.00 75.56 590 ARG A O 1
ATOM 4669 N N . LEU A 1 591 ? 26.446 -2.315 -41.106 1.00 76.06 591 LEU A N 1
ATOM 4670 C CA . LEU A 1 591 ? 26.559 -3.773 -41.007 1.00 76.06 591 LEU A CA 1
ATOM 4671 C C . LEU A 1 591 ? 26.923 -4.410 -42.358 1.00 76.06 591 LEU A C 1
ATOM 4673 O O . LEU A 1 591 ? 27.761 -5.314 -42.405 1.00 76.06 591 LEU A O 1
ATOM 4677 N N . ILE A 1 592 ? 26.319 -3.933 -43.451 1.00 75.75 592 ILE A N 1
ATOM 4678 C CA . ILE A 1 592 ? 26.647 -4.370 -44.816 1.00 75.75 592 ILE A CA 1
ATOM 4679 C C . ILE A 1 592 ? 28.086 -3.977 -45.168 1.00 75.75 592 ILE A C 1
ATOM 4681 O O . ILE A 1 592 ? 28.851 -4.822 -45.636 1.00 75.75 592 ILE A O 1
ATOM 4685 N N . GLU A 1 593 ? 28.469 -2.732 -44.884 1.00 74.19 593 GLU A N 1
ATOM 4686 C CA . GLU A 1 593 ? 29.814 -2.208 -45.117 1.00 74.19 593 GLU A CA 1
ATOM 4687 C C . GLU A 1 593 ? 30.867 -3.065 -44.403 1.00 74.19 593 GLU A C 1
ATOM 4689 O O . GLU A 1 593 ? 31.740 -3.631 -45.064 1.00 74.19 593 GLU A O 1
ATOM 4694 N N . TYR A 1 594 ? 30.727 -3.286 -43.090 1.00 71.00 594 TYR A N 1
ATOM 4695 C CA . TYR A 1 594 ? 31.658 -4.101 -42.301 1.00 71.00 594 TYR A CA 1
ATOM 4696 C C . TYR A 1 594 ? 31.767 -5.547 -42.797 1.00 71.00 594 TYR A C 1
ATOM 4698 O O . TYR A 1 594 ? 32.860 -6.118 -42.789 1.00 71.00 594 TYR A O 1
ATOM 4706 N N . ARG A 1 595 ? 30.661 -6.147 -43.254 1.00 71.38 595 ARG A N 1
ATOM 4707 C CA . ARG A 1 595 ? 30.662 -7.511 -43.812 1.00 71.38 595 ARG A CA 1
ATOM 4708 C C . ARG A 1 595 ? 31.311 -7.590 -45.195 1.00 71.38 595 ARG A C 1
ATOM 4710 O O . ARG A 1 595 ? 31.793 -8.658 -45.563 1.00 71.38 595 ARG A O 1
ATOM 4717 N N . SER A 1 596 ? 31.341 -6.486 -45.939 1.00 75.00 596 SER A N 1
ATOM 4718 C CA . SER A 1 596 ? 31.943 -6.404 -47.276 1.00 75.00 596 SER A CA 1
ATOM 4719 C C . SER A 1 596 ? 33.447 -6.089 -47.273 1.00 75.00 596 SER A C 1
ATOM 4721 O O . SER A 1 596 ? 34.101 -6.224 -48.310 1.00 75.00 596 SER A O 1
ATOM 4723 N N . LEU A 1 597 ? 34.018 -5.704 -46.122 1.00 80.75 597 LEU A N 1
ATOM 4724 C CA . LEU A 1 597 ? 35.432 -5.339 -46.023 1.00 80.75 597 LEU A CA 1
ATOM 4725 C C . LEU A 1 597 ? 36.353 -6.516 -46.364 1.00 80.75 597 LEU A C 1
ATOM 4727 O O . LEU A 1 597 ? 36.218 -7.636 -45.864 1.00 80.75 597 LEU A O 1
ATOM 4731 N N . THR A 1 598 ? 37.361 -6.230 -47.1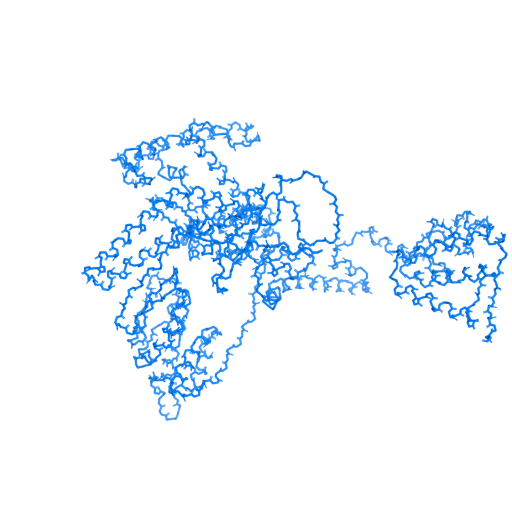86 1.00 79.75 598 THR A N 1
ATOM 4732 C CA . THR A 1 598 ? 38.389 -7.210 -47.545 1.00 79.75 598 THR A CA 1
ATOM 4733 C C . THR A 1 598 ? 39.314 -7.448 -46.352 1.00 79.75 598 THR A C 1
ATOM 4735 O O . THR A 1 598 ? 39.725 -6.506 -45.673 1.00 79.75 598 THR A O 1
ATOM 4738 N N . ARG A 1 599 ? 39.656 -8.713 -46.094 1.00 83.56 599 ARG A N 1
ATOM 4739 C CA . ARG A 1 599 ? 40.478 -9.120 -44.946 1.00 83.56 599 ARG A CA 1
ATOM 4740 C C . ARG A 1 599 ? 41.927 -9.371 -45.361 1.00 83.56 599 ARG A C 1
ATOM 4742 O O . ARG A 1 599 ? 42.185 -9.916 -46.433 1.00 83.56 599 ARG A O 1
ATOM 4749 N N . SER A 1 600 ? 42.869 -8.980 -44.508 1.00 84.62 600 SER A N 1
ATOM 4750 C CA . SER A 1 600 ? 44.297 -9.263 -44.669 1.00 84.62 600 SER A CA 1
ATOM 4751 C C . SER A 1 600 ? 44.648 -10.700 -44.253 1.00 84.62 600 SER A C 1
ATOM 4753 O O . SER A 1 600 ? 43.817 -11.417 -43.691 1.00 84.62 600 SER A O 1
ATOM 4755 N N . ARG A 1 601 ? 45.905 -11.120 -44.475 1.00 86.31 601 ARG A N 1
ATOM 4756 C CA . ARG A 1 601 ? 46.435 -12.419 -44.006 1.00 86.31 601 ARG A CA 1
ATOM 4757 C C . ARG A 1 601 ? 46.199 -12.642 -42.509 1.00 86.31 601 ARG A C 1
ATOM 4759 O O . ARG A 1 601 ? 45.878 -13.750 -42.096 1.00 86.31 601 ARG A O 1
ATOM 4766 N N . ILE A 1 602 ? 46.327 -11.586 -41.713 1.00 86.88 602 ILE A N 1
ATOM 4767 C CA . ILE A 1 602 ? 46.134 -11.627 -40.260 1.00 86.88 602 ILE A CA 1
ATOM 4768 C C . ILE A 1 602 ? 44.658 -11.461 -39.858 1.00 86.88 602 ILE A C 1
ATOM 4770 O O . ILE A 1 602 ? 44.360 -11.131 -38.717 1.00 86.88 602 ILE A O 1
ATOM 4774 N N . LYS A 1 603 ? 43.720 -11.679 -40.794 1.00 86.62 603 LYS A N 1
ATOM 4775 C CA . LYS A 1 603 ? 42.260 -11.596 -40.600 1.00 86.62 603 LYS A CA 1
ATOM 4776 C C . LYS A 1 603 ? 41.761 -10.235 -40.093 1.00 86.62 603 LYS A C 1
ATOM 4778 O O . LYS A 1 603 ? 40.656 -10.141 -39.562 1.00 86.62 603 LYS A O 1
ATOM 4783 N N . VAL A 1 604 ? 42.539 -9.173 -40.296 1.00 88.38 604 VAL A N 1
ATOM 4784 C CA . VAL A 1 604 ? 42.139 -7.789 -40.003 1.00 88.38 604 VAL A CA 1
ATOM 4785 C C . VAL A 1 604 ? 41.405 -7.230 -41.218 1.00 88.38 604 VAL A C 1
ATOM 4787 O O . VAL A 1 604 ? 41.870 -7.388 -42.349 1.00 88.38 604 VAL A O 1
ATOM 4790 N N . ALA A 1 605 ? 40.243 -6.613 -41.003 1.00 87.19 605 ALA A N 1
ATOM 4791 C CA . ALA A 1 605 ? 39.480 -5.986 -42.076 1.00 87.19 605 ALA A CA 1
ATOM 4792 C C . ALA A 1 605 ? 40.130 -4.656 -42.484 1.00 87.19 605 ALA A C 1
ATOM 4794 O O . ALA A 1 605 ? 40.703 -3.955 -41.650 1.00 87.19 605 ALA A O 1
ATOM 4795 N N . CYS A 1 606 ? 40.062 -4.314 -43.768 1.00 86.88 606 CYS A N 1
ATOM 4796 C CA . CYS A 1 606 ? 40.676 -3.106 -44.307 1.00 86.88 606 CYS A CA 1
ATOM 4797 C C . CYS A 1 606 ? 39.633 -2.214 -44.982 1.00 86.88 606 CYS A C 1
ATOM 4799 O O . CYS A 1 606 ? 38.906 -2.685 -45.858 1.00 86.88 606 CYS A O 1
ATOM 4801 N N . ALA A 1 607 ? 39.593 -0.941 -44.580 1.00 84.50 607 ALA A N 1
ATOM 4802 C CA . ALA A 1 607 ? 38.716 0.079 -45.152 1.00 84.50 607 ALA A CA 1
ATOM 4803 C C . ALA A 1 607 ? 39.129 0.472 -46.583 1.00 84.50 607 ALA A C 1
ATOM 4805 O O . ALA A 1 607 ? 38.271 0.619 -47.446 1.00 84.50 607 ALA A O 1
ATOM 4806 N N . ASP A 1 608 ? 40.435 0.571 -46.854 1.00 85.31 608 ASP A N 1
ATOM 4807 C CA . ASP A 1 608 ? 40.970 0.814 -48.197 1.00 85.31 608 ASP A CA 1
ATOM 4808 C C . ASP A 1 608 ? 42.271 0.027 -48.419 1.00 85.31 608 ASP A C 1
ATOM 4810 O O . ASP A 1 608 ? 43.322 0.314 -47.840 1.00 85.31 608 ASP A O 1
ATOM 4814 N N . VAL A 1 609 ? 42.175 -1.005 -49.263 1.00 85.12 609 VAL A N 1
ATOM 4815 C CA . VAL A 1 609 ? 43.281 -1.913 -49.606 1.00 85.12 609 VAL A CA 1
ATOM 4816 C C . VAL A 1 609 ? 44.145 -1.369 -50.748 1.00 85.12 609 VAL A C 1
ATOM 4818 O O . VAL A 1 609 ? 45.259 -1.862 -50.927 1.00 85.12 609 VAL A O 1
ATOM 4821 N N . ARG A 1 610 ? 43.644 -0.413 -51.541 1.00 85.88 610 ARG A N 1
ATOM 4822 C CA . ARG A 1 610 ? 44.334 0.116 -52.731 1.00 85.88 610 ARG A CA 1
ATOM 4823 C C . ARG A 1 610 ? 45.136 1.385 -52.463 1.00 85.88 610 ARG A C 1
ATOM 4825 O O . ARG A 1 610 ? 45.904 1.796 -53.325 1.00 85.88 610 ARG A O 1
ATOM 4832 N N . THR A 1 611 ? 44.965 1.954 -51.275 1.00 86.62 611 THR A N 1
ATOM 4833 C CA . THR A 1 611 ? 45.677 3.153 -50.832 1.00 86.62 611 THR A CA 1
ATOM 4834 C C . THR A 1 611 ? 46.232 2.943 -49.416 1.00 86.62 611 THR A C 1
ATOM 4836 O O . THR A 1 611 ? 45.774 3.575 -48.459 1.00 86.62 611 THR A O 1
ATOM 4839 N N . PRO A 1 612 ? 47.167 1.990 -49.213 1.00 86.25 612 PRO A N 1
ATOM 4840 C CA . PRO A 1 612 ? 47.790 1.810 -47.914 1.00 86.25 612 PRO A CA 1
ATOM 4841 C C . PRO A 1 612 ? 48.644 3.039 -47.546 1.00 86.25 612 PRO A C 1
ATOM 4843 O O . PRO A 1 612 ? 49.294 3.633 -48.406 1.00 86.25 612 PRO A O 1
ATOM 4846 N N . PRO A 1 613 ? 48.686 3.407 -46.259 1.00 86.19 613 PRO A N 1
ATOM 4847 C CA . PRO A 1 613 ? 49.570 4.449 -45.748 1.00 86.19 613 PRO A CA 1
ATOM 4848 C C . PRO A 1 613 ? 51.053 4.149 -46.009 1.00 86.19 613 PRO A C 1
ATOM 4850 O O . PRO A 1 613 ? 51.495 3.004 -45.887 1.00 86.19 613 PRO A O 1
ATOM 4853 N N . ILE A 1 614 ? 51.842 5.193 -46.288 1.00 83.38 614 ILE A N 1
ATOM 4854 C CA . ILE A 1 614 ? 53.267 5.070 -46.650 1.00 83.38 614 ILE A CA 1
ATOM 4855 C C . ILE A 1 614 ? 54.122 4.412 -45.554 1.00 83.38 614 ILE A C 1
ATOM 4857 O O . ILE A 1 614 ? 55.114 3.755 -45.839 1.00 83.38 614 ILE A O 1
ATOM 4861 N N . ASN A 1 615 ? 53.728 4.530 -44.283 1.00 81.44 615 ASN A N 1
ATOM 4862 C CA . ASN A 1 615 ? 54.399 3.867 -43.161 1.00 81.44 615 ASN A CA 1
ATOM 4863 C C . ASN A 1 615 ? 54.176 2.338 -43.140 1.00 81.44 615 ASN A C 1
ATOM 4865 O O . ASN A 1 615 ? 54.991 1.610 -42.558 1.00 81.44 615 ASN A O 1
ATOM 4869 N N . VAL A 1 616 ? 53.104 1.851 -43.778 1.00 83.31 616 VAL A N 1
ATOM 4870 C CA . VAL A 1 616 ? 52.690 0.436 -43.829 1.00 83.31 616 VAL A CA 1
ATOM 4871 C C . VAL A 1 616 ? 53.204 -0.266 -45.091 1.00 83.31 616 VAL A C 1
ATOM 4873 O O . VAL A 1 616 ? 53.638 -1.419 -45.015 1.00 83.31 616 VAL A O 1
ATOM 4876 N N . ASP A 1 617 ? 53.168 0.413 -46.239 1.00 84.12 617 ASP A N 1
ATOM 4877 C CA . ASP A 1 617 ? 53.654 -0.084 -47.535 1.00 84.12 617 ASP A CA 1
ATOM 4878 C C . ASP A 1 617 ? 54.387 1.052 -48.286 1.00 84.12 617 ASP A C 1
ATOM 4880 O O . ASP A 1 617 ? 53.768 1.755 -49.084 1.00 84.12 617 ASP A O 1
ATOM 4884 N N . PRO A 1 618 ? 55.683 1.299 -47.986 1.00 81.94 618 PRO A N 1
ATOM 4885 C CA . PRO A 1 618 ? 56.435 2.425 -48.555 1.00 81.94 618 PRO A CA 1
ATOM 4886 C C . PRO A 1 618 ? 56.598 2.366 -50.079 1.00 81.94 618 PRO A C 1
ATOM 4888 O O . PRO A 1 618 ? 56.624 3.406 -50.730 1.00 81.94 618 PRO A O 1
ATOM 4891 N N . ASP A 1 619 ? 56.665 1.156 -50.640 1.00 83.31 619 ASP A N 1
ATOM 4892 C CA . ASP A 1 619 ? 56.902 0.901 -52.067 1.00 83.31 619 ASP A CA 1
ATOM 4893 C C . ASP A 1 619 ? 55.595 0.581 -52.821 1.00 83.31 619 ASP A C 1
ATOM 4895 O O . ASP A 1 619 ? 55.582 -0.129 -53.835 1.00 83.31 619 ASP A O 1
ATOM 4899 N N . HIS A 1 620 ? 54.460 1.072 -52.310 1.00 85.94 620 HIS A N 1
ATOM 4900 C CA . HIS A 1 620 ? 53.150 0.758 -52.861 1.00 85.94 620 HIS A CA 1
ATOM 4901 C C . HIS A 1 620 ? 52.965 1.304 -54.286 1.00 85.94 620 HIS A C 1
ATOM 4903 O O . HIS A 1 620 ? 53.135 2.492 -54.551 1.00 85.94 620 HIS A O 1
ATOM 4909 N N . THR A 1 621 ? 52.538 0.441 -55.213 1.00 85.00 621 THR A N 1
ATOM 4910 C CA . THR A 1 621 ? 52.126 0.868 -56.559 1.00 85.00 621 THR A CA 1
ATOM 4911 C C . THR A 1 621 ? 50.646 1.235 -56.561 1.00 85.00 621 THR A C 1
ATOM 4913 O O . THR A 1 621 ? 49.808 0.370 -56.304 1.00 85.00 621 THR A O 1
ATOM 4916 N N . GLU A 1 622 ? 50.331 2.477 -56.927 1.00 80.25 622 GLU A N 1
ATOM 4917 C CA . GLU A 1 622 ? 48.965 3.010 -56.953 1.00 80.25 622 GLU A CA 1
ATOM 4918 C C . GLU A 1 622 ? 47.970 2.070 -57.665 1.00 80.25 622 GLU A C 1
ATOM 4920 O O . GLU A 1 622 ? 48.215 1.568 -58.767 1.00 80.25 622 GLU A O 1
ATOM 4925 N N . GLY A 1 623 ? 46.846 1.783 -57.000 1.00 76.75 623 GLY A N 1
ATOM 4926 C CA . GLY A 1 623 ? 45.763 0.945 -57.522 1.00 76.75 623 GLY A CA 1
ATOM 4927 C C . GLY A 1 623 ? 45.933 -0.568 -57.327 1.00 76.75 623 GLY A C 1
ATOM 4928 O O . GLY A 1 623 ? 44.959 -1.309 -57.520 1.00 76.75 623 GLY A O 1
ATOM 4929 N N . LYS A 1 624 ? 47.111 -1.057 -56.910 1.00 84.56 624 LYS A N 1
ATOM 4930 C CA . LYS A 1 624 ? 47.298 -2.466 -56.511 1.00 84.56 624 LYS A CA 1
ATOM 4931 C C . LYS A 1 624 ? 46.824 -2.694 -55.078 1.00 84.56 624 LYS A C 1
ATOM 4933 O O . LYS A 1 624 ? 46.600 -1.764 -54.322 1.00 84.56 624 LYS A O 1
ATOM 4938 N N . ARG A 1 625 ? 46.623 -3.954 -54.686 1.00 85.69 625 ARG A N 1
ATOM 4939 C CA . ARG A 1 625 ? 46.303 -4.285 -53.288 1.00 85.69 625 ARG A CA 1
ATOM 4940 C C . ARG A 1 625 ? 47.565 -4.191 -52.430 1.00 85.69 625 ARG A C 1
ATOM 4942 O O . ARG A 1 625 ? 48.638 -4.560 -52.896 1.00 85.69 625 ARG A O 1
ATOM 4949 N N . CYS A 1 626 ? 47.421 -3.737 -51.187 1.00 85.75 626 CYS A N 1
ATOM 4950 C CA . CYS A 1 626 ? 48.489 -3.774 -50.190 1.00 85.75 626 CYS A CA 1
ATOM 4951 C C . CYS A 1 626 ? 49.021 -5.208 -50.027 1.00 85.75 626 CYS A C 1
ATOM 4953 O O . CYS A 1 626 ? 48.262 -6.115 -49.672 1.00 85.75 626 CYS A O 1
ATOM 4955 N N . ASN A 1 627 ? 50.319 -5.394 -50.274 1.00 82.31 627 ASN A N 1
ATOM 4956 C CA . ASN A 1 627 ? 50.969 -6.709 -50.260 1.00 82.31 627 ASN A CA 1
ATOM 4957 C C . ASN A 1 627 ? 51.696 -7.006 -48.942 1.00 82.31 627 ASN A C 1
ATOM 4959 O O . ASN A 1 627 ? 51.969 -8.166 -48.639 1.00 82.31 627 ASN A O 1
ATOM 4963 N N . THR A 1 628 ? 52.016 -5.981 -48.146 1.00 81.81 628 THR A N 1
ATOM 4964 C CA . THR A 1 628 ? 52.788 -6.153 -46.905 1.00 81.81 628 THR A CA 1
ATOM 4965 C C . THR A 1 628 ? 51.960 -6.799 -45.793 1.00 81.81 628 THR A C 1
ATOM 4967 O O . THR A 1 628 ? 52.509 -7.496 -44.945 1.00 81.81 628 THR A O 1
ATOM 4970 N N . HIS A 1 629 ? 50.634 -6.600 -45.794 1.00 84.50 629 HIS A N 1
ATOM 4971 C CA . HIS A 1 629 ? 49.693 -7.105 -44.781 1.00 84.50 629 HIS A CA 1
ATOM 4972 C C . HIS A 1 629 ? 50.058 -6.755 -43.322 1.00 84.50 629 HIS A C 1
ATOM 4974 O O . HIS A 1 629 ? 49.578 -7.403 -42.390 1.00 84.50 629 HIS A O 1
ATOM 4980 N N . ARG A 1 630 ? 50.853 -5.700 -43.103 1.00 86.56 630 ARG A N 1
ATOM 4981 C CA . ARG A 1 630 ? 51.315 -5.249 -41.779 1.00 86.56 630 ARG A CA 1
ATOM 4982 C C . ARG A 1 630 ? 50.294 -4.336 -41.097 1.00 86.56 630 ARG A C 1
ATOM 4984 O O . ARG A 1 630 ? 50.599 -3.205 -40.735 1.00 86.56 630 ARG A O 1
ATOM 4991 N N . CYS A 1 631 ? 49.051 -4.801 -40.945 1.00 88.50 631 CYS A N 1
ATOM 4992 C CA . CYS A 1 631 ? 47.955 -3.955 -40.444 1.00 88.50 631 CYS A CA 1
ATOM 4993 C C . CYS A 1 631 ? 48.139 -3.506 -38.981 1.00 88.50 631 CYS A C 1
ATOM 4995 O O . CYS A 1 631 ? 47.505 -2.541 -38.571 1.00 88.50 631 CYS A O 1
ATOM 4997 N N . LEU A 1 632 ? 49.004 -4.179 -38.214 1.00 87.62 632 LEU A N 1
ATOM 4998 C CA . LEU A 1 632 ? 49.348 -3.825 -36.830 1.00 87.62 632 LEU A CA 1
ATOM 4999 C C . LEU A 1 632 ? 50.367 -2.675 -36.736 1.00 87.62 632 LEU A C 1
ATOM 5001 O O . LEU A 1 632 ? 50.563 -2.117 -35.665 1.00 87.62 632 LEU A O 1
ATOM 5005 N N . LYS A 1 633 ? 50.986 -2.278 -37.853 1.00 84.12 633 LYS A N 1
ATOM 5006 C CA . LYS A 1 633 ? 51.964 -1.186 -37.910 1.00 84.12 633 LYS A CA 1
ATOM 5007 C C . LYS A 1 633 ? 51.265 0.173 -38.057 1.00 84.12 633 LYS A C 1
ATOM 5009 O O . LYS A 1 633 ? 51.403 0.829 -39.085 1.00 84.12 633 LYS A O 1
ATOM 5014 N N . GLU A 1 634 ? 50.464 0.548 -37.058 1.00 82.81 634 GLU A N 1
ATOM 5015 C CA . GLU A 1 634 ? 49.744 1.837 -36.994 1.00 82.81 634 GLU A CA 1
ATOM 5016 C C . GLU A 1 634 ? 48.963 2.165 -38.287 1.00 82.81 634 GLU A C 1
ATOM 5018 O O . GLU A 1 634 ? 49.031 3.272 -38.825 1.00 82.81 634 GLU A O 1
ATOM 5023 N N . CYS A 1 635 ? 48.244 1.183 -38.842 1.00 86.00 635 CYS A N 1
ATOM 5024 C CA . CYS A 1 635 ? 47.502 1.369 -40.087 1.00 86.00 635 CYS A CA 1
ATOM 5025 C C . CYS A 1 635 ? 46.121 2.009 -39.826 1.00 86.00 635 CYS A C 1
ATOM 5027 O O . CYS A 1 635 ? 45.233 1.315 -39.325 1.00 86.00 635 CYS A O 1
ATOM 5029 N N . PRO A 1 636 ? 45.858 3.273 -40.221 1.00 84.62 636 PRO A N 1
ATOM 5030 C CA . PRO A 1 636 ? 44.536 3.904 -40.093 1.00 84.62 636 PRO A CA 1
ATOM 5031 C C . PRO A 1 636 ? 43.407 3.179 -40.842 1.00 84.62 636 PRO A C 1
ATOM 5033 O O . PRO A 1 636 ? 42.236 3.304 -40.472 1.00 84.62 636 PRO A O 1
ATOM 5036 N N . ASN A 1 637 ? 43.734 2.388 -41.869 1.00 86.75 637 ASN A N 1
ATOM 5037 C CA . ASN A 1 637 ? 42.745 1.632 -42.641 1.00 86.75 637 ASN A CA 1
ATOM 5038 C C . ASN A 1 637 ? 42.359 0.305 -41.965 1.00 86.75 637 ASN A C 1
ATOM 5040 O O . ASN A 1 637 ? 41.414 -0.347 -42.412 1.00 86.75 637 ASN A O 1
ATOM 5044 N N . ALA A 1 638 ? 43.059 -0.108 -40.902 1.00 87.38 638 ALA A N 1
ATOM 5045 C CA . ALA A 1 638 ? 42.778 -1.349 -40.191 1.00 87.38 638 ALA A CA 1
ATOM 5046 C C . ALA A 1 638 ? 41.493 -1.250 -39.353 1.00 87.38 638 ALA A C 1
ATOM 5048 O O . ALA A 1 638 ? 41.219 -0.249 -38.685 1.00 87.38 638 ALA A O 1
ATOM 5049 N N . ARG A 1 639 ? 40.688 -2.312 -39.383 1.00 87.75 639 ARG A N 1
ATOM 5050 C CA . ARG A 1 639 ? 39.500 -2.509 -38.548 1.00 87.75 639 ARG A CA 1
ATOM 5051 C C . ARG A 1 639 ? 39.610 -3.876 -37.881 1.00 87.75 639 ARG A C 1
ATOM 5053 O O . ARG A 1 639 ? 39.592 -4.909 -38.554 1.00 87.75 639 ARG A O 1
ATOM 5060 N N . PHE A 1 640 ? 39.765 -3.869 -36.563 1.00 87.19 640 PHE A N 1
ATOM 5061 C CA . PHE A 1 640 ? 39.913 -5.076 -35.754 1.00 87.19 640 PHE A CA 1
ATOM 5062 C C . PHE A 1 640 ? 38.530 -5.619 -35.390 1.00 87.19 640 PHE A C 1
ATOM 5064 O O . PHE A 1 640 ? 37.709 -4.898 -34.827 1.00 87.19 640 PHE A O 1
ATOM 5071 N N . LEU A 1 641 ? 38.263 -6.870 -35.762 1.00 83.19 641 LEU A N 1
ATOM 5072 C CA . LEU A 1 641 ? 36.986 -7.550 -35.542 1.00 83.19 641 LEU A CA 1
ATOM 5073 C C . LEU A 1 641 ? 37.188 -8.749 -34.605 1.00 83.19 641 LEU A C 1
ATOM 5075 O O . LEU A 1 641 ? 38.315 -9.236 -34.507 1.00 83.19 641 LEU A O 1
ATOM 5079 N N . PRO A 1 642 ? 36.131 -9.298 -33.975 1.00 80.31 642 PRO A N 1
ATOM 5080 C CA . PRO A 1 642 ? 36.246 -10.508 -33.158 1.00 80.31 642 PRO A CA 1
ATOM 5081 C C . PRO A 1 642 ? 36.962 -11.671 -33.871 1.00 80.31 642 PRO A C 1
ATOM 5083 O O . PRO A 1 642 ? 37.731 -12.408 -33.257 1.00 80.31 642 PRO A O 1
ATOM 5086 N N . GLU A 1 643 ? 36.783 -11.809 -35.188 1.00 83.00 643 GLU A N 1
ATOM 5087 C CA . GLU A 1 643 ? 37.427 -12.843 -36.007 1.00 83.00 643 GLU A CA 1
ATOM 5088 C C . GLU A 1 643 ? 38.925 -12.597 -36.270 1.00 83.00 643 GLU A C 1
ATOM 5090 O O . GLU A 1 643 ? 39.617 -13.495 -36.761 1.00 83.00 643 GLU A O 1
ATOM 5095 N N . SER A 1 644 ? 39.438 -11.399 -35.967 1.00 89.00 644 SER A N 1
ATOM 5096 C CA . SER A 1 644 ? 40.850 -11.034 -36.129 1.00 89.00 644 SER A CA 1
ATOM 5097 C C . SER A 1 644 ? 41.749 -11.642 -35.046 1.00 89.00 644 SER A C 1
ATOM 5099 O O . SER A 1 644 ? 42.950 -11.756 -35.282 1.00 89.00 644 SER A O 1
ATOM 5101 N N . LEU A 1 645 ? 41.190 -12.088 -33.911 1.00 91.69 645 LEU A N 1
ATOM 5102 C CA . LEU A 1 645 ? 41.924 -12.656 -32.769 1.00 91.69 645 LEU A CA 1
ATOM 5103 C C . LEU A 1 645 ? 42.995 -13.674 -33.185 1.00 91.69 645 LEU A C 1
ATOM 5105 O O . LEU A 1 645 ? 44.172 -13.518 -32.872 1.00 91.69 645 LEU A O 1
ATOM 5109 N N . ASP A 1 646 ? 42.584 -14.701 -33.929 1.00 91.81 646 ASP A N 1
ATOM 5110 C CA . ASP A 1 646 ? 43.450 -15.805 -34.352 1.00 91.81 646 ASP A CA 1
ATOM 5111 C C . ASP A 1 646 ? 44.617 -15.323 -35.230 1.00 91.81 646 ASP A C 1
ATOM 5113 O O . ASP A 1 646 ? 45.746 -15.782 -35.086 1.00 91.81 646 ASP A O 1
ATOM 5117 N N . GLY A 1 647 ? 44.363 -14.358 -36.117 1.00 91.62 647 GLY A N 1
ATOM 5118 C CA . GLY A 1 647 ? 45.383 -13.824 -37.018 1.00 91.62 647 GLY A CA 1
ATOM 5119 C C . GLY A 1 647 ? 46.344 -12.839 -36.345 1.00 91.62 647 GLY A C 1
ATOM 5120 O O . GLY A 1 647 ? 47.521 -12.809 -36.704 1.00 91.62 647 GLY A O 1
ATOM 5121 N N . ILE A 1 648 ? 45.878 -12.075 -35.352 1.00 93.00 648 ILE A N 1
ATOM 5122 C CA . ILE A 1 648 ? 46.733 -11.208 -34.527 1.00 93.00 648 ILE A CA 1
ATOM 5123 C C . ILE A 1 648 ? 47.625 -12.070 -33.628 1.00 93.00 648 ILE A C 1
ATOM 5125 O O . ILE A 1 648 ? 48.833 -11.855 -33.598 1.00 93.00 648 ILE A O 1
ATOM 5129 N N . ALA A 1 649 ? 47.062 -13.095 -32.976 1.00 94.44 649 ALA A N 1
ATOM 5130 C CA . ALA A 1 649 ? 47.825 -14.048 -32.171 1.00 94.44 649 ALA A CA 1
ATOM 5131 C C . ALA A 1 649 ? 48.907 -14.760 -33.001 1.00 94.44 649 ALA A C 1
ATOM 5133 O O . ALA A 1 649 ? 50.056 -14.834 -32.573 1.00 94.44 649 ALA A O 1
ATOM 5134 N N . MET A 1 650 ? 48.572 -15.200 -34.222 1.00 94.38 650 MET A N 1
ATOM 5135 C CA . MET A 1 650 ? 49.550 -15.735 -35.176 1.00 94.38 650 MET A CA 1
ATOM 5136 C C . MET A 1 650 ? 50.681 -14.737 -35.449 1.00 94.38 650 MET A C 1
ATOM 5138 O O . MET A 1 650 ? 51.850 -15.110 -35.411 1.00 94.38 650 MET A O 1
ATOM 5142 N N . ARG A 1 651 ? 50.346 -13.472 -35.733 1.00 93.62 651 ARG A N 1
ATOM 5143 C CA . ARG A 1 651 ? 51.332 -12.454 -36.110 1.00 93.62 651 ARG A CA 1
ATOM 5144 C C . ARG A 1 651 ? 52.259 -12.068 -34.960 1.00 93.62 651 ARG A C 1
ATOM 5146 O O . ARG A 1 651 ? 53.442 -11.870 -35.200 1.00 93.62 651 ARG A O 1
ATOM 5153 N N . VAL A 1 652 ? 51.746 -11.993 -33.735 1.00 94.00 652 VAL A N 1
ATOM 5154 C CA . VAL A 1 652 ? 52.555 -11.741 -32.532 1.00 94.00 652 VAL A CA 1
ATOM 5155 C C . VAL A 1 652 ? 53.588 -12.853 -32.339 1.00 94.00 652 VAL A C 1
ATOM 5157 O O . VAL A 1 652 ? 54.768 -12.560 -32.176 1.00 94.00 652 VAL A O 1
ATOM 5160 N N . GLU A 1 653 ? 53.190 -14.124 -32.450 1.00 94.19 653 GLU A N 1
ATOM 5161 C CA . GLU A 1 653 ? 54.139 -15.241 -32.328 1.00 94.19 653 GLU A CA 1
ATOM 5162 C C . GLU A 1 653 ? 55.126 -15.301 -33.514 1.00 94.19 653 GLU A C 1
ATOM 5164 O O . GLU A 1 653 ? 56.297 -15.615 -33.317 1.00 94.19 653 GLU A O 1
ATOM 5169 N N . GLU A 1 654 ? 54.711 -14.935 -34.736 1.00 91.62 654 GLU A N 1
ATOM 5170 C CA . GLU A 1 654 ? 55.646 -14.742 -35.858 1.00 91.62 654 GLU A CA 1
ATOM 5171 C C . GLU A 1 654 ? 56.694 -13.663 -35.540 1.00 91.62 654 GLU A C 1
ATOM 5173 O O . GLU A 1 654 ? 57.873 -13.866 -35.813 1.00 91.62 654 GLU A O 1
ATOM 5178 N N . LEU A 1 655 ? 56.283 -12.525 -34.970 1.00 91.38 655 LEU A N 1
ATOM 5179 C CA . LEU A 1 655 ? 57.174 -11.408 -34.642 1.00 91.38 655 LEU A CA 1
ATOM 5180 C C . LEU A 1 655 ? 58.173 -11.770 -33.539 1.00 91.38 655 LEU A C 1
ATOM 5182 O O . LEU A 1 655 ? 59.341 -11.421 -33.673 1.00 91.38 655 LEU A O 1
ATOM 5186 N N . MET A 1 656 ? 57.759 -12.529 -32.520 1.00 91.00 656 MET A N 1
ATOM 5187 C CA . MET A 1 656 ? 58.681 -13.065 -31.506 1.00 91.00 656 MET A CA 1
ATOM 5188 C C . MET A 1 656 ? 59.747 -13.978 -32.126 1.00 91.00 656 MET A C 1
ATOM 5190 O O . MET A 1 656 ? 60.915 -13.937 -31.766 1.00 91.00 656 MET A O 1
ATOM 5194 N N . VAL A 1 657 ? 59.376 -14.789 -33.115 1.00 89.56 657 VAL A N 1
ATOM 5195 C CA . VAL A 1 657 ? 60.351 -15.644 -33.806 1.00 89.56 657 VAL A CA 1
ATOM 5196 C C . VAL A 1 657 ? 61.275 -14.815 -34.701 1.00 89.56 657 VAL A C 1
ATOM 5198 O O . VAL A 1 657 ? 62.465 -15.106 -34.808 1.00 89.56 657 VAL A O 1
ATOM 5201 N N . ILE A 1 658 ? 60.755 -13.760 -35.334 1.00 87.00 658 ILE A N 1
ATOM 5202 C CA . ILE A 1 658 ? 61.558 -12.830 -36.137 1.00 87.00 658 ILE A CA 1
ATOM 5203 C C . ILE A 1 658 ? 62.562 -12.071 -35.253 1.00 87.00 658 ILE A C 1
ATOM 5205 O O . ILE A 1 658 ? 63.692 -11.879 -35.701 1.00 87.00 658 ILE A O 1
ATOM 5209 N N . SER A 1 659 ? 62.212 -11.693 -34.014 1.00 86.75 659 SER A N 1
ATOM 5210 C CA . SER A 1 659 ? 63.146 -10.992 -33.114 1.00 86.75 659 SER A CA 1
ATOM 5211 C C . SER A 1 659 ? 64.364 -11.834 -32.765 1.00 86.75 659 SER A C 1
ATOM 5213 O O . SER A 1 659 ? 65.461 -11.297 -32.647 1.00 86.75 659 SER A O 1
ATOM 5215 N N . ASP A 1 660 ? 64.186 -13.150 -32.671 1.00 84.94 660 ASP A N 1
ATOM 5216 C CA . ASP A 1 660 ? 65.261 -14.070 -32.303 1.00 84.94 660 ASP A CA 1
ATOM 5217 C C . ASP A 1 660 ? 66.189 -14.411 -33.483 1.00 84.94 660 ASP A C 1
ATOM 5219 O O . ASP A 1 660 ? 67.310 -14.873 -33.279 1.00 84.94 660 ASP A O 1
ATOM 5223 N N . ASN A 1 661 ? 65.736 -14.200 -34.726 1.00 80.81 661 ASN A N 1
ATOM 5224 C CA . ASN A 1 661 ? 66.415 -14.685 -35.937 1.00 80.81 661 ASN A CA 1
ATOM 5225 C C . ASN A 1 661 ? 66.912 -13.575 -36.878 1.00 80.81 661 ASN A C 1
ATOM 5227 O O . ASN A 1 661 ? 67.572 -13.865 -37.877 1.00 80.81 661 ASN A O 1
ATOM 5231 N N . VAL A 1 662 ? 66.609 -12.308 -36.591 1.00 81.06 662 VAL A N 1
ATOM 5232 C CA . VAL A 1 662 ? 67.011 -11.154 -37.409 1.00 81.06 662 VAL A CA 1
ATOM 5233 C C . VAL A 1 662 ? 67.936 -10.240 -36.603 1.00 81.06 662 VAL A C 1
ATOM 5235 O O . VAL A 1 662 ? 67.805 -10.111 -35.391 1.00 81.06 662 VAL A O 1
ATOM 5238 N N . SER A 1 663 ? 68.899 -9.592 -37.268 1.00 78.19 663 SER A N 1
ATOM 5239 C CA . SER A 1 663 ? 69.795 -8.647 -36.592 1.00 78.19 663 SER A CA 1
ATOM 5240 C C . SER A 1 663 ? 69.021 -7.460 -36.010 1.00 78.19 663 SER A C 1
ATOM 5242 O O . SER A 1 663 ? 68.042 -6.996 -36.593 1.00 78.19 663 SER A O 1
ATOM 5244 N N . ILE A 1 664 ? 69.505 -6.913 -34.892 1.00 76.38 664 ILE A N 1
ATOM 5245 C CA . ILE A 1 664 ? 68.881 -5.765 -34.208 1.00 76.38 664 ILE A CA 1
ATOM 5246 C C . ILE A 1 664 ? 68.705 -4.564 -35.159 1.00 76.38 664 ILE A C 1
ATOM 5248 O O . ILE A 1 664 ? 67.684 -3.880 -35.114 1.00 76.38 664 ILE A O 1
ATOM 5252 N N . ASP A 1 665 ? 69.661 -4.334 -36.067 1.00 72.06 665 ASP A N 1
ATOM 5253 C CA . ASP A 1 665 ? 69.584 -3.261 -37.069 1.00 72.06 665 ASP A CA 1
ATOM 5254 C C . ASP A 1 665 ? 68.434 -3.478 -38.072 1.00 72.06 665 ASP A C 1
ATOM 5256 O O . ASP A 1 665 ? 67.666 -2.557 -38.353 1.00 72.06 665 ASP A O 1
ATOM 5260 N N . ALA A 1 666 ? 68.254 -4.706 -38.570 1.00 75.62 666 ALA A N 1
ATOM 5261 C CA . ALA A 1 666 ? 67.147 -5.042 -39.465 1.00 75.62 666 ALA A CA 1
ATOM 5262 C C . ALA A 1 666 ? 65.794 -5.094 -38.730 1.00 75.62 666 ALA A C 1
ATOM 5264 O O . ALA A 1 666 ? 64.770 -4.717 -39.306 1.00 75.62 666 ALA A O 1
ATOM 5265 N N . TRP A 1 667 ? 65.790 -5.483 -37.451 1.00 81.44 667 TRP A N 1
ATOM 5266 C CA . TRP A 1 667 ? 64.614 -5.448 -36.582 1.00 81.44 667 TRP A CA 1
ATOM 5267 C C . TRP A 1 667 ? 64.082 -4.018 -36.404 1.00 81.44 667 TRP A C 1
ATOM 5269 O O . TRP A 1 667 ? 62.909 -3.748 -36.679 1.00 81.44 667 TRP A O 1
ATOM 5279 N N . GLY A 1 668 ? 64.971 -3.088 -36.034 1.00 77.06 668 GLY A N 1
ATOM 5280 C CA . GLY A 1 668 ? 64.638 -1.677 -35.830 1.00 77.06 668 GLY A CA 1
ATOM 5281 C C . GLY A 1 668 ? 64.257 -0.955 -37.124 1.00 77.06 668 GLY A C 1
ATOM 5282 O O . GLY A 1 668 ? 63.221 -0.295 -37.180 1.00 77.06 668 GLY A O 1
ATOM 5283 N N . LYS A 1 669 ? 65.027 -1.127 -38.211 1.00 79.06 669 LYS A N 1
ATOM 5284 C CA . LYS A 1 669 ? 64.695 -0.523 -39.521 1.00 79.06 669 LYS A CA 1
ATOM 5285 C C . LYS A 1 669 ? 63.376 -1.044 -40.091 1.00 79.06 669 LYS A C 1
ATOM 5287 O O . LYS A 1 669 ? 62.651 -0.303 -40.752 1.00 79.06 669 LYS A O 1
ATOM 5292 N N . GLY A 1 670 ? 63.043 -2.307 -39.819 1.00 77.19 670 GLY A N 1
ATOM 5293 C CA . GLY A 1 670 ? 61.773 -2.913 -40.206 1.00 77.19 670 GLY A CA 1
ATOM 5294 C C . GLY A 1 670 ? 60.569 -2.387 -39.420 1.00 77.19 670 GLY A C 1
ATOM 5295 O O . GLY A 1 670 ? 59.437 -2.542 -39.886 1.00 77.19 670 GLY A O 1
ATOM 5296 N N . GLY A 1 671 ? 60.768 -1.754 -38.261 1.00 81.69 671 GLY A N 1
ATOM 5297 C CA . GLY A 1 671 ? 59.690 -1.323 -37.368 1.00 81.69 671 GLY A CA 1
ATOM 5298 C C . GLY A 1 671 ? 58.851 -2.494 -36.846 1.00 81.69 671 GLY A C 1
ATOM 5299 O O . GLY A 1 671 ? 57.622 -2.404 -36.834 1.00 81.69 671 GLY A O 1
ATOM 5300 N N . TYR A 1 672 ? 59.485 -3.641 -36.580 1.00 87.19 672 TYR A N 1
ATOM 5301 C CA . TYR A 1 672 ? 58.818 -4.839 -36.049 1.00 87.19 672 TYR A CA 1
ATOM 5302 C C . TYR A 1 672 ? 58.536 -4.737 -34.545 1.00 87.19 672 TYR A C 1
ATOM 5304 O O . TYR A 1 672 ? 57.574 -5.329 -34.068 1.00 87.19 672 TYR A O 1
ATOM 5312 N N . ASP A 1 673 ? 59.324 -3.932 -33.836 1.00 86.88 673 ASP A N 1
ATOM 5313 C CA . ASP A 1 673 ? 59.125 -3.528 -32.444 1.00 86.88 673 ASP A CA 1
ATOM 5314 C C . ASP A 1 673 ? 57.738 -2.908 -32.224 1.00 86.88 673 ASP A C 1
ATOM 5316 O O . ASP A 1 673 ? 56.949 -3.413 -31.427 1.00 86.88 673 ASP A O 1
ATOM 5320 N N . LYS A 1 674 ? 57.396 -1.887 -33.015 1.00 86.44 674 LYS A N 1
ATOM 5321 C CA . LYS A 1 674 ? 56.103 -1.193 -32.928 1.00 86.44 674 LYS A CA 1
ATOM 5322 C C . LYS A 1 674 ? 54.928 -2.089 -33.311 1.00 86.44 674 LYS A C 1
ATOM 5324 O O . LYS A 1 674 ? 53.836 -1.968 -32.767 1.00 86.44 674 LYS A O 1
ATOM 5329 N N . GLU A 1 675 ? 55.144 -2.985 -34.272 1.00 90.50 675 GLU A N 1
ATOM 5330 C CA . GLU A 1 675 ? 54.119 -3.934 -34.717 1.00 90.50 675 GLU A CA 1
ATOM 5331 C C . GLU A 1 675 ? 53.814 -4.985 -33.638 1.00 90.50 675 GLU A C 1
ATOM 5333 O O . GLU A 1 675 ? 52.653 -5.357 -33.458 1.00 90.50 675 GLU A O 1
ATOM 5338 N N . LEU A 1 676 ? 54.845 -5.445 -32.918 1.00 92.56 676 LEU A N 1
ATOM 5339 C CA . LEU A 1 676 ? 54.710 -6.397 -31.819 1.00 92.56 676 LEU A CA 1
ATOM 5340 C C . LEU A 1 676 ? 53.986 -5.756 -30.632 1.00 92.56 676 LEU A C 1
ATOM 5342 O O . LEU A 1 676 ? 52.995 -6.312 -30.165 1.00 92.56 676 LEU A O 1
ATOM 5346 N N . GLU A 1 677 ? 54.414 -4.561 -30.218 1.00 91.31 677 GLU A N 1
ATOM 5347 C CA . GLU A 1 677 ? 53.799 -3.808 -29.118 1.00 91.31 677 GLU A CA 1
ATOM 5348 C C . GLU A 1 677 ? 52.305 -3.545 -29.373 1.00 91.31 677 GLU A C 1
ATOM 5350 O O . GLU A 1 677 ? 51.459 -3.832 -28.523 1.00 91.31 677 GLU A O 1
ATOM 5355 N N . ALA A 1 678 ? 51.950 -3.093 -30.581 1.00 89.81 678 ALA A N 1
ATOM 5356 C CA . ALA A 1 678 ? 50.556 -2.878 -30.963 1.00 89.81 678 ALA A CA 1
ATOM 5357 C C . ALA A 1 678 ? 49.736 -4.181 -30.961 1.00 89.81 678 ALA A C 1
ATOM 5359 O O . ALA A 1 678 ? 48.573 -4.186 -30.552 1.00 89.81 678 ALA A O 1
ATOM 5360 N N . GLY A 1 679 ? 50.325 -5.294 -31.409 1.00 91.06 679 GLY A N 1
ATOM 5361 C CA . GLY A 1 679 ? 49.681 -6.607 -31.388 1.00 91.06 679 GLY A CA 1
ATOM 5362 C C . GLY A 1 679 ? 49.399 -7.110 -29.971 1.00 91.06 679 GLY A C 1
ATOM 5363 O O . GLY A 1 679 ? 48.295 -7.585 -29.702 1.00 91.06 679 GLY A O 1
ATOM 5364 N N . GLU A 1 680 ? 50.362 -6.976 -29.058 1.00 92.31 680 GLU A N 1
ATOM 5365 C CA . GLU A 1 680 ? 50.204 -7.376 -27.656 1.00 92.31 680 GLU A CA 1
ATOM 5366 C C . GLU A 1 680 ? 49.178 -6.508 -26.924 1.00 92.31 680 GLU A C 1
ATOM 5368 O O . GLU A 1 680 ? 48.306 -7.044 -26.237 1.00 92.31 680 GLU A O 1
ATOM 5373 N N . TYR A 1 681 ? 49.211 -5.192 -27.148 1.00 91.88 681 TYR A N 1
ATOM 5374 C CA . TYR A 1 681 ? 48.227 -4.262 -26.599 1.00 91.88 681 TYR A CA 1
ATOM 5375 C C . TYR A 1 681 ? 46.798 -4.604 -27.048 1.00 91.88 681 TYR A C 1
ATOM 5377 O O . TYR A 1 681 ? 45.889 -4.720 -26.225 1.00 91.88 681 TYR A O 1
ATOM 5385 N N . LEU A 1 682 ? 46.587 -4.842 -28.348 1.00 88.94 682 LEU A N 1
ATOM 5386 C CA . LEU A 1 682 ? 45.261 -5.178 -28.879 1.00 88.94 682 LEU A CA 1
ATOM 5387 C C . LEU A 1 682 ? 44.729 -6.507 -28.334 1.00 88.94 682 LEU A C 1
ATOM 5389 O O . LEU A 1 682 ? 43.529 -6.623 -28.088 1.00 88.94 682 LEU A O 1
ATOM 5393 N N . LEU A 1 683 ? 45.593 -7.509 -28.149 1.00 91.62 683 LEU A N 1
ATOM 5394 C CA . LEU A 1 683 ? 45.195 -8.785 -27.554 1.00 91.62 683 LEU A CA 1
ATOM 5395 C C . LEU A 1 683 ? 44.796 -8.633 -26.081 1.00 91.62 683 LEU A C 1
ATOM 5397 O O . LEU A 1 683 ? 43.838 -9.278 -25.662 1.00 91.62 683 LEU A O 1
ATOM 5401 N N . ALA A 1 684 ? 45.493 -7.782 -25.324 1.00 88.81 684 ALA A N 1
ATOM 5402 C CA . ALA A 1 684 ? 45.215 -7.549 -23.909 1.00 88.81 684 ALA A CA 1
ATOM 5403 C C . ALA A 1 684 ? 43.922 -6.750 -23.671 1.00 88.81 684 ALA A C 1
ATOM 5405 O O . ALA A 1 684 ? 43.160 -7.080 -22.766 1.00 88.81 684 ALA A O 1
ATOM 5406 N N . GLU A 1 685 ? 43.661 -5.727 -24.488 1.00 88.06 685 GLU A N 1
ATOM 5407 C CA . GLU A 1 685 ? 42.556 -4.788 -24.249 1.00 88.06 685 GLU A CA 1
ATOM 5408 C C . GLU A 1 685 ? 41.235 -5.197 -24.919 1.00 88.06 685 GLU A C 1
ATOM 5410 O O . GLU A 1 685 ? 40.159 -4.903 -24.399 1.00 88.06 685 GLU A O 1
ATOM 5415 N N . LEU A 1 686 ? 41.275 -5.862 -26.083 1.00 82.62 686 LEU A N 1
ATOM 5416 C CA . LEU A 1 686 ? 40.063 -6.123 -26.879 1.00 82.62 686 LEU A CA 1
ATOM 5417 C C . LEU A 1 686 ? 39.482 -7.534 -26.721 1.00 82.62 686 LEU A C 1
ATOM 5419 O O . LEU A 1 686 ? 38.346 -7.764 -27.143 1.00 82.62 686 LEU A O 1
ATOM 5423 N N . TYR A 1 687 ? 40.224 -8.486 -26.151 1.00 87.81 687 TYR A N 1
ATOM 5424 C CA . TYR A 1 687 ? 39.833 -9.900 -26.123 1.00 87.81 687 TYR A CA 1
ATOM 5425 C C . TYR A 1 687 ? 39.972 -10.517 -24.729 1.00 87.81 687 TYR A C 1
ATOM 5427 O O . TYR A 1 687 ? 40.736 -10.055 -23.889 1.00 87.81 687 TYR A O 1
ATOM 5435 N N . MET A 1 688 ? 39.219 -11.592 -24.466 1.00 87.56 688 MET A N 1
ATOM 5436 C CA . MET A 1 688 ? 39.261 -12.260 -23.162 1.00 87.56 688 MET A CA 1
ATOM 5437 C C . MET A 1 688 ? 40.596 -13.004 -22.957 1.00 87.56 688 MET A C 1
ATOM 5439 O O . MET A 1 688 ? 40.979 -13.776 -23.844 1.00 87.56 688 MET A O 1
ATOM 5443 N N . PRO A 1 689 ? 41.256 -12.871 -21.787 1.00 87.81 689 PRO A N 1
ATOM 5444 C CA . PRO A 1 689 ? 42.595 -13.423 -21.547 1.00 87.81 689 PRO A CA 1
ATOM 5445 C C . PRO A 1 689 ? 42.728 -14.926 -21.823 1.00 87.81 689 PRO A C 1
ATOM 5447 O O . PRO A 1 689 ? 43.687 -15.359 -22.458 1.00 87.81 689 PRO A O 1
ATOM 5450 N N . GLU A 1 690 ? 41.734 -15.721 -21.416 1.00 89.81 690 GLU A N 1
ATOM 5451 C CA . GLU A 1 690 ? 41.743 -17.182 -21.580 1.00 89.81 690 GLU A CA 1
ATOM 5452 C C . GLU A 1 690 ? 41.771 -17.606 -23.059 1.00 89.81 690 GLU A C 1
ATOM 5454 O O . GLU A 1 690 ? 42.458 -18.556 -23.437 1.00 89.81 690 GLU A O 1
ATOM 5459 N N . VAL A 1 691 ? 41.045 -16.885 -23.919 1.00 89.00 691 VAL A N 1
ATOM 5460 C CA . VAL A 1 691 ? 40.955 -17.197 -25.355 1.00 89.00 691 VAL A CA 1
ATOM 5461 C C . VAL A 1 691 ? 42.224 -16.744 -26.081 1.00 89.00 691 VAL A C 1
ATOM 5463 O O . VAL A 1 691 ? 42.700 -17.426 -26.991 1.00 89.00 691 VAL A O 1
ATOM 5466 N N . VAL A 1 692 ? 42.807 -15.621 -25.653 1.00 91.44 692 VAL A N 1
ATOM 5467 C CA . VAL A 1 692 ? 44.091 -15.115 -26.162 1.00 91.44 692 VAL A CA 1
ATOM 5468 C C . VAL A 1 692 ? 45.215 -16.105 -25.871 1.00 91.44 692 VAL A C 1
ATOM 5470 O O . VAL A 1 692 ? 45.982 -16.436 -26.775 1.00 91.44 692 VAL A O 1
ATOM 5473 N N . GLU A 1 693 ? 45.299 -16.616 -24.641 1.00 91.38 693 GLU A N 1
ATOM 5474 C CA . GLU A 1 693 ? 46.328 -17.583 -24.245 1.00 91.38 693 GLU A CA 1
ATOM 5475 C C . GLU A 1 693 ? 46.251 -18.865 -25.087 1.00 91.38 693 GLU A C 1
ATOM 5477 O O . GLU A 1 693 ? 47.266 -19.328 -25.615 1.00 91.38 693 GLU A O 1
ATOM 5482 N N . GLN A 1 694 ? 45.042 -19.397 -25.294 1.00 92.81 694 GLN A N 1
ATOM 5483 C CA . GLN A 1 694 ? 44.821 -20.571 -26.143 1.00 92.81 694 GLN A CA 1
ATOM 5484 C C . GLN A 1 694 ? 45.245 -20.323 -27.597 1.00 92.81 694 GLN A C 1
ATOM 5486 O O . GLN A 1 694 ? 45.940 -21.154 -28.188 1.00 92.81 694 GLN A O 1
ATOM 5491 N N . ALA A 1 695 ? 44.863 -19.177 -28.169 1.00 91.94 695 ALA A N 1
ATOM 5492 C CA . ALA A 1 695 ? 45.204 -18.826 -29.544 1.00 91.94 695 ALA A CA 1
ATOM 5493 C C . ALA A 1 695 ? 46.721 -18.648 -29.732 1.00 91.94 695 ALA A C 1
ATOM 5495 O O . ALA A 1 695 ? 47.290 -19.181 -30.688 1.00 91.94 695 ALA A O 1
ATOM 5496 N N . ARG A 1 696 ? 47.398 -17.958 -28.804 1.00 94.19 696 ARG A N 1
ATOM 5497 C CA . ARG A 1 696 ? 48.860 -17.786 -28.834 1.00 94.19 696 ARG A CA 1
ATOM 5498 C C . ARG A 1 696 ? 49.588 -19.120 -28.695 1.00 94.19 696 ARG A C 1
ATOM 5500 O O . ARG A 1 696 ? 50.484 -19.408 -29.486 1.00 94.19 696 ARG A O 1
ATOM 5507 N N . LYS A 1 697 ? 49.168 -19.971 -27.751 1.00 94.12 697 LYS A N 1
ATOM 5508 C CA . LYS A 1 697 ? 49.744 -21.310 -27.556 1.00 94.12 697 LYS A CA 1
ATOM 5509 C C . LYS A 1 697 ? 49.639 -22.166 -28.821 1.00 94.12 697 LYS A C 1
ATOM 5511 O O . LYS A 1 697 ? 50.631 -22.753 -29.244 1.00 94.12 697 LYS A O 1
ATOM 5516 N N . HIS A 1 698 ? 48.471 -22.178 -29.462 1.00 94.00 698 HIS A N 1
ATOM 5517 C CA . HIS A 1 698 ? 48.243 -22.906 -30.715 1.00 94.00 698 HIS A CA 1
ATOM 5518 C C . HIS A 1 698 ? 49.197 -22.480 -31.837 1.00 94.00 698 HIS A C 1
ATOM 5520 O O . HIS A 1 698 ? 49.753 -23.331 -32.537 1.00 94.00 698 HIS A O 1
ATOM 5526 N N . TRP A 1 699 ? 49.418 -21.175 -32.018 1.00 93.56 699 TRP A N 1
ATOM 5527 C CA . TRP A 1 699 ? 50.328 -20.682 -33.056 1.00 93.56 699 TRP A CA 1
ATOM 5528 C C . TRP A 1 699 ? 51.798 -20.905 -32.717 1.00 93.56 699 TRP A C 1
ATOM 5530 O O . TRP A 1 699 ? 52.554 -21.315 -33.600 1.00 93.56 699 TRP A O 1
ATOM 5540 N N . ARG A 1 700 ? 52.184 -20.758 -31.448 1.00 92.44 700 ARG A N 1
ATOM 5541 C CA . ARG A 1 700 ? 53.525 -21.106 -30.965 1.00 92.44 700 ARG A CA 1
ATOM 5542 C C . ARG A 1 700 ? 53.873 -22.563 -31.256 1.00 92.44 700 ARG A C 1
ATOM 5544 O O . ARG A 1 700 ? 54.915 -22.843 -31.840 1.00 92.44 700 ARG A O 1
ATOM 5551 N N . GLU A 1 701 ? 52.973 -23.486 -30.920 1.00 91.25 701 GLU A N 1
ATOM 5552 C CA . GLU A 1 701 ? 53.149 -24.919 -31.182 1.00 91.25 701 GLU A CA 1
ATOM 5553 C C . GLU A 1 701 ? 53.247 -25.215 -32.686 1.00 91.25 701 GLU A C 1
ATOM 5555 O O . GLU A 1 701 ? 54.106 -25.981 -33.123 1.00 91.25 701 GLU A O 1
ATOM 5560 N N . LYS A 1 702 ? 52.407 -24.581 -33.514 1.00 89.75 702 LYS A N 1
ATOM 5561 C CA . LYS A 1 702 ? 52.458 -24.755 -34.974 1.00 89.75 702 LYS A CA 1
ATOM 5562 C C . LYS A 1 702 ? 53.759 -24.265 -35.598 1.00 89.75 702 LYS A C 1
ATOM 5564 O O . LYS A 1 702 ? 54.251 -24.919 -36.521 1.00 89.75 702 LYS A O 1
ATOM 5569 N N . ILE A 1 703 ? 54.282 -23.133 -35.133 1.00 88.25 703 ILE A N 1
ATOM 5570 C CA . ILE A 1 703 ? 55.560 -22.597 -35.604 1.00 88.25 703 ILE A CA 1
ATOM 5571 C C . ILE A 1 703 ? 56.693 -23.528 -35.171 1.00 88.25 703 ILE A C 1
ATOM 5573 O O . ILE A 1 703 ? 57.473 -23.953 -36.016 1.00 88.25 703 ILE A O 1
ATOM 5577 N N . PHE A 1 704 ? 56.711 -23.936 -33.900 1.00 85.00 704 PHE A N 1
ATOM 5578 C CA . PHE A 1 704 ? 57.737 -24.818 -33.341 1.00 85.00 704 PHE A CA 1
ATOM 5579 C C . PHE A 1 704 ? 57.820 -26.181 -34.048 1.00 85.00 704 PHE A C 1
ATOM 5581 O O . PHE A 1 704 ? 58.903 -26.666 -34.363 1.00 85.00 704 PHE A O 1
ATOM 5588 N N . VAL A 1 705 ? 56.673 -26.794 -34.365 1.00 85.06 705 VAL A N 1
ATOM 5589 C CA . VAL A 1 705 ? 56.609 -28.086 -35.079 1.00 85.06 705 VAL A CA 1
ATOM 5590 C C . VAL A 1 705 ? 56.920 -27.927 -36.584 1.00 85.06 705 VAL A C 1
ATOM 5592 O O . VAL A 1 705 ? 56.903 -28.900 -37.339 1.00 85.06 705 VAL A O 1
ATOM 5595 N N . GLY A 1 706 ? 57.202 -26.709 -37.061 1.00 81.69 706 GLY A N 1
ATOM 5596 C CA . GLY A 1 706 ? 57.489 -26.424 -38.468 1.00 81.69 706 GLY A CA 1
ATOM 5597 C C . GLY A 1 706 ? 56.276 -26.613 -39.386 1.00 81.69 706 GLY A C 1
ATOM 5598 O O . GLY A 1 706 ? 56.434 -26.884 -40.575 1.00 81.69 706 GLY A O 1
ATOM 5599 N N . LYS A 1 707 ? 55.054 -26.507 -38.844 1.00 85.19 707 LYS A N 1
ATOM 5600 C CA . LYS A 1 707 ? 53.794 -26.564 -39.611 1.00 85.19 707 LYS A CA 1
ATOM 5601 C C . LYS A 1 707 ? 53.360 -25.192 -40.134 1.00 85.19 707 LYS A C 1
ATOM 5603 O O . LYS A 1 707 ? 52.408 -25.118 -40.908 1.00 85.19 707 LYS A O 1
ATOM 5608 N N . HIS A 1 708 ? 54.036 -24.121 -39.717 1.00 87.25 708 HIS A N 1
ATOM 5609 C CA . HIS A 1 708 ? 53.800 -22.751 -40.167 1.00 87.25 708 HIS A CA 1
ATOM 5610 C C . HIS A 1 708 ? 55.111 -22.100 -40.612 1.00 87.25 708 HIS A C 1
ATOM 5612 O O . HIS A 1 708 ? 56.112 -22.181 -39.906 1.00 87.25 708 HIS A O 1
ATOM 5618 N N . VAL A 1 709 ? 55.102 -21.458 -41.782 1.00 84.56 709 VAL A N 1
ATOM 5619 C CA . VAL A 1 709 ? 56.267 -20.743 -42.326 1.00 84.56 709 VAL A CA 1
ATOM 5620 C C . VAL A 1 709 ? 56.214 -19.291 -41.865 1.00 84.56 709 VAL A C 1
ATOM 5622 O O . VAL A 1 709 ? 55.271 -18.566 -42.205 1.00 84.56 709 VAL A O 1
ATOM 5625 N N . VAL A 1 710 ? 57.242 -18.857 -41.135 1.00 85.44 710 VAL A N 1
ATOM 5626 C CA . VAL A 1 710 ? 57.353 -17.476 -40.657 1.00 85.44 710 VAL A CA 1
ATOM 5627 C C . VAL A 1 710 ? 57.875 -16.591 -41.797 1.00 85.44 710 VAL A C 1
ATOM 5629 O O . VAL A 1 710 ? 58.968 -16.845 -42.317 1.00 85.44 710 VAL A O 1
ATOM 5632 N N . PRO A 1 711 ? 57.122 -15.562 -42.235 1.00 79.62 711 PRO A N 1
ATOM 5633 C CA . PRO A 1 711 ? 57.557 -14.676 -43.314 1.00 79.62 711 PRO A CA 1
ATOM 5634 C C . PRO A 1 711 ? 58.891 -13.996 -42.990 1.00 79.62 711 PRO A C 1
ATOM 5636 O O . PRO A 1 711 ? 59.036 -13.405 -41.926 1.00 79.62 711 PRO A O 1
ATOM 5639 N N . GLY A 1 712 ? 59.854 -14.064 -43.913 1.00 73.75 712 GLY A N 1
ATOM 5640 C CA . GLY A 1 712 ? 61.178 -13.448 -43.756 1.00 73.75 712 GLY A CA 1
ATOM 5641 C C . GLY A 1 712 ? 62.218 -14.288 -43.002 1.00 73.75 712 GLY A C 1
ATOM 5642 O O . GLY A 1 712 ? 63.394 -13.957 -43.079 1.00 73.75 712 GLY A O 1
ATOM 5643 N N . VAL A 1 713 ? 61.817 -15.384 -42.342 1.00 77.81 713 VAL A N 1
ATOM 5644 C CA . VAL A 1 713 ? 62.723 -16.288 -41.596 1.00 77.81 713 VAL A CA 1
ATOM 5645 C C . VAL A 1 713 ? 62.695 -17.718 -42.154 1.00 77.81 713 VAL A C 1
ATOM 5647 O O . VAL A 1 713 ? 63.731 -18.368 -42.235 1.00 77.81 713 VAL A O 1
ATOM 5650 N N . GLY A 1 714 ? 61.535 -18.204 -42.610 1.00 75.50 714 GLY A N 1
ATOM 5651 C CA . GLY A 1 714 ? 61.371 -19.555 -43.159 1.00 75.50 714 GLY A CA 1
ATOM 5652 C C . GLY A 1 714 ? 60.787 -20.557 -42.155 1.00 75.50 714 GLY A C 1
ATOM 5653 O O . GLY A 1 714 ? 60.003 -20.190 -41.278 1.00 75.50 714 GLY A O 1
ATOM 5654 N N . LEU A 1 715 ? 61.103 -21.846 -42.326 1.00 75.06 715 LEU A N 1
ATOM 5655 C CA . LEU A 1 715 ? 60.708 -22.902 -41.387 1.00 75.06 715 LEU A CA 1
ATOM 5656 C C . LEU A 1 715 ? 61.706 -22.960 -40.234 1.00 75.06 715 LEU A C 1
ATOM 5658 O O . LEU A 1 715 ? 62.858 -23.338 -40.432 1.00 75.06 715 LEU A O 1
ATOM 5662 N N . VAL A 1 716 ? 61.241 -22.640 -39.032 1.00 67.00 716 VAL A N 1
ATOM 5663 C CA . VAL A 1 716 ? 62.048 -22.750 -37.818 1.00 67.00 716 VAL A CA 1
ATOM 5664 C C . VAL A 1 716 ? 61.812 -24.133 -37.219 1.00 67.00 716 VAL A C 1
ATOM 5666 O O . VAL A 1 716 ? 60.718 -24.434 -36.753 1.00 67.00 716 VAL A O 1
ATOM 5669 N N . ARG A 1 717 ? 62.825 -25.004 -37.278 1.00 59.84 717 ARG A N 1
ATOM 5670 C CA . ARG A 1 717 ? 62.871 -26.249 -36.501 1.00 59.84 717 ARG A CA 1
ATOM 5671 C C . ARG A 1 717 ? 63.914 -26.058 -35.412 1.00 59.84 717 ARG A C 1
ATOM 5673 O O . ARG A 1 717 ? 65.090 -25.937 -35.734 1.00 59.84 717 ARG A O 1
ATOM 5680 N N . GLN A 1 718 ? 63.505 -26.038 -34.149 1.00 55.84 718 GLN A N 1
ATOM 5681 C CA . GLN A 1 718 ? 64.461 -26.307 -33.080 1.00 55.84 718 GLN A CA 1
ATOM 5682 C C . GLN A 1 718 ? 64.671 -27.821 -33.034 1.00 55.84 718 GLN A C 1
ATOM 5684 O O . GLN A 1 718 ? 63.710 -28.577 -32.885 1.00 55.84 718 GLN A O 1
ATOM 5689 N N . GLU A 1 719 ? 65.911 -28.272 -33.229 1.00 46.75 719 GLU A N 1
ATOM 5690 C CA . GLU A 1 719 ? 66.272 -29.649 -32.898 1.00 46.75 719 GLU A CA 1
ATOM 5691 C C . GLU A 1 719 ? 66.016 -29.844 -31.401 1.00 46.75 719 GLU A C 1
ATOM 5693 O O . GLU A 1 719 ? 66.474 -29.056 -30.574 1.00 46.75 719 GLU A O 1
ATOM 5698 N N . VAL A 1 720 ? 65.202 -30.846 -31.068 1.00 43.41 720 VAL A N 1
ATOM 5699 C CA . VAL A 1 720 ? 64.911 -31.208 -29.681 1.00 43.41 720 VAL A CA 1
ATOM 5700 C C . VAL A 1 720 ? 66.219 -31.708 -29.068 1.00 43.41 720 VAL A C 1
ATOM 5702 O O . VAL A 1 720 ? 66.707 -32.761 -29.479 1.00 43.41 720 VAL A O 1
ATOM 5705 N N . ALA A 1 721 ? 66.790 -30.934 -28.143 1.00 35.53 721 ALA A N 1
ATOM 5706 C CA . ALA A 1 721 ? 67.858 -31.387 -27.254 1.00 35.53 721 ALA A CA 1
ATOM 5707 C C . ALA A 1 721 ? 67.289 -32.269 -26.138 1.00 35.53 721 ALA A C 1
ATOM 5709 O O . ALA A 1 721 ? 66.206 -31.915 -25.609 1.00 35.53 721 ALA A O 1
#

Solvent-accessible surface area (backbone atoms only — not comparable to full-atom values): 41390 Å² total; per-residue (Å²): 140,79,88,74,82,74,75,80,60,72,67,66,83,59,71,78,68,80,67,78,72,75,75,82,67,74,86,57,93,48,82,48,35,48,54,19,69,20,89,84,40,58,33,81,45,73,46,57,54,48,34,70,26,39,82,64,71,94,51,84,89,47,100,64,88,75,86,70,52,38,73,41,29,46,60,29,43,64,67,43,31,66,48,51,48,66,70,37,36,66,30,47,53,69,54,52,51,49,51,53,51,30,51,54,54,49,46,38,44,50,51,54,52,43,68,44,77,57,99,74,73,75,62,48,72,79,74,47,47,84,81,76,66,53,71,67,57,53,53,42,42,58,76,67,62,49,51,52,66,46,45,48,54,52,53,51,46,48,30,54,44,30,49,77,70,73,41,80,64,76,88,73,81,75,56,80,80,76,82,76,86,53,86,65,78,53,68,70,54,52,52,51,52,53,51,50,41,50,52,52,38,53,48,48,53,46,52,49,55,35,28,51,24,48,74,70,75,43,87,59,87,72,72,50,76,72,49,64,72,36,64,68,58,45,50,55,51,50,55,49,47,53,42,50,46,55,20,44,54,54,46,51,51,47,30,67,74,67,71,36,96,72,60,45,58,69,58,72,35,69,92,50,58,72,69,60,38,47,75,70,61,36,46,73,58,58,36,44,50,54,72,36,49,34,61,66,54,36,52,39,49,50,52,38,26,37,52,70,43,30,45,52,60,65,33,71,45,71,16,31,46,60,75,47,90,69,35,58,42,70,50,94,84,55,47,81,74,84,84,90,74,99,74,91,79,85,89,78,96,53,64,81,78,51,35,36,30,32,23,44,26,26,33,63,96,64,81,47,45,77,40,77,34,78,23,50,62,82,41,68,72,22,35,38,45,42,51,50,53,44,46,62,60,40,44,69,59,40,56,51,37,52,52,53,33,54,52,40,48,55,51,44,49,51,38,60,76,67,67,51,56,69,68,60,50,50,51,44,49,52,52,34,50,52,40,51,52,49,45,27,33,61,48,51,21,40,48,91,69,57,48,84,46,61,68,82,85,81,74,66,53,80,39,78,46,94,57,96,56,96,60,95,58,54,23,30,70,58,54,51,50,49,50,56,50,33,57,57,26,54,78,70,71,46,82,69,74,74,96,75,56,76,66,50,32,28,54,55,32,41,49,51,45,22,61,76,56,76,64,34,64,65,60,32,25,58,59,58,62,53,93,45,69,70,66,36,51,60,46,41,51,47,38,49,44,53,57,49,44,53,53,51,48,49,50,44,52,48,55,49,51,56,25,52,75,75,72,55,77,52,69,68,60,49,51,40,44,65,76,75,38,83,80,51,70,67,60,54,50,49,52,52,52,66,72,66,42,56,63,41,88,36,40,34,28,32,80,48,48,45,67,56,55,60,89,48,38,75,86,66,59,85,76,41,70,64,81,70,59,46,54,50,41,83,38,88,43,49,42,88,48,88,77,13,53,61,25,42,31,37,49,40,49,44,46,57,54,46,62,77,73,46,55,72,68,59,39,59,76,65,48,49,65,58,24,36,53,44,36,54,50,50,50,66,75,77,44,60,67,73,60,49,54,53,40,35,50,54,39,47,52,33,31,52,73,46,76,37,72,36,88,98,78,42,70,49,68,74,80,86,126

Foldseek 3Di:
DDDPDDPPCPVVVQVPQPPVPQDDDDDDPDLQWDWASARQATDIHHNVCQQAWFQDDPCPPDPDPPPGIFHHQNLACSLLSVLLCVVRNRPHPVVSVLLVVLSRLLRVLQVVQQPDDDPDDDRQDRDRYLVSDDVSSLVSCVVSVDAQSSVCSVQVSSQVSCVVVVHHRDPRDGDDHDAQDDAAFDLVLLVLLLVLLVVVLVVLVLLQQLLVCLLVVHHRDSDDPVLVVDPVSVVVVVVVSVLLNVQQVLLVVLCVVVVDPFDFPVSSCVPHDPVVCVVVSHALVSSFVSQWDAPLNLQSLLLLLLLQQLEASCQQWQFFFLSRPVQKDWDDPALDDDDDDPDDDDDDDDNPQFTKMKGWTFPVVVVRDIAIGIDGPPPCSHNSNSLVVLSVSCVSVLVVLVVVLVVLVVVLVVCVVVVHDPVVNNVSVVVSSVSSSLSRGSRWGAYSRRDIDGDPVPDQFDACQPDPDPDPGGDGSQNVSQVVVQVVCVVVVHDGRDDDDSRSSSLSNLLVQCVVVVNDLVSSCNSNVPPDSVVSVVSCVSRPCVNVVVVLVVQLVVLQVVCVVVVHDDPVLSVCCSPPNDDDPVNVVVVVLQVPFDAAQLRWGFQDQQDWDCQQPVPHDHRDGDPSSLCLRPTPRTDDDPRSLLSLLLLLLLLVVCVVQDDPVCCVVVCSVSSNVSSVVCLVPPDDPVVSVVSNVVNNVCQAVQVDARPPRGRDHDDDD

Radius of gyration: 38.22 Å; Cα contacts (8 Å, |Δi|>4): 859; chains: 1; bounding box: 101×87×96 Å

pLDDT: mean 80.09, std 15.71, range [22.67, 95.88]

Mean predicted aligned error: 16.25 Å

Sequence (721 aa):
MSIKNKNKDHLRGHASANLVAPIEAPTNENPLKFWTGHPTENTLVDLHAYAVGSTKNPSPNGGGSWLGGFKGRPELIEELAPAIESRLTLATAKTCAAYLKALRKFWRTCDVLESTQIQDEESVKTLTSVRNLTHLHEAAMHSAKFDRSSFGIIRNLIDDKRRLLKLRPLMWESPKDPEPSRDLIPDADAKELKIGIKRDWEQVRKTWARHDAIQSGHEPDTLSEYQKQDQATVQEYAVENESLCNNWAHFSRIRATTGKTIPTTNDLFDGKNQRFLNNCGLYLSKMRAIAFPTAEEAHIAFHAALIRSGWNPSTLITGIDATLPNSIFPHPKDDRQSVLTAQEVAEQDYSEVLAEFNMQGSKRRAGGRVQFCMGLKRDPDSPPNIVAAYLSRTQSLRTQLYLDVKEAQGTYQRLKDQGASTQVTNKQFKKLQSLQQGARNVWLYIDYRGAINWLDGANWKAFAPPLASNTSDRASYLDLLTHRLNTQRAKRQDTPITVVKPSDFRDMYARWVYIQSGGNILAVMIALGHARLKSTSGYVENNIFSAENDAAISKFMTAVFDGLAVGRLDLTILAQLVRHGELTEEMHGRLIEYRSLTRSRIKVACADVRTPPINVDPDHTEGKRCNTHRCLKECPNARFLPESLDGIAMRVEELMVISDNVSIDAWGKGGYDKELEAGEYLLAELYMPEVVEQARKHWREKIFVGKHVVPGVGLVRQEVA

Nearest PDB structures (foldseek):
  6en1-assembly1_A  TM=3.986E-01  e=1.002E-01  Enterococcus faecalis
  6b87-assembly1_A-2  TM=8.386E-01  e=3.541E+00  synthetic construct
  6b87-assembly2_B-3  TM=8.573E-01  e=4.464E+00  synthetic construct
  6en0-assembly1_B  TM=4.546E-01  e=5.305E-01  Enterococcus faecalis